Protein AF-0000000086686214 (afdb_homodimer)

Sequence (464 aa):
MTITFITGANKGLGYETARRLVEHGHTVLLGARDAKAGTAAAAELGARFVRIDVTDDESVAAAAADVEQHESAIDVLINNAGVHGPHGDPSGLTGADILNVLDVNLVGVVRTTTAFLPLLRRSADPVIINVSSSMGSLAATHDLSRAESTVIAPAYTSSKAALTMLTTQYAKALTGIRINAADPGYTATDLNGNTGPQTVTEGTDAIVGLATEGPGHSSGRFVDRAGEIKWSMTITFITGANKGLGYETARRLVEHGHTVLLGARDAKAGTAAAAELGARFVRIDVTDDESVAAAAADVEQHESAIDVLINNAGVHGPHGDPSGLTGADILNVLDVNLVGVVRTTTAFLPLLRRSADPVIINVSSSMGSLAATHDLSRAESTVIAPAYTSSKAALTMLTTQYAKALTGIRINAADPGYTATDLNGNTGPQTVTEGTDAIVGLATEGPGHSSGRFVDRAGEIKWS

InterPro domains:
  IPR002347 Short-chain dehydrogenase/reductase SDR [PF00106] (3-196)
  IPR002347 Short-chain dehydrogenase/reductase SDR [PR00080] (72-83)
  IPR002347 Short-chain dehydrogenase/reductase SDR [PR00080] (126-134)
  IPR002347 Short-chain dehydrogenase/reductase SDR [PR00080] (156-175)
  IPR002347 Short-chain dehydrogenase/reductase SDR [PR00081] (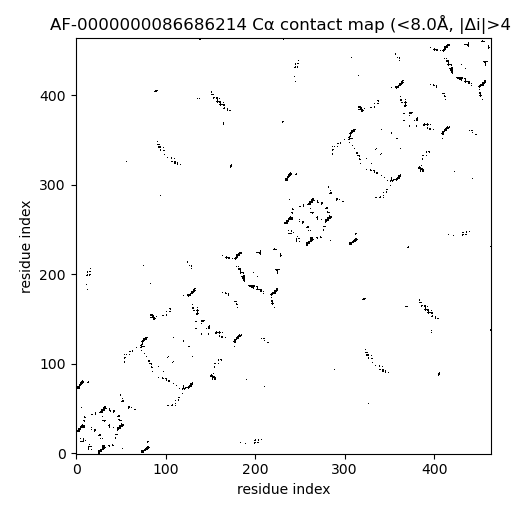3-20)
  IPR002347 Short-chain dehydrogenase/reductase SDR [PR00081] (72-83)
  IPR002347 Short-chain dehydrogenase/reductase SDR [PR00081] (120-136)
  IPR002347 Short-chain dehydrogenase/reductase SDR [PR00081] (156-175)
  IPR002347 Short-chain dehydrogenase/reductase SDR [PR00081] (175-192)
  IPR020904 Short-chain dehydrogenase/reductase, conserved site [PS00061] (143-171)
  IPR036291 NAD(P)-binding domain superfamily [SSF51735] (4-227)

Radius of gyration: 22.42 Å; Cα contacts (8 Å, |Δi|>4): 1100; chains: 2; bounding box: 47×62×54 Å

Organism: NCBI:txid175570

Nearest PDB structures (foldseek):
  5jla-assembly1_A  TM=8.566E-01  e=2.422E-17  Paraburkholderia xenovorans LB400
  5jla-assembly1_C  TM=8.539E-01  e=4.572E-17  Paraburkholderia xenovorans LB400
  2pd6-assembly1_A  TM=8.669E-01  e=1.605E-15  Homo sapiens
  2pd6-assembly1_C  TM=8.591E-01  e=1.506E-15  Homo sapiens
  4cql-assembly4_L  TM=8.665E-01  e=5.038E-15  Homo sapiens

Secondary structure (DSSP, 8-state):
--EEEESS-SSHHHHHHHHHHHHTT-EEEEEES-HHHHHHHHHHHT-EEEE--TT-HHHHHHHHHHHHHH-S--SEEEE--------S-GGG--HHHHHHHHIIIIIHHHHHHHHHHHHHTTSSS-EEEEE--GGG-HHHHH-TTSGGGG---HHHHHHHHHHHHHHHHHHHH-TTSEEEEE---SB-SGGGTT--SB-HHHHTHHHHHHHHS-TTPPSS-EEETTEEPP--/--EEEEES-SSHHHHHHHHHHHHTT-EEEEEES-HHHHHHHHHHHT-EEEE--TT-HHHHHHHHHHHHHH-S--SEEEE--------S-GGG--HHHHHHHHIIIIIHHHHHHHHHHHHHTTSSS-EEEEE--GGG-HHHHH-TTSGGGG---HHHHHHHHHHHHHHHHHHHH-TTSEEEEE---SB-SGGGTT--SB-HHHHTHHHHHHHHS-TTPPSS-EEETTEEPP--

Foldseek 3Di:
DAEEEEAPQLFFLNLLLLLVVVVVVYAYEYEYQDPVSQVVSCVVRVHHYFYADLLDLVRLLVSLVVCVVPDVAHAEYELDFFAQFDWDDCPPPDPVRLCVRLSRLPVSLVSNCVNRVVRQVSDQAHEYERAAACLLAPVQCCPPVHPSVVIGRVSRNVNRVNRLVVQLVCCVVVVRYATEYEHLAQEQTPNVVGPGPHHSNSSNQRVSCRSPVDPDDGHSFYAYSVGTDDND/DAEEEEAPQLDFLNLLLLLVVVVVVYAYEYEYQDPVSQVVSCVVRVHHYFYADLLDLVRLLVSLVVCVVPDVAHAEYELDFFAQFDWDDCPPPDPVRLCVRLSRLPVSCVSNCVNRVVRQVSDQAHEYERAAACLLAPVQCCPPVHPSVVIGRVSRNVNRVNRLVVQQVCCVVVVRYATEYEHLAQEQTPNVVGPGPHHSNQSNQFVNCRSPVDPDDGHSFYAYSVGTDDND

Structure (mmCIF, N/CA/C/O backbone):
data_AF-0000000086686214-model_v1
#
loop_
_entity.id
_entity.type
_entity.pdbx_description
1 polymer 'Short-chain dehydrogenase'
#
loop_
_atom_site.group_PDB
_atom_site.id
_atom_site.type_symbol
_atom_site.label_atom_id
_atom_site.label_alt_id
_atom_site.label_comp_id
_atom_site.label_asym_id
_atom_site.label_entity_id
_atom_site.label_seq_id
_atom_site.pdbx_PDB_ins_code
_atom_site.Cartn_x
_atom_site.Cartn_y
_atom_site.Cartn_z
_atom_site.occupancy
_atom_site.B_iso_or_equiv
_atom_site.auth_seq_id
_atom_site.auth_comp_id
_atom_site.auth_asym_id
_atom_site.auth_atom_id
_atom_site.pdbx_PDB_model_num
ATOM 1 N N . MET A 1 1 ? 2.816 25.453 19.234 1 88.81 1 MET A N 1
ATOM 2 C CA . MET A 1 1 ? 1.562 25.125 18.562 1 88.81 1 MET A CA 1
ATOM 3 C C . MET A 1 1 ? 1.79 24.125 17.438 1 88.81 1 MET A C 1
ATOM 5 O O . MET A 1 1 ? 2.695 24.281 16.625 1 88.81 1 MET A O 1
ATOM 9 N N . THR A 1 2 ? 1.065 22.969 17.469 1 97.38 2 THR A N 1
ATOM 10 C CA . THR A 1 2 ? 1.229 21.906 16.484 1 97.38 2 THR A CA 1
ATOM 11 C C . THR A 1 2 ? 0.331 22.141 15.273 1 97.38 2 THR A C 1
ATOM 13 O O . THR A 1 2 ? -0.867 22.391 15.422 1 97.38 2 THR A O 1
ATOM 16 N N . ILE A 1 3 ? 0.91 22.141 14.047 1 98.75 3 ILE A N 1
ATOM 17 C CA . ILE A 1 3 ? 0.155 22.312 12.812 1 98.75 3 ILE A CA 1
ATOM 18 C C . ILE A 1 3 ? 0.028 20.969 12.094 1 98.75 3 ILE A C 1
ATOM 20 O O . ILE A 1 3 ? 1.033 20.328 11.781 1 98.75 3 ILE A O 1
ATOM 24 N N . THR A 1 4 ? -1.24 20.625 11.828 1 98.88 4 THR A N 1
ATOM 25 C CA . THR A 1 4 ? -1.54 19.328 11.227 1 98.88 4 THR A CA 1
ATOM 26 C C . THR A 1 4 ? -2.268 19.516 9.898 1 98.88 4 THR A C 1
ATOM 28 O O . THR A 1 4 ? -3.264 20.234 9.82 1 98.88 4 THR A O 1
ATOM 31 N N . PHE A 1 5 ? -1.744 18.891 8.859 1 98.94 5 PHE A N 1
ATOM 32 C CA . PHE A 1 5 ? -2.434 18.812 7.574 1 98.94 5 PHE A CA 1
ATOM 33 C C . PHE A 1 5 ? -3.025 17.422 7.355 1 98.94 5 PHE A C 1
ATOM 35 O O . PHE A 1 5 ? -2.34 16.422 7.543 1 98.94 5 PHE A O 1
ATOM 42 N N . ILE A 1 6 ? -4.324 17.391 6.957 1 98.94 6 ILE A N 1
ATOM 43 C CA . ILE A 1 6 ? -5.016 16.125 6.758 1 98.94 6 ILE A CA 1
ATOM 44 C C . ILE A 1 6 ? -5.645 16.094 5.367 1 98.94 6 ILE A C 1
ATOM 46 O O . ILE A 1 6 ? -6.406 17 5.004 1 98.94 6 ILE A O 1
ATOM 50 N N . THR A 1 7 ? -5.336 15.086 4.543 1 98.94 7 THR A N 1
ATOM 51 C CA . THR A 1 7 ? -6.027 14.922 3.268 1 98.94 7 THR A CA 1
ATOM 52 C C . THR A 1 7 ? -7.316 14.125 3.451 1 98.94 7 THR A C 1
ATOM 54 O O . THR A 1 7 ? -7.395 13.25 4.316 1 98.94 7 THR A O 1
ATOM 57 N N . GLY A 1 8 ? -8.312 14.406 2.553 1 98.38 8 GLY A N 1
ATOM 58 C CA . GLY A 1 8 ? -9.586 13.711 2.643 1 98.38 8 GLY A CA 1
ATOM 59 C C . GLY A 1 8 ? -10.289 13.922 3.971 1 98.38 8 GLY A C 1
ATOM 60 O O . GLY A 1 8 ? -10.75 12.961 4.594 1 98.38 8 GLY A O 1
ATOM 61 N N . ALA A 1 9 ? -10.43 15.18 4.43 1 98.44 9 ALA A N 1
ATOM 62 C CA . ALA A 1 9 ? -10.766 15.43 5.828 1 98.44 9 ALA A CA 1
ATOM 63 C C . ALA A 1 9 ? -12.18 15.992 5.957 1 98.44 9 ALA A C 1
ATOM 65 O O . ALA A 1 9 ? -12.602 16.375 7.047 1 98.44 9 ALA A O 1
ATOM 66 N N . ASN A 1 10 ? -12.961 16 4.832 1 97.38 10 ASN A N 1
ATOM 67 C CA . ASN A 1 10 ? -14.242 16.688 4.91 1 97.38 10 ASN A CA 1
ATOM 68 C C . ASN A 1 10 ? -15.336 15.773 5.453 1 97.38 10 ASN A C 1
ATOM 70 O O . ASN A 1 10 ? -16.438 16.234 5.781 1 97.38 10 ASN A O 1
ATOM 74 N N . LYS A 1 11 ? -15.094 14.531 5.562 1 95.75 11 LYS A N 1
ATOM 75 C CA . LYS A 1 11 ? -16.047 13.578 6.113 1 95.75 11 LYS A CA 1
ATOM 76 C C . LYS A 1 11 ? -15.336 12.352 6.688 1 95.75 11 LYS A C 1
ATOM 78 O O . LYS A 1 11 ? -14.117 12.219 6.562 1 95.75 11 LYS A O 1
ATOM 83 N N . GLY A 1 12 ? -16.109 11.562 7.406 1 96.06 12 GLY A N 1
ATOM 84 C CA . GLY A 1 12 ? -15.633 10.266 7.848 1 96.06 12 GLY A CA 1
ATOM 85 C C . GLY A 1 12 ? -14.484 10.359 8.836 1 96.06 12 GLY A C 1
ATOM 86 O O . GLY A 1 12 ? -14.555 11.117 9.805 1 96.06 12 GLY A O 1
ATOM 87 N N . LEU A 1 13 ? -13.5 9.469 8.664 1 97.69 13 LEU A N 1
ATOM 88 C CA . LEU A 1 13 ? -12.352 9.367 9.562 1 97.69 13 LEU A CA 1
ATOM 89 C C . LEU A 1 13 ? -11.57 10.68 9.594 1 97.69 13 LEU A C 1
ATOM 91 O O . LEU A 1 13 ? -11.133 11.125 10.656 1 97.69 13 LEU A O 1
ATOM 95 N N . GLY A 1 14 ? -11.406 11.273 8.32 1 98.56 14 GLY A N 1
ATOM 96 C CA . GLY A 1 14 ? -10.664 12.523 8.242 1 98.56 14 GLY A CA 1
ATOM 97 C C . GLY A 1 14 ? -11.305 13.648 9.039 1 98.56 14 GLY A C 1
ATOM 98 O O . GLY A 1 14 ? -10.617 14.367 9.766 1 98.56 14 GLY A O 1
ATOM 99 N N . TYR A 1 15 ? -12.578 13.773 8.891 1 98.56 15 TYR A N 1
ATOM 100 C CA . TYR A 1 15 ? -13.305 14.812 9.617 1 98.56 15 TYR A CA 1
ATOM 101 C C . TYR A 1 15 ? -13.211 14.594 11.125 1 98.56 15 TYR A C 1
ATOM 103 O O . TYR A 1 15 ? -12.914 15.523 11.875 1 98.56 15 TYR A O 1
ATOM 111 N N . GLU A 1 16 ? -13.492 13.352 11.555 1 98.69 16 GLU A N 1
ATOM 112 C CA . GLU A 1 16 ? -13.422 13.047 12.984 1 98.69 16 GLU A CA 1
ATOM 113 C C . GLU A 1 16 ? -12.016 13.25 13.531 1 98.69 16 GLU A C 1
ATOM 115 O O . GLU A 1 16 ? -11.844 13.75 14.641 1 98.69 16 GLU A O 1
ATOM 120 N N . THR A 1 17 ? -11.008 12.828 12.766 1 98.88 17 THR A N 1
ATOM 121 C CA . THR A 1 17 ? -9.625 13.086 13.156 1 98.88 17 THR A CA 1
ATOM 122 C C . THR A 1 17 ? -9.383 14.578 13.328 1 98.88 17 THR A C 1
ATOM 124 O O . THR A 1 17 ? -8.805 15.016 14.328 1 98.88 17 THR A O 1
ATOM 127 N N . ALA A 1 18 ? -9.781 15.375 12.344 1 98.88 18 ALA A N 1
ATOM 128 C CA . ALA A 1 18 ? -9.641 16.828 12.414 1 98.88 18 ALA A CA 1
ATOM 129 C C . ALA A 1 18 ? -10.312 17.391 13.664 1 98.88 18 ALA A C 1
ATOM 131 O O . ALA A 1 18 ? -9.711 18.188 14.391 1 98.88 18 ALA A O 1
ATOM 132 N N . ARG A 1 19 ? -11.555 17 13.883 1 98.81 19 ARG A N 1
ATOM 133 C CA . ARG A 1 19 ? -12.305 17.469 15.047 1 98.81 19 ARG A CA 1
ATOM 134 C C . ARG A 1 19 ? -11.539 17.188 16.328 1 98.81 19 ARG A C 1
ATOM 136 O O . ARG A 1 19 ? -11.359 18.078 17.156 1 98.81 19 ARG A O 1
ATOM 143 N N . ARG A 1 20 ? -11.117 15.992 16.516 1 98.81 20 ARG A N 1
ATOM 144 C CA . ARG A 1 20 ? -10.438 15.594 17.75 1 98.81 20 ARG A CA 1
ATOM 145 C C . ARG A 1 20 ? -9.102 16.312 17.906 1 98.81 20 ARG A C 1
ATOM 147 O O . ARG A 1 20 ? -8.703 16.672 19.016 1 98.81 20 ARG A O 1
ATOM 154 N N . LEU A 1 21 ? -8.367 16.484 16.797 1 98.88 21 LEU A N 1
ATOM 155 C CA . LEU A 1 21 ? -7.07 17.141 16.891 1 98.88 21 LEU A CA 1
ATOM 156 C C . LEU A 1 21 ? -7.234 18.641 17.188 1 98.88 21 LEU A C 1
ATOM 158 O O . LEU A 1 21 ? -6.402 19.234 17.875 1 98.88 21 LEU A O 1
ATOM 162 N N . VAL A 1 22 ? -8.266 19.344 16.656 1 98.75 22 VAL A N 1
ATOM 163 C CA . VAL A 1 22 ? -8.586 20.703 17.062 1 98.75 22 VAL A CA 1
ATOM 164 C C . VAL A 1 22 ? -8.82 20.75 18.562 1 98.75 22 VAL A C 1
ATOM 166 O O . VAL A 1 22 ? -8.312 21.641 19.25 1 98.75 22 VAL A O 1
ATOM 169 N N . GLU A 1 23 ? -9.477 19.844 19.047 1 98.19 23 GLU A N 1
ATOM 170 C CA . GLU A 1 23 ? -9.75 19.75 20.484 1 98.19 23 GLU A CA 1
ATOM 171 C C . GLU A 1 23 ? -8.469 19.547 21.281 1 98.19 23 GLU A C 1
ATOM 173 O O . GLU A 1 23 ? -8.359 20 22.422 1 98.19 23 GLU A O 1
ATOM 178 N N . HIS A 1 24 ? -7.598 18.828 20.75 1 98.06 24 HIS A N 1
ATOM 179 C CA . HIS A 1 24 ? -6.297 18.594 21.359 1 98.06 24 HIS A CA 1
ATOM 180 C C . HIS A 1 24 ? -5.422 19.844 21.281 1 98.06 24 HIS A C 1
ATOM 182 O O . HIS A 1 24 ? -4.289 19.844 21.766 1 98.06 24 HIS A O 1
ATOM 188 N N . GLY A 1 25 ? -5.773 20.906 20.562 1 98.06 25 GLY A N 1
ATOM 189 C CA . GLY A 1 25 ? -5.047 22.172 20.516 1 98.06 25 GLY A CA 1
ATOM 190 C C . GLY A 1 25 ? -4.234 22.344 19.25 1 98.06 25 GLY A C 1
ATOM 191 O O . GLY A 1 25 ? -3.447 23.281 19.141 1 98.06 25 GLY A O 1
ATOM 192 N N . HIS A 1 26 ? -4.461 21.422 18.281 1 98.5 26 HIS A N 1
ATOM 193 C CA . HIS A 1 26 ? -3.748 21.562 17.016 1 98.5 26 HIS A CA 1
ATOM 194 C C . HIS A 1 26 ? -4.395 22.625 16.125 1 98.5 26 HIS A C 1
ATOM 196 O O . HIS A 1 26 ? -5.609 22.812 16.172 1 98.5 26 HIS A O 1
ATOM 202 N N . THR A 1 27 ? -3.541 23.344 15.406 1 98.56 27 THR A N 1
ATOM 203 C CA . THR A 1 27 ? -4.027 24.031 14.211 1 98.56 27 THR A CA 1
ATOM 204 C C . THR A 1 27 ? -4.18 23.047 13.055 1 98.56 27 THR A C 1
ATOM 206 O O . THR A 1 27 ? -3.188 22.531 12.539 1 98.56 27 THR A O 1
ATOM 209 N N . VAL A 1 28 ? -5.445 22.875 12.664 1 98.81 28 VAL A N 1
ATOM 210 C CA . VAL A 1 28 ? -5.699 21.844 11.656 1 98.81 28 VAL A CA 1
ATOM 211 C C . VAL A 1 28 ? -5.961 22.516 10.305 1 98.81 28 VAL A C 1
ATOM 213 O O . VAL A 1 28 ? -6.762 23.438 10.203 1 98.81 28 VAL A O 1
ATOM 216 N N . LEU A 1 29 ? -5.176 22.078 9.32 1 98.94 29 LEU A N 1
ATOM 217 C CA . LEU A 1 29 ? -5.445 22.344 7.91 1 98.94 29 LEU A CA 1
ATOM 218 C C . LEU A 1 29 ? -6.184 21.188 7.266 1 98.94 29 LEU A C 1
ATOM 220 O O . LEU A 1 29 ? -5.633 20.078 7.129 1 98.94 29 LEU A O 1
ATOM 224 N N . LEU A 1 30 ? -7.469 21.5 6.934 1 98.88 30 LEU A N 1
ATOM 225 C CA . LEU A 1 30 ? -8.383 20.469 6.438 1 98.88 30 LEU A CA 1
ATOM 226 C C . LEU A 1 30 ? -8.328 20.391 4.914 1 98.88 30 LEU A C 1
ATOM 228 O O . LEU A 1 30 ? -8.844 21.266 4.223 1 98.88 30 LEU A O 1
ATOM 232 N N . GLY A 1 31 ? -7.664 19.344 4.391 1 98.88 31 GLY A N 1
ATOM 233 C CA . GLY A 1 31 ? -7.559 19.125 2.957 1 98.88 31 GLY A CA 1
ATOM 234 C C . GLY A 1 31 ? -8.711 18.312 2.387 1 98.88 31 GLY A C 1
ATOM 235 O O . GLY A 1 31 ? -9.094 17.297 2.947 1 98.88 31 GLY A O 1
ATOM 236 N N . ALA A 1 32 ? -9.312 18.781 1.311 1 98.69 32 ALA A N 1
ATOM 237 C CA . ALA A 1 32 ? -10.359 18.047 0.596 1 98.69 32 ALA A CA 1
ATOM 238 C C . ALA A 1 32 ? -10.43 18.484 -0.863 1 98.69 32 ALA A C 1
ATOM 240 O O . ALA A 1 32 ? -10.008 19.594 -1.208 1 98.69 32 ALA A O 1
ATOM 241 N N . ARG A 1 33 ? -10.953 17.641 -1.725 1 97.62 33 ARG A N 1
ATOM 242 C CA . ARG A 1 33 ? -11.055 17.922 -3.152 1 97.62 33 ARG A CA 1
ATOM 243 C C . ARG A 1 33 ? -12.242 18.828 -3.447 1 97.62 33 ARG A C 1
ATOM 245 O O . ARG A 1 33 ? -12.156 19.703 -4.312 1 97.62 33 ARG A O 1
ATOM 252 N N . ASP A 1 34 ? -13.344 18.547 -2.691 1 97.69 34 ASP A N 1
ATOM 253 C CA . ASP A 1 34 ? -14.57 19.312 -2.893 1 97.69 34 ASP A CA 1
ATOM 254 C C . ASP A 1 34 ? -14.547 20.609 -2.088 1 97.69 34 ASP A C 1
ATOM 256 O O . ASP A 1 34 ? -14.633 20.578 -0.857 1 97.69 34 ASP A O 1
ATOM 260 N N . ALA A 1 35 ? -14.484 21.719 -2.816 1 98.06 35 ALA A N 1
ATOM 261 C CA . ALA A 1 35 ? -14.336 23.016 -2.15 1 98.06 35 ALA A CA 1
ATOM 262 C C . ALA A 1 35 ? -15.539 23.328 -1.267 1 98.06 35 ALA A C 1
ATOM 264 O O . ALA A 1 35 ? -15.391 23.844 -0.163 1 98.06 35 ALA A O 1
ATOM 265 N N . LYS A 1 36 ? -16.719 23.016 -1.743 1 98.38 36 LYS A N 1
ATOM 266 C CA . LYS A 1 36 ? -17.922 23.312 -0.972 1 98.38 36 LYS A CA 1
ATOM 267 C C . LYS A 1 36 ? -17.969 22.469 0.302 1 98.38 36 LYS A C 1
ATOM 269 O O . LYS A 1 36 ? -18.125 23.016 1.4 1 98.38 36 LYS A O 1
ATOM 274 N N . ALA A 1 37 ? -17.844 21.203 0.205 1 98.38 37 ALA A N 1
ATOM 275 C CA . ALA A 1 37 ? -17.875 20.312 1.355 1 98.38 37 ALA A CA 1
ATOM 276 C C . ALA A 1 37 ? -16.719 20.594 2.312 1 98.38 37 ALA A C 1
ATOM 278 O O . ALA A 1 37 ? -16.891 20.562 3.533 1 98.38 37 ALA A O 1
ATOM 279 N N . GLY A 1 38 ? -15.531 20.875 1.743 1 98.69 38 GLY A N 1
ATOM 280 C CA . GLY A 1 38 ? -14.359 21.156 2.555 1 98.69 38 GLY A CA 1
ATOM 281 C C . GLY A 1 38 ? -14.484 22.438 3.355 1 98.69 38 GLY A C 1
ATOM 282 O O . GLY A 1 38 ? -14.141 22.469 4.539 1 98.69 38 GLY A O 1
ATOM 283 N N . THR A 1 39 ? -14.906 23.5 2.727 1 98.56 39 THR A N 1
ATOM 284 C CA . THR A 1 39 ? -15.086 24.781 3.408 1 98.56 39 THR A CA 1
ATOM 285 C C . THR A 1 39 ? -16.094 24.641 4.543 1 98.56 39 THR A C 1
ATOM 287 O O . THR A 1 39 ? -15.875 25.156 5.645 1 98.56 39 THR A O 1
ATOM 290 N N . ALA A 1 40 ? -17.172 23.969 4.293 1 98.69 40 ALA A N 1
ATOM 291 C CA . ALA A 1 40 ? -18.188 23.766 5.312 1 98.69 40 ALA A CA 1
ATOM 292 C C . ALA A 1 40 ? -17.641 22.984 6.5 1 98.69 40 ALA A C 1
ATOM 294 O O . ALA A 1 40 ? -17.844 23.375 7.656 1 98.69 40 ALA A O 1
ATOM 295 N N . ALA A 1 41 ? -16.969 21.906 6.25 1 98.75 41 ALA A N 1
ATOM 296 C CA . ALA A 1 41 ? -16.375 21.094 7.305 1 98.75 41 ALA A CA 1
ATOM 297 C C . ALA A 1 41 ? -15.367 21.891 8.125 1 98.75 41 ALA A C 1
ATOM 299 O O . ALA A 1 41 ? -15.359 21.812 9.359 1 98.75 41 ALA A O 1
ATOM 300 N N . ALA A 1 42 ? -14.477 22.625 7.445 1 98.75 42 ALA A N 1
ATOM 301 C CA . ALA A 1 42 ? -13.469 23.438 8.125 1 98.75 42 ALA A CA 1
ATOM 302 C C . ALA A 1 42 ? -14.125 24.484 9.023 1 98.75 42 ALA A C 1
ATOM 304 O O . ALA A 1 42 ? -13.695 24.688 10.164 1 98.75 42 ALA A O 1
ATOM 305 N N . ALA A 1 43 ? -15.109 25.109 8.531 1 98.56 43 ALA A N 1
ATOM 306 C CA . ALA A 1 43 ? -15.812 26.141 9.297 1 98.56 43 ALA A CA 1
ATOM 307 C C . ALA A 1 43 ? -16.438 25.547 10.562 1 98.56 43 ALA A C 1
ATOM 309 O O . ALA A 1 43 ? -16.359 26.141 11.633 1 98.56 43 ALA A O 1
ATOM 310 N N . GLU A 1 44 ? -17 24.438 10.422 1 98.69 44 GLU A N 1
ATOM 311 C CA . GLU A 1 44 ? -17.625 23.766 11.555 1 98.69 44 GLU A CA 1
ATOM 312 C C . GLU A 1 44 ? -16.609 23.453 12.648 1 98.69 44 GLU A C 1
ATOM 314 O O . GLU A 1 44 ? -16.953 23.484 13.836 1 98.69 44 GLU A O 1
ATOM 319 N N . LEU A 1 45 ? -15.422 23.188 12.25 1 98.56 45 LEU A N 1
ATOM 320 C CA . LEU A 1 45 ? -14.43 22.719 13.203 1 98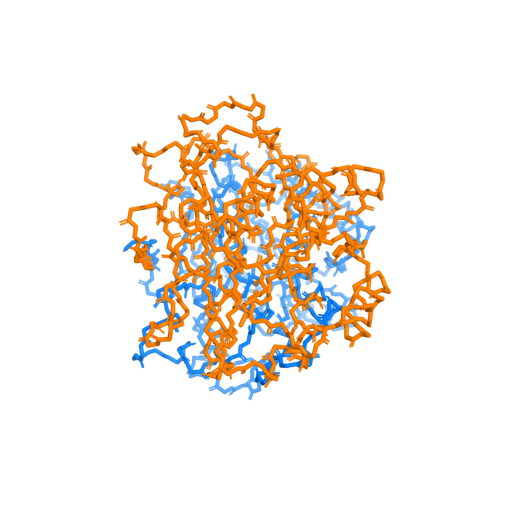.56 45 LEU A CA 1
ATOM 321 C C . LEU A 1 45 ? -13.508 23.844 13.641 1 98.56 45 LEU A C 1
ATOM 323 O O . LEU A 1 45 ? -12.656 23.656 14.516 1 98.56 45 LEU A O 1
ATOM 327 N N . GLY A 1 46 ? -13.625 25 13.102 1 98.19 46 GLY A N 1
ATOM 328 C CA . GLY A 1 46 ? -12.664 26.062 13.352 1 98.19 46 GLY A CA 1
ATOM 329 C C . GLY A 1 46 ? -11.297 25.781 12.773 1 98.19 46 GLY A C 1
ATOM 330 O O . GLY A 1 46 ? -10.273 26.141 13.367 1 98.19 46 GLY A O 1
ATOM 331 N N . ALA A 1 47 ? -11.25 25.078 11.68 1 98.38 47 ALA A N 1
ATOM 332 C CA . ALA A 1 47 ? -10.023 24.75 10.969 1 98.38 47 ALA A CA 1
ATOM 333 C C . ALA A 1 47 ? -9.891 25.562 9.688 1 98.38 47 ALA A C 1
ATOM 335 O O . ALA A 1 47 ? -10.805 26.312 9.328 1 98.38 47 ALA A O 1
ATOM 336 N N . ARG A 1 48 ? -8.766 25.5 9.086 1 98.31 48 ARG A N 1
ATOM 337 C CA . ARG A 1 48 ? -8.555 26.125 7.793 1 98.31 48 ARG A CA 1
ATOM 338 C C . ARG A 1 48 ? -8.672 25.125 6.656 1 98.31 48 ARG A C 1
ATOM 340 O O . ARG A 1 48 ? -8.078 24.047 6.715 1 98.31 48 ARG A O 1
ATOM 347 N N . PHE A 1 49 ? -9.461 25.516 5.637 1 98.69 49 PHE A N 1
ATOM 348 C CA . PHE A 1 49 ? -9.633 24.641 4.477 1 98.69 49 PHE A CA 1
ATOM 349 C C . PHE A 1 49 ? -8.492 24.844 3.48 1 98.69 49 PHE A C 1
ATOM 351 O O . PHE A 1 49 ? -8.086 25.969 3.211 1 98.69 49 PHE A O 1
ATOM 358 N N . VAL A 1 50 ? -7.926 23.766 2.965 1 98.88 50 VAL A N 1
ATOM 359 C CA . VAL A 1 50 ? -6.965 23.75 1.866 1 98.88 50 VAL A CA 1
ATOM 360 C C . VAL A 1 50 ? -7.434 22.781 0.784 1 98.88 50 VAL A C 1
ATOM 362 O O . VAL A 1 50 ? -7.586 21.578 1.04 1 98.88 50 VAL A O 1
ATOM 365 N N . ARG A 1 51 ? -7.691 23.281 -0.458 1 98.81 51 ARG A N 1
ATOM 366 C CA . ARG A 1 51 ? -8.117 22.406 -1.545 1 98.81 51 ARG A CA 1
ATOM 367 C C . ARG A 1 51 ? -6.969 21.5 -2.008 1 98.81 51 ARG A C 1
ATOM 369 O O . ARG A 1 51 ? -5.859 21.984 -2.25 1 98.81 51 ARG A O 1
ATOM 376 N N . ILE A 1 52 ? -7.297 20.25 -2.133 1 98.94 52 ILE A N 1
ATOM 377 C CA . ILE A 1 52 ? -6.277 19.328 -2.619 1 98.94 52 ILE A CA 1
ATOM 378 C C . ILE A 1 52 ? -6.938 18.109 -3.248 1 98.94 52 ILE A C 1
ATOM 380 O O . ILE A 1 52 ? -7.84 17.516 -2.656 1 98.94 52 ILE A O 1
ATOM 384 N N . ASP A 1 53 ? -6.633 17.812 -4.48 1 98.88 53 ASP A N 1
ATOM 385 C CA . ASP A 1 53 ? -6.836 16.516 -5.125 1 98.88 53 ASP A CA 1
ATOM 386 C C . ASP A 1 53 ? -5.531 15.719 -5.191 1 98.88 53 ASP A C 1
ATOM 388 O O . ASP A 1 53 ? -4.645 16.047 -5.988 1 98.88 53 ASP A O 1
ATOM 392 N N . VAL A 1 54 ? -5.449 14.656 -4.359 1 98.88 54 VAL A N 1
ATOM 393 C CA . VAL A 1 54 ? -4.184 13.961 -4.172 1 98.88 54 VAL A CA 1
ATOM 394 C C . VAL A 1 54 ? -3.799 13.234 -5.461 1 98.88 54 VAL A C 1
ATOM 396 O O . VAL A 1 54 ? -2.668 12.766 -5.605 1 98.88 54 VAL A O 1
ATOM 399 N N . THR A 1 55 ? -4.715 13.094 -6.496 1 98.56 55 THR A N 1
ATOM 400 C CA . THR A 1 55 ? -4.418 12.414 -7.75 1 98.56 55 THR A CA 1
ATOM 401 C C . THR A 1 55 ? -3.893 13.391 -8.797 1 98.56 55 THR A C 1
ATOM 403 O O . THR A 1 55 ? -3.615 13.008 -9.93 1 98.56 55 THR A O 1
ATOM 406 N N . ASP A 1 56 ? -3.791 14.617 -8.445 1 98.75 56 ASP A N 1
ATOM 407 C CA . ASP A 1 56 ? -3.406 15.672 -9.383 1 98.75 56 ASP A CA 1
ATOM 408 C C . ASP A 1 56 ? -2.16 16.406 -8.898 1 98.75 56 ASP A C 1
ATOM 410 O O . ASP A 1 56 ? -2.207 17.125 -7.891 1 98.75 56 ASP A O 1
ATOM 414 N N . ASP A 1 57 ? -1.033 16.281 -9.656 1 98.5 57 ASP A N 1
ATOM 415 C CA . ASP A 1 57 ? 0.247 16.875 -9.266 1 98.5 57 ASP A CA 1
ATOM 416 C C . ASP A 1 57 ? 0.123 18.375 -9.062 1 98.5 57 ASP A C 1
ATOM 418 O O . ASP A 1 57 ? 0.668 18.922 -8.102 1 98.5 57 ASP A O 1
ATOM 422 N N . GLU A 1 58 ? -0.541 19.031 -9.906 1 98.56 58 GLU A N 1
ATOM 423 C CA . GLU A 1 58 ? -0.688 20.484 -9.797 1 98.56 58 GLU A CA 1
ATOM 424 C C . GLU A 1 58 ? -1.501 20.875 -8.57 1 98.56 58 GLU A C 1
ATOM 426 O O . GLU A 1 58 ? -1.185 21.844 -7.887 1 98.56 58 GLU A O 1
ATOM 431 N N . SER A 1 59 ? -2.553 20.094 -8.312 1 98.88 59 SER A N 1
ATOM 432 C CA . SER A 1 59 ? -3.369 20.359 -7.129 1 98.88 59 SER A CA 1
ATOM 433 C C . SER A 1 59 ? -2.559 20.203 -5.848 1 98.88 59 SER A C 1
ATOM 435 O O . SER A 1 59 ? -2.633 21.031 -4.949 1 98.88 59 SER A O 1
ATOM 437 N N . VAL A 1 60 ? -1.761 19.188 -5.77 1 98.88 60 VAL A N 1
ATOM 438 C CA . VAL A 1 60 ? -0.945 18.922 -4.59 1 98.88 60 VAL A CA 1
ATOM 439 C C . VAL A 1 60 ? 0.106 20.016 -4.426 1 98.88 60 VAL A C 1
ATOM 441 O O . VAL A 1 60 ? 0.317 20.516 -3.322 1 98.88 60 VAL A O 1
ATOM 444 N N . ALA A 1 61 ? 0.762 20.375 -5.516 1 98.62 61 ALA A N 1
ATOM 445 C CA . ALA A 1 61 ? 1.752 21.438 -5.465 1 98.62 61 ALA A CA 1
ATOM 446 C C . ALA A 1 61 ? 1.121 22.75 -4.996 1 98.62 61 ALA A C 1
ATOM 448 O O . ALA A 1 61 ? 1.709 23.484 -4.188 1 98.62 61 ALA A O 1
ATOM 449 N N . ALA A 1 62 ? -0.036 23.078 -5.473 1 98.75 62 ALA A N 1
ATOM 450 C CA . ALA A 1 62 ? -0.742 24.297 -5.086 1 98.75 62 ALA A CA 1
ATOM 451 C C . ALA A 1 62 ? -1.113 24.266 -3.604 1 98.75 62 ALA A C 1
ATOM 453 O O . ALA A 1 62 ? -1.043 25.297 -2.92 1 98.75 62 ALA A O 1
ATOM 454 N N . ALA A 1 63 ? -1.538 23.109 -3.133 1 98.88 63 ALA A N 1
ATOM 455 C CA . ALA A 1 63 ? -1.86 22.984 -1.715 1 98.88 63 ALA A CA 1
ATOM 456 C C . ALA A 1 63 ? -0.632 23.234 -0.847 1 98.88 63 ALA A C 1
ATOM 458 O O . ALA A 1 63 ? -0.703 23.969 0.139 1 98.88 63 ALA A O 1
ATOM 459 N N . ALA A 1 64 ? 0.497 22.641 -1.18 1 98.75 64 ALA A N 1
ATOM 460 C CA . ALA A 1 64 ? 1.73 22.844 -0.426 1 98.75 64 ALA A CA 1
ATOM 461 C C . ALA A 1 64 ? 2.145 24.312 -0.445 1 98.75 64 ALA A C 1
ATOM 463 O O . ALA A 1 64 ? 2.572 24.859 0.576 1 98.75 64 ALA A O 1
ATOM 464 N N . ALA A 1 65 ? 2.035 24.891 -1.584 1 98.5 65 ALA A N 1
ATOM 465 C CA . ALA A 1 65 ? 2.375 26.297 -1.709 1 98.5 65 ALA A CA 1
ATOM 466 C C . ALA A 1 65 ? 1.465 27.156 -0.838 1 98.5 65 ALA A C 1
ATOM 468 O O . ALA A 1 65 ? 1.925 28.109 -0.196 1 98.5 65 ALA A O 1
ATOM 469 N N . ASP A 1 66 ? 0.212 26.906 -0.872 1 98.56 66 ASP A N 1
ATOM 470 C CA . ASP A 1 66 ? -0.743 27.625 -0.039 1 98.56 66 ASP A CA 1
ATOM 471 C C . ASP A 1 66 ? -0.387 27.5 1.44 1 98.56 66 ASP A C 1
ATOM 473 O O . ASP A 1 66 ? -0.398 28.5 2.172 1 98.56 66 ASP A O 1
ATOM 477 N N . VAL A 1 67 ? -0.11 26.297 1.875 1 98.62 67 VAL A N 1
ATOM 478 C CA . VAL A 1 67 ? 0.259 26.062 3.268 1 98.62 67 VAL A CA 1
ATOM 479 C C . VAL A 1 67 ? 1.537 26.844 3.6 1 98.62 67 VAL A C 1
ATOM 481 O O . VAL A 1 67 ? 1.629 27.484 4.648 1 98.62 67 VAL A O 1
ATOM 484 N N . GLU A 1 68 ? 2.504 26.781 2.732 1 97.81 68 GLU A N 1
ATOM 485 C CA . GLU A 1 68 ? 3.775 27.453 2.953 1 97.81 68 GLU A CA 1
ATOM 486 C C . GLU A 1 68 ? 3.576 28.969 3.094 1 97.81 68 GLU A C 1
ATOM 488 O O . GLU A 1 68 ? 4.297 29.625 3.844 1 97.81 68 GLU A O 1
ATOM 493 N N . GLN A 1 69 ? 2.635 29.484 2.396 1 97.69 69 GLN A N 1
ATOM 494 C CA . GLN A 1 69 ? 2.361 30.922 2.436 1 97.69 69 GLN A CA 1
ATOM 495 C C . GLN A 1 69 ? 1.763 31.328 3.779 1 97.69 69 GLN A C 1
ATOM 497 O O . GLN A 1 69 ? 1.887 32.469 4.195 1 97.69 69 GLN A O 1
ATOM 502 N N . HIS A 1 70 ? 1.178 30.422 4.492 1 97.38 70 HIS A N 1
ATOM 503 C CA . HIS A 1 70 ? 0.407 30.812 5.672 1 97.38 70 HIS A CA 1
ATOM 504 C C . HIS A 1 70 ? 0.999 30.203 6.938 1 97.38 70 HIS A C 1
ATOM 506 O O . HIS A 1 70 ? 0.739 30.672 8.039 1 97.38 70 HIS A O 1
ATOM 512 N N . GLU A 1 71 ? 1.646 29.156 6.723 1 96.38 71 GLU A N 1
ATOM 513 C CA . GLU A 1 71 ? 2.242 28.438 7.848 1 96.38 71 GLU A CA 1
ATOM 514 C C . GLU A 1 71 ? 3.754 28.312 7.684 1 96.38 71 GLU A C 1
ATOM 516 O O . GLU A 1 71 ? 4.25 28.141 6.57 1 96.38 71 GLU A O 1
ATOM 521 N N . SER A 1 72 ? 4.508 28.406 8.844 1 93.94 72 SER A N 1
ATOM 522 C CA . SER A 1 72 ? 5.965 28.312 8.805 1 93.94 72 SER A CA 1
ATOM 523 C C . SER A 1 72 ? 6.43 26.875 8.625 1 93.94 72 SER A C 1
ATOM 525 O O . SER A 1 72 ? 7.504 26.625 8.07 1 93.94 72 SER A O 1
ATOM 527 N N . ALA A 1 73 ? 5.676 25.984 9.078 1 97.75 73 ALA A N 1
ATOM 528 C CA . ALA A 1 73 ? 6.004 24.562 9.078 1 97.75 73 ALA A CA 1
ATOM 529 C C . ALA A 1 73 ? 4.746 23.703 9.156 1 97.75 73 ALA A C 1
ATOM 531 O O . ALA A 1 73 ? 3.648 24.234 9.391 1 97.75 73 ALA A O 1
ATOM 532 N N . ILE A 1 74 ? 4.805 22.516 8.836 1 98.62 74 ILE A N 1
ATOM 533 C CA . ILE A 1 74 ? 3.846 21.469 9.172 1 98.62 74 ILE A CA 1
ATOM 534 C C . ILE A 1 74 ? 4.484 20.469 10.133 1 98.62 74 ILE A C 1
ATOM 536 O O . ILE A 1 74 ? 5.613 20.031 9.922 1 98.62 74 ILE A O 1
ATOM 540 N N . ASP A 1 75 ? 3.805 20.234 11.195 1 98.81 75 ASP A N 1
ATOM 541 C CA . ASP A 1 75 ? 4.332 19.297 12.188 1 98.81 75 ASP A CA 1
ATOM 542 C C . ASP A 1 75 ? 3.838 17.875 11.93 1 98.81 75 ASP A C 1
ATOM 544 O O . ASP A 1 75 ? 4.574 16.906 12.141 1 98.81 75 ASP A O 1
ATOM 548 N N . VAL A 1 76 ? 2.578 17.734 11.523 1 98.94 76 VAL A N 1
ATOM 549 C CA . VAL A 1 76 ? 1.964 16.438 11.297 1 98.94 76 VAL A CA 1
ATOM 550 C C . VAL A 1 76 ? 1.269 16.422 9.93 1 98.94 76 VAL A C 1
ATOM 552 O O . VAL A 1 76 ? 0.449 17.297 9.641 1 98.94 76 VAL A O 1
ATOM 555 N N . LEU A 1 77 ? 1.641 15.508 9.055 1 99 77 LEU A N 1
ATOM 556 C CA . LEU A 1 77 ? 0.934 15.203 7.812 1 99 77 LEU A CA 1
ATOM 557 C C . LEU A 1 77 ? 0.183 13.875 7.926 1 99 77 LEU A C 1
ATOM 559 O O . LEU A 1 77 ? 0.789 12.836 8.18 1 99 77 LEU A O 1
ATOM 563 N N . ILE A 1 78 ? -1.114 13.961 7.797 1 99 78 ILE A N 1
ATOM 564 C CA . ILE A 1 78 ? -1.947 12.766 7.824 1 99 78 ILE A CA 1
ATOM 565 C C . ILE A 1 78 ? -2.514 12.5 6.43 1 99 78 ILE A C 1
ATOM 567 O O . ILE A 1 78 ? -3.398 13.219 5.965 1 99 78 ILE A O 1
ATOM 571 N N . ASN A 1 79 ? -1.979 11.492 5.801 1 98.94 79 ASN A N 1
ATOM 572 C CA . ASN A 1 79 ? -2.508 10.992 4.535 1 98.94 79 ASN A CA 1
ATOM 573 C C . ASN A 1 79 ? -3.695 10.055 4.758 1 98.94 79 ASN A C 1
ATOM 575 O O . ASN A 1 79 ? -3.52 8.852 4.922 1 98.94 79 ASN A O 1
ATOM 579 N N . ASN A 1 80 ? -4.895 10.648 4.664 1 98.81 80 ASN A N 1
ATOM 580 C CA . ASN A 1 80 ? -6.133 9.961 5.012 1 98.81 80 ASN A CA 1
ATOM 581 C C . ASN A 1 80 ? -6.992 9.695 3.779 1 98.81 80 ASN A C 1
ATOM 583 O O . ASN A 1 80 ? -7.812 8.773 3.775 1 98.81 80 ASN A O 1
ATOM 587 N N . ALA A 1 81 ? -6.809 10.523 2.719 1 98.56 81 ALA A N 1
ATOM 588 C CA . ALA A 1 81 ? -7.602 10.312 1.51 1 98.56 81 ALA A CA 1
ATOM 589 C C . ALA A 1 81 ? -7.5 8.867 1.03 1 98.56 81 ALA A C 1
ATOM 591 O O . ALA A 1 81 ? -6.406 8.297 0.979 1 98.56 81 ALA A O 1
ATOM 592 N N . GLY A 1 82 ? -8.609 8.258 0.756 1 97.44 82 GLY A N 1
ATOM 593 C CA . GLY A 1 82 ? -8.648 6.879 0.305 1 97.44 82 GLY A CA 1
ATOM 594 C C . GLY A 1 82 ? -9.984 6.488 -0.306 1 97.44 82 GLY A C 1
ATOM 595 O O . GLY A 1 82 ? -11 7.133 -0.05 1 97.44 82 GLY A O 1
ATOM 596 N N . VAL A 1 83 ? -9.969 5.449 -1.169 1 96.81 83 VAL A N 1
ATOM 597 C CA . VAL A 1 83 ? -11.164 4.895 -1.795 1 96.81 83 VAL A CA 1
ATOM 598 C C . VAL A 1 83 ? -11.109 3.371 -1.755 1 96.81 83 VAL A C 1
ATOM 600 O O . VAL A 1 83 ? -10.031 2.785 -1.639 1 96.81 83 VAL A O 1
ATOM 603 N N . HIS A 1 84 ? -12.203 2.682 -1.747 1 93.06 84 HIS A N 1
ATOM 604 C CA . HIS A 1 84 ? -12.242 1.229 -1.617 1 93.06 84 HIS A CA 1
ATOM 605 C C . HIS A 1 84 ? -12.156 0.551 -2.98 1 93.06 84 HIS A C 1
ATOM 607 O O . HIS A 1 84 ? -11.586 -0.537 -3.102 1 93.06 84 HIS A O 1
ATOM 613 N N . GLY A 1 85 ? -12.805 1.167 -4.07 1 93.88 85 GLY A N 1
ATOM 614 C CA . GLY A 1 85 ? -12.844 0.532 -5.379 1 93.88 85 GLY A CA 1
ATOM 615 C C . GLY A 1 85 ? -13.797 -0.644 -5.441 1 93.88 85 GLY A C 1
ATOM 616 O O . GLY A 1 85 ? -14.594 -0.853 -4.523 1 93.88 85 GLY A O 1
ATOM 617 N N . PRO A 1 86 ? -13.766 -1.405 -6.613 1 94.62 86 PRO A N 1
ATOM 618 C CA . PRO A 1 86 ? -14.688 -2.531 -6.781 1 94.62 86 PRO A CA 1
ATOM 619 C C . PRO A 1 86 ? -14.406 -3.674 -5.809 1 94.62 86 PRO A C 1
ATOM 621 O O . PRO A 1 86 ? -13.266 -3.875 -5.398 1 94.62 86 PRO A O 1
ATOM 624 N N . HIS A 1 87 ? -15.477 -4.43 -5.359 1 94.44 87 HIS A N 1
ATOM 625 C CA . HIS A 1 87 ? -15.383 -5.609 -4.504 1 94.44 87 HIS A CA 1
ATOM 626 C C . HIS A 1 87 ? -16.172 -6.773 -5.082 1 94.44 87 HIS A C 1
ATOM 628 O O . HIS A 1 87 ? -17.047 -6.574 -5.938 1 94.44 87 HIS A O 1
ATOM 634 N N . GLY A 1 88 ? -15.875 -7.918 -4.688 1 95.06 88 GLY A N 1
ATOM 635 C CA . GLY A 1 88 ? -16.547 -9.109 -5.18 1 95.06 88 GLY A CA 1
ATOM 636 C C . GLY A 1 88 ? -15.766 -9.828 -6.266 1 95.06 88 GLY A C 1
ATOM 637 O O . GLY A 1 88 ? -14.539 -9.914 -6.195 1 95.06 88 GLY A O 1
ATOM 638 N N . ASP A 1 89 ? -16.5 -10.398 -7.23 1 96.69 89 ASP A N 1
ATOM 639 C CA . ASP A 1 89 ? -15.906 -11.195 -8.305 1 96.69 89 ASP A CA 1
ATOM 640 C C . ASP A 1 89 ? -14.938 -10.359 -9.133 1 96.69 89 ASP A C 1
ATOM 642 O O . ASP A 1 89 ? -15.344 -9.398 -9.789 1 96.69 89 ASP A O 1
ATOM 646 N N . PRO A 1 90 ? -13.617 -10.75 -9.125 1 97.88 90 PRO A N 1
ATOM 647 C CA . PRO A 1 90 ? -12.617 -9.938 -9.82 1 97.88 90 PRO A CA 1
ATOM 648 C C . PRO A 1 90 ? -12.484 -10.297 -11.297 1 97.88 90 PRO A C 1
ATOM 650 O O . PRO A 1 90 ? -11.602 -9.781 -11.992 1 97.88 90 PRO A O 1
ATOM 653 N N . SER A 1 91 ? -13.359 -11.141 -11.844 1 97.75 91 SER A N 1
ATOM 654 C CA . SER A 1 91 ? -13.203 -11.648 -13.195 1 97.75 91 SER A CA 1
ATOM 655 C C . SER A 1 91 ? -13.266 -10.523 -14.227 1 97.75 91 SER A C 1
ATOM 657 O O . SER A 1 91 ? -12.727 -10.656 -15.328 1 97.75 91 SER A O 1
ATOM 659 N N . GLY A 1 92 ? -13.922 -9.43 -13.875 1 97.44 92 GLY A N 1
ATOM 660 C CA . GLY A 1 92 ? -14.07 -8.312 -14.797 1 97.44 92 GLY A CA 1
ATOM 661 C C . GLY A 1 92 ? -13.25 -7.102 -14.398 1 97.44 92 GLY A C 1
ATOM 662 O O . GLY A 1 92 ? -13.445 -6.012 -14.938 1 97.44 92 GLY A O 1
ATOM 663 N N . LEU A 1 93 ? -12.305 -7.281 -13.398 1 98.06 93 LEU A N 1
ATOM 664 C CA . LEU A 1 93 ? -11.477 -6.168 -12.945 1 98.06 93 LEU A CA 1
ATOM 665 C C . LEU A 1 93 ? -10.562 -5.676 -14.062 1 98.06 93 LEU A C 1
ATOM 667 O O . LEU A 1 93 ? -9.93 -6.48 -14.758 1 98.06 93 LEU A O 1
ATOM 671 N N . THR A 1 94 ? -10.516 -4.348 -14.352 1 97.94 94 THR A N 1
ATOM 672 C CA . THR A 1 94 ? -9.719 -3.756 -15.422 1 97.94 94 THR A CA 1
ATOM 673 C C . THR A 1 94 ? -8.5 -3.043 -14.852 1 97.94 94 THR A C 1
ATOM 675 O O . THR A 1 94 ? -8.422 -2.789 -13.648 1 97.94 94 THR A O 1
ATOM 678 N N . GLY A 1 95 ? -7.566 -2.76 -15.742 1 97.94 95 GLY A N 1
ATOM 679 C CA . GLY A 1 95 ? -6.441 -1.926 -15.344 1 97.94 95 GLY A CA 1
ATOM 680 C C . GLY A 1 95 ? -6.863 -0.579 -14.789 1 97.94 95 GLY A C 1
ATOM 681 O O . GLY A 1 95 ? -6.277 -0.087 -13.828 1 97.94 95 GLY A O 1
ATOM 682 N N . ALA A 1 96 ? -7.891 -0.01 -15.398 1 97.94 96 ALA A N 1
ATOM 683 C CA . ALA A 1 96 ? -8.383 1.288 -14.945 1 97.94 96 ALA A CA 1
ATOM 684 C C . ALA A 1 96 ? -8.953 1.197 -13.531 1 97.94 96 ALA A C 1
ATOM 686 O O . ALA A 1 96 ? -8.758 2.105 -12.719 1 97.94 96 ALA A O 1
ATOM 687 N N . ASP A 1 97 ? -9.672 0.096 -13.219 1 97.94 97 ASP A N 1
ATOM 688 C CA . ASP A 1 97 ? -10.258 -0.091 -11.898 1 97.94 97 ASP A CA 1
ATOM 689 C C . ASP A 1 97 ? -9.18 -0.054 -10.812 1 97.94 97 ASP A C 1
ATOM 691 O O . ASP A 1 97 ? -9.305 0.682 -9.836 1 97.94 97 ASP A O 1
ATOM 695 N N . ILE A 1 98 ? -8.164 -0.808 -10.977 1 98.19 98 ILE A N 1
ATOM 696 C CA . ILE A 1 98 ? -7.129 -0.924 -9.953 1 98.19 98 ILE A CA 1
ATOM 697 C C . ILE A 1 98 ? -6.297 0.358 -9.906 1 98.19 98 ILE A C 1
ATOM 699 O O . ILE A 1 98 ? -5.926 0.827 -8.828 1 98.19 98 ILE A O 1
ATOM 703 N N . LEU A 1 99 ? -6.008 0.894 -11.078 1 98.06 99 LEU A N 1
ATOM 704 C CA . LEU A 1 99 ? -5.223 2.123 -11.133 1 98.06 99 LEU A CA 1
ATOM 705 C C . LEU A 1 99 ? -5.93 3.256 -10.398 1 98.06 99 LEU A C 1
ATOM 707 O O . LEU A 1 99 ? -5.285 4.066 -9.734 1 98.06 99 LEU A O 1
ATOM 711 N N . ASN A 1 100 ? -7.215 3.348 -10.562 1 98 100 ASN A N 1
ATOM 712 C CA . ASN A 1 100 ? -7.98 4.395 -9.891 1 98 100 ASN A CA 1
ATOM 713 C C . ASN A 1 100 ? -7.836 4.305 -8.375 1 98 100 ASN A C 1
ATOM 715 O O . ASN A 1 100 ? -7.715 5.328 -7.699 1 98 100 ASN A O 1
ATOM 719 N N . VAL A 1 101 ? -7.82 3.139 -7.812 1 98.62 101 VAL A N 1
ATOM 720 C CA . VAL A 1 101 ? -7.676 2.941 -6.371 1 98.62 101 VAL A CA 1
ATOM 721 C C . VAL A 1 101 ? -6.246 3.254 -5.945 1 98.62 101 VAL A C 1
ATOM 723 O O . VAL A 1 101 ? -6.023 3.988 -4.98 1 98.62 101 VAL A O 1
ATOM 726 N N . LEU A 1 102 ? -5.254 2.814 -6.688 1 98.81 102 LEU A N 1
ATOM 727 C CA . LEU A 1 102 ? -3.848 3.031 -6.367 1 98.81 102 LEU A CA 1
ATOM 728 C C . LEU A 1 102 ? -3.496 4.512 -6.434 1 98.81 102 LEU A C 1
ATOM 730 O O . LEU A 1 102 ? -2.666 4.992 -5.656 1 98.81 102 LEU A O 1
ATOM 734 N N . ASP A 1 103 ? -4.082 5.184 -7.406 1 98.69 103 ASP A N 1
ATOM 735 C CA . ASP A 1 103 ? -3.768 6.594 -7.621 1 98.69 103 ASP A CA 1
ATOM 736 C C . ASP A 1 103 ? -4.141 7.434 -6.402 1 98.69 103 ASP A C 1
ATOM 738 O O . ASP A 1 103 ? -3.441 8.391 -6.062 1 98.69 103 ASP A O 1
ATOM 742 N N . VAL A 1 104 ? -5.176 7.074 -5.734 1 98.75 104 VAL A N 1
ATOM 743 C CA . VAL A 1 104 ? -5.594 7.793 -4.535 1 98.75 104 VAL A CA 1
ATOM 744 C C . VAL A 1 104 ? -4.863 7.23 -3.318 1 98.75 104 VAL A C 1
ATOM 746 O O . VAL A 1 104 ? -4.195 7.973 -2.59 1 98.75 104 VAL A O 1
ATOM 749 N N . ASN A 1 105 ? -4.922 5.906 -3.121 1 98.81 105 ASN A N 1
ATOM 750 C CA . ASN A 1 105 ? -4.547 5.27 -1.864 1 98.81 105 ASN A CA 1
ATOM 751 C C . ASN A 1 105 ? -3.031 5.188 -1.707 1 98.81 105 ASN A C 1
ATOM 753 O O . ASN A 1 105 ? -2.527 4.984 -0.601 1 98.81 105 ASN A O 1
ATOM 757 N N . LEU A 1 106 ? -2.256 5.309 -2.777 1 98.88 106 LEU A N 1
ATOM 758 C CA . LEU A 1 106 ? -0.816 5.086 -2.705 1 98.88 106 LEU A CA 1
ATOM 759 C C . LEU A 1 106 ? -0.058 6.203 -3.414 1 98.88 106 LEU A C 1
ATOM 761 O O . LEU A 1 106 ? 0.736 6.914 -2.789 1 98.88 106 LEU A O 1
ATOM 765 N N . VAL A 1 107 ? -0.339 6.414 -4.75 1 98.88 107 VAL A N 1
ATOM 766 C CA . VAL A 1 107 ? 0.384 7.414 -5.527 1 98.88 107 VAL A CA 1
ATOM 767 C C . VAL A 1 107 ? 0.144 8.805 -4.938 1 98.88 107 VAL A C 1
ATOM 769 O O . VAL A 1 107 ? 1.064 9.617 -4.859 1 98.88 107 VAL A O 1
ATOM 772 N N . GLY A 1 108 ? -1.114 9.039 -4.48 1 98.88 108 GLY A N 1
ATOM 773 C CA . GLY A 1 108 ? -1.45 10.297 -3.83 1 98.88 108 GLY A CA 1
ATOM 774 C C . GLY A 1 108 ? -0.633 10.555 -2.578 1 98.88 108 GLY A C 1
ATOM 775 O O . GLY A 1 108 ? -0.263 11.695 -2.299 1 98.88 108 GLY A O 1
ATOM 776 N N . VAL A 1 109 ? -0.31 9.516 -1.82 1 98.94 109 VAL A N 1
ATOM 777 C CA . VAL A 1 109 ? 0.503 9.625 -0.614 1 98.94 109 VAL A CA 1
ATOM 778 C C . VAL A 1 109 ? 1.926 10.047 -0.986 1 98.94 109 VAL A C 1
ATOM 780 O O . VAL A 1 109 ? 2.518 10.906 -0.336 1 98.94 109 VAL A O 1
ATOM 783 N N . VAL A 1 110 ? 2.488 9.445 -2.031 1 98.88 110 VAL A N 1
ATOM 784 C CA . VAL A 1 110 ? 3.83 9.797 -2.488 1 98.88 110 VAL A CA 1
ATOM 785 C C . VAL A 1 110 ? 3.857 11.258 -2.943 1 98.88 110 VAL A C 1
ATOM 787 O O . VAL A 1 110 ? 4.734 12.023 -2.535 1 98.88 110 VAL A O 1
ATOM 790 N N . ARG A 1 111 ? 2.84 11.695 -3.777 1 98.69 111 ARG A N 1
ATOM 791 C CA . ARG A 1 111 ? 2.75 13.07 -4.262 1 98.69 111 ARG A CA 1
ATOM 792 C C . ARG A 1 111 ? 2.709 14.055 -3.1 1 98.69 111 ARG A C 1
ATOM 794 O O . ARG A 1 111 ? 3.459 15.039 -3.084 1 98.69 111 ARG A O 1
ATOM 801 N N . THR A 1 112 ? 1.869 13.766 -2.213 1 98.94 112 THR A N 1
ATOM 802 C CA . THR A 1 112 ? 1.639 14.688 -1.104 1 98.94 112 THR A CA 1
ATOM 803 C C . THR A 1 112 ? 2.846 14.727 -0.172 1 98.94 112 THR A C 1
ATOM 805 O O . THR A 1 112 ? 3.295 15.797 0.228 1 98.94 112 THR A O 1
ATOM 808 N N . THR A 1 113 ? 3.381 13.562 0.204 1 98.88 113 THR A N 1
ATOM 809 C CA . THR A 1 113 ? 4.543 13.492 1.082 1 98.88 113 THR A CA 1
ATOM 810 C C . THR A 1 113 ? 5.715 14.273 0.494 1 98.88 113 THR A C 1
ATOM 812 O O . THR A 1 113 ? 6.324 15.102 1.178 1 98.88 113 THR A O 1
ATOM 815 N N . THR A 1 114 ? 6.023 14.016 -0.812 1 98.75 114 THR A N 1
ATOM 816 C CA . THR A 1 114 ? 7.141 14.688 -1.457 1 98.75 114 THR A CA 1
ATOM 817 C C . THR A 1 114 ? 6.93 16.203 -1.456 1 98.75 114 THR A C 1
ATOM 819 O O . THR A 1 114 ? 7.844 16.953 -1.123 1 98.75 114 THR A O 1
ATOM 822 N N . ALA A 1 115 ? 5.719 16.656 -1.729 1 98.69 115 ALA A N 1
ATOM 823 C CA . ALA A 1 115 ? 5.418 18.078 -1.826 1 98.69 115 ALA A CA 1
ATOM 824 C C . ALA A 1 115 ? 5.516 18.766 -0.462 1 98.69 115 ALA A C 1
ATOM 826 O O . ALA A 1 115 ? 5.871 19.938 -0.37 1 98.69 115 ALA A O 1
ATOM 827 N N . PHE A 1 116 ? 5.254 18.078 0.611 1 98.81 116 PHE A N 1
ATOM 828 C CA . PHE A 1 116 ? 5.156 18.703 1.929 1 98.81 116 PHE A CA 1
ATOM 829 C C . PHE A 1 116 ? 6.438 18.484 2.727 1 98.81 116 PHE A C 1
ATOM 831 O O . PHE A 1 116 ? 6.578 19 3.836 1 98.81 116 PHE A O 1
ATOM 838 N N . LEU A 1 117 ? 7.387 17.703 2.186 1 98.75 117 LEU A N 1
ATOM 839 C CA . LEU A 1 117 ? 8.617 17.359 2.893 1 98.75 117 LEU A CA 1
ATOM 840 C C . LEU A 1 117 ? 9.367 18.625 3.32 1 98.75 117 LEU A C 1
ATOM 842 O O . LEU A 1 117 ? 9.828 18.719 4.461 1 98.75 117 LEU A O 1
ATOM 846 N N . PRO A 1 118 ? 9.484 19.656 2.439 1 98.44 118 PRO A N 1
ATOM 847 C CA . PRO A 1 118 ? 10.188 20.859 2.887 1 98.44 118 PRO A CA 1
ATOM 848 C C . PRO A 1 118 ? 9.531 21.5 4.109 1 98.44 118 PRO A C 1
ATOM 850 O O . PRO A 1 118 ? 10.234 21.984 5.004 1 98.44 118 PRO A O 1
ATOM 853 N N . LEU A 1 119 ? 8.242 21.531 4.199 1 98.69 119 LEU A N 1
ATOM 854 C CA . LEU A 1 119 ? 7.535 22.109 5.34 1 98.69 119 LEU A CA 1
ATOM 855 C C . LEU A 1 119 ? 7.695 21.234 6.578 1 98.69 119 LEU A C 1
ATOM 857 O O . LEU A 1 119 ? 7.84 21.734 7.691 1 98.69 119 LEU A O 1
ATOM 861 N N . LEU A 1 120 ? 7.676 19.922 6.367 1 98.81 120 LEU A N 1
ATOM 862 C CA . LEU A 1 120 ? 7.848 18.984 7.469 1 98.81 120 LEU A CA 1
ATOM 863 C C . LEU A 1 120 ? 9.242 19.109 8.07 1 98.81 120 LEU A C 1
ATOM 865 O O . LEU A 1 120 ? 9.406 19.031 9.289 1 98.81 120 LEU A O 1
ATOM 869 N N . ARG A 1 121 ? 10.227 19.312 7.293 1 98.25 121 ARG A N 1
ATOM 870 C CA . ARG A 1 121 ? 11.609 19.375 7.738 1 98.25 121 ARG A CA 1
ATOM 871 C C . ARG A 1 121 ? 11.875 20.625 8.555 1 98.25 121 ARG A C 1
ATOM 873 O O . ARG A 1 121 ? 12.914 20.734 9.219 1 98.25 121 ARG A O 1
ATOM 880 N N . ARG A 1 122 ? 10.969 21.594 8.547 1 98.19 122 ARG A N 1
ATOM 881 C CA . ARG A 1 122 ? 11.086 22.797 9.367 1 98.19 122 ARG A CA 1
ATOM 882 C C . ARG A 1 122 ? 10.523 22.578 10.766 1 98.19 122 ARG A C 1
ATOM 884 O O . ARG A 1 122 ? 10.711 23.406 11.656 1 98.19 122 ARG A O 1
ATOM 891 N N . SER A 1 123 ? 9.898 21.438 10.984 1 98.19 123 SER A N 1
ATOM 892 C CA . SER A 1 123 ? 9.344 21.078 12.281 1 98.19 123 SER A CA 1
ATOM 893 C C . SER A 1 123 ? 10.398 20.469 13.188 1 98.19 123 SER A C 1
ATOM 895 O O . SER A 1 123 ? 11.281 19.75 12.719 1 98.19 123 SER A O 1
ATOM 897 N N . ALA A 1 124 ? 10.312 20.75 14.5 1 97 124 ALA A N 1
ATOM 898 C CA . ALA A 1 124 ? 11.227 20.156 15.477 1 97 124 ALA A CA 1
ATOM 899 C C . ALA A 1 124 ? 10.922 18.672 15.688 1 97 124 ALA A C 1
ATOM 901 O O . ALA A 1 124 ? 11.789 17.922 16.141 1 97 124 ALA A O 1
ATOM 902 N N . ASP A 1 125 ? 9.727 18.25 15.398 1 97.56 125 ASP A N 1
ATOM 903 C CA . ASP A 1 125 ? 9.297 16.859 15.555 1 97.56 125 ASP A CA 1
ATOM 904 C C . ASP A 1 125 ? 8.281 16.469 14.484 1 97.56 125 ASP A C 1
ATOM 906 O O . ASP A 1 125 ? 7.113 16.219 14.789 1 97.56 125 ASP A O 1
ATOM 910 N N . PRO A 1 126 ? 8.742 16.359 13.188 1 98.75 126 PRO A N 1
ATOM 911 C CA . PRO A 1 126 ? 7.812 16.078 12.094 1 98.75 126 PRO A CA 1
ATOM 912 C C . PRO A 1 126 ? 7.297 14.641 12.109 1 98.75 126 PRO A C 1
ATOM 914 O O . PRO A 1 126 ? 8.062 13.711 12.383 1 98.75 126 PRO A O 1
ATOM 917 N N . VAL A 1 127 ? 5.988 14.531 11.859 1 98.88 127 VAL A N 1
ATOM 918 C CA . VAL A 1 127 ? 5.301 13.242 11.875 1 98.88 127 VAL A CA 1
ATOM 919 C C . VAL A 1 127 ? 4.488 13.07 10.594 1 98.88 127 VAL A C 1
ATOM 921 O O . VAL A 1 127 ? 3.832 14.016 10.141 1 98.88 127 VAL A O 1
ATOM 924 N N . ILE A 1 128 ? 4.598 11.914 9.969 1 98.94 128 ILE A N 1
ATOM 925 C CA . ILE A 1 128 ? 3.703 11.5 8.891 1 98.94 128 ILE A CA 1
ATOM 926 C C . ILE A 1 128 ? 2.906 10.273 9.32 1 98.94 128 ILE A C 1
ATOM 928 O O . ILE A 1 128 ? 3.473 9.305 9.836 1 98.94 128 ILE A O 1
ATOM 932 N N . ILE A 1 129 ? 1.59 10.383 9.18 1 99 129 ILE A N 1
ATOM 933 C CA . ILE A 1 129 ? 0.692 9.258 9.438 1 99 129 ILE A CA 1
ATOM 934 C C . ILE A 1 129 ? -0.03 8.875 8.148 1 99 129 ILE A C 1
ATOM 936 O O . ILE A 1 129 ? -0.779 9.672 7.586 1 99 129 ILE A O 1
ATOM 940 N N . ASN A 1 130 ? 0.242 7.668 7.652 1 98.94 130 ASN A N 1
ATOM 941 C CA . ASN A 1 130 ? -0.482 7.086 6.527 1 98.94 130 ASN A CA 1
ATOM 942 C C . ASN A 1 130 ? -1.631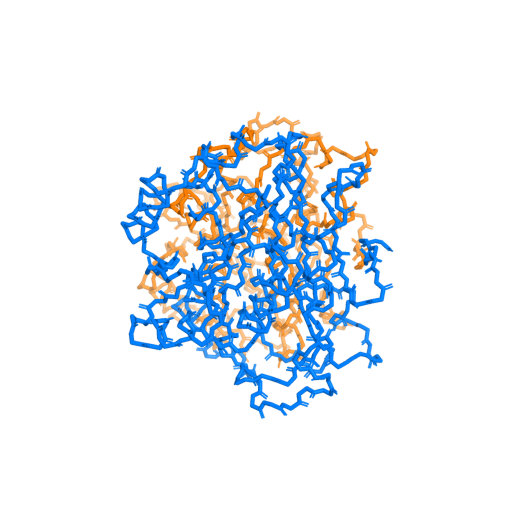 6.199 7 1 98.94 130 ASN A C 1
ATOM 944 O O . ASN A 1 130 ? -1.412 5.227 7.723 1 98.94 130 ASN A O 1
ATOM 948 N N . VAL A 1 131 ? -2.902 6.574 6.602 1 98.88 131 VAL A N 1
ATOM 949 C CA . VAL A 1 131 ? -4.059 5.789 7.02 1 98.88 131 VAL A CA 1
ATOM 950 C C . VAL A 1 131 ? -4.199 4.559 6.125 1 98.88 131 VAL A C 1
ATOM 952 O O . VAL A 1 131 ? -4.758 4.641 5.027 1 98.88 131 VAL A O 1
ATOM 955 N N . SER A 1 132 ? -3.697 3.488 6.621 1 98.25 132 SER A N 1
ATOM 956 C CA . SER A 1 132 ? -3.738 2.195 5.945 1 98.25 132 SER A CA 1
ATOM 957 C C . SER A 1 132 ? -4.902 1.348 6.441 1 98.25 132 SER A C 1
ATOM 959 O O . SER A 1 132 ? -6.016 1.853 6.617 1 98.25 132 SER A O 1
ATOM 961 N N . SER A 1 133 ? -4.789 0.043 6.453 1 95.62 133 SER A N 1
ATOM 962 C CA . SER A 1 133 ? -5.832 -0.887 6.875 1 95.62 133 SER A CA 1
ATOM 963 C C . SER A 1 133 ? -5.273 -2.289 7.082 1 95.62 133 SER A C 1
ATOM 965 O O . SER A 1 133 ? -4.387 -2.725 6.344 1 95.62 133 SER A O 1
ATOM 967 N N . SER A 1 134 ? -5.879 -2.969 8.062 1 94.56 134 SER A N 1
ATOM 968 C CA . SER A 1 134 ? -5.566 -4.387 8.211 1 94.56 134 SER A CA 1
ATOM 969 C C . SER A 1 134 ? -6.023 -5.184 6.988 1 94.56 134 SER A C 1
ATOM 971 O O . SER A 1 134 ? -5.59 -6.316 6.785 1 94.56 134 SER A O 1
ATOM 973 N N . MET A 1 135 ? -6.816 -4.605 6.203 1 94.56 135 MET A N 1
ATOM 974 C CA . MET A 1 135 ? -7.184 -5.23 4.934 1 94.56 135 MET A CA 1
ATOM 975 C C . MET A 1 135 ? -5.969 -5.367 4.023 1 94.56 135 MET A C 1
ATOM 977 O O . MET A 1 135 ? -6.004 -6.109 3.041 1 94.56 135 MET A O 1
ATOM 981 N N . GLY A 1 136 ? -4.855 -4.645 4.27 1 96.06 136 GLY A N 1
ATOM 982 C CA . GLY A 1 136 ? -3.604 -4.789 3.549 1 96.06 136 GLY A CA 1
ATOM 983 C C . GLY A 1 136 ? -2.654 -5.781 4.195 1 96.06 136 GLY A C 1
ATOM 984 O O . GLY A 1 136 ? -1.496 -5.895 3.789 1 96.06 136 GLY A O 1
ATOM 985 N N . SER A 1 137 ? -3.051 -6.438 5.273 1 94.5 137 SER A N 1
ATOM 986 C CA . SER A 1 137 ? -2.244 -7.414 5.996 1 94.5 137 SER A CA 1
ATOM 987 C C . SER A 1 137 ? -2.576 -8.836 5.559 1 94.5 137 SER A C 1
ATOM 989 O O . SER A 1 137 ? -3.721 -9.281 5.684 1 94.5 137 SER A O 1
ATOM 991 N N . LEU A 1 138 ? -1.539 -9.523 5.02 1 94.5 138 LEU A N 1
ATOM 992 C CA . LEU A 1 138 ? -1.742 -10.922 4.645 1 94.5 138 LEU A CA 1
ATOM 993 C C . LEU A 1 138 ? -2.189 -11.742 5.844 1 94.5 138 LEU A C 1
ATOM 995 O O . LEU A 1 138 ? -3.082 -12.586 5.727 1 94.5 138 LEU A O 1
ATOM 999 N N . ALA A 1 139 ? -1.59 -11.453 7.02 1 92.12 139 ALA A N 1
ATOM 1000 C CA . ALA A 1 139 ? -1.974 -12.172 8.234 1 92.12 139 ALA A CA 1
ATOM 1001 C C . ALA A 1 139 ? -3.449 -11.953 8.555 1 92.12 139 ALA A C 1
ATOM 1003 O O . ALA A 1 139 ? -4.18 -12.906 8.836 1 92.12 139 ALA A O 1
ATOM 1004 N N . ALA A 1 140 ? -3.936 -10.719 8.5 1 92.06 140 ALA A N 1
ATOM 1005 C CA . ALA A 1 140 ? -5.312 -10.391 8.852 1 92.06 140 ALA A CA 1
ATOM 1006 C C . ALA A 1 140 ? -6.293 -10.977 7.844 1 92.06 140 ALA A C 1
ATOM 1008 O O . ALA A 1 140 ? -7.34 -11.508 8.219 1 92.06 140 ALA A O 1
ATOM 1009 N N . THR A 1 141 ? -5.973 -10.945 6.539 1 93.5 141 THR A N 1
ATOM 1010 C CA . THR A 1 141 ? -6.898 -11.375 5.496 1 93.5 141 THR A CA 1
ATOM 1011 C C . THR A 1 141 ? -6.938 -12.898 5.398 1 93.5 141 THR A C 1
ATOM 1013 O O . THR A 1 141 ? -7.824 -13.461 4.754 1 93.5 141 THR A O 1
ATOM 1016 N N . HIS A 1 142 ? -5.961 -13.609 6.062 1 92.75 142 HIS A N 1
ATOM 1017 C CA . HIS A 1 142 ? -5.941 -15.07 6.027 1 92.75 142 HIS A CA 1
ATOM 1018 C C . HIS A 1 142 ? -6.383 -15.656 7.359 1 92.75 142 HIS A C 1
ATOM 1020 O O . HIS A 1 142 ? -6.492 -16.875 7.5 1 92.75 142 HIS A O 1
ATOM 1026 N N . ASP A 1 143 ? -6.578 -14.82 8.383 1 92 143 ASP A N 1
ATOM 1027 C CA . ASP A 1 143 ? -7.113 -15.258 9.672 1 92 143 ASP A CA 1
ATOM 1028 C C . ASP A 1 143 ? -8.633 -15.398 9.609 1 92 143 ASP A C 1
ATOM 1030 O O . ASP A 1 143 ? -9.359 -14.398 9.656 1 92 143 ASP A O 1
ATOM 1034 N N . LEU A 1 144 ? -9.117 -16.641 9.586 1 92.31 144 LEU A N 1
ATOM 1035 C CA . LEU A 1 144 ? -10.523 -16.953 9.352 1 92.31 144 LEU A CA 1
ATOM 1036 C C . LEU A 1 144 ? -11.398 -16.391 10.461 1 92.31 144 LEU A C 1
ATOM 1038 O O . LEU A 1 144 ? -12.617 -16.297 10.312 1 92.31 144 LEU A O 1
ATOM 1042 N N . SER A 1 145 ? -10.844 -16.031 11.57 1 91.94 145 SER A N 1
ATOM 1043 C CA . SER A 1 145 ? -11.609 -15.477 12.68 1 91.94 145 SER A CA 1
ATOM 1044 C C . SER A 1 145 ? -11.844 -13.984 12.516 1 91.94 145 SER A C 1
ATOM 1046 O O . SER A 1 145 ? -12.625 -13.383 13.258 1 91.94 145 SER A O 1
ATOM 1048 N N . ARG A 1 146 ? -11.281 -13.383 11.508 1 89.62 146 ARG A N 1
ATOM 1049 C CA . ARG A 1 146 ? -11.367 -11.945 11.312 1 89.62 146 ARG A CA 1
ATOM 1050 C C . ARG A 1 146 ? -12.281 -11.602 10.133 1 89.62 146 ARG A C 1
ATOM 1052 O O . ARG A 1 146 ? -12.281 -12.305 9.117 1 89.62 146 ARG A O 1
ATOM 1059 N N . ALA A 1 147 ? -13 -10.445 10.234 1 87.81 147 ALA A N 1
ATOM 1060 C CA . ALA A 1 147 ? -13.898 -9.977 9.18 1 87.81 147 ALA A CA 1
ATOM 1061 C C . ALA A 1 147 ? -13.133 -9.766 7.871 1 87.81 147 ALA A C 1
ATOM 1063 O O . ALA A 1 147 ? -13.68 -9.961 6.785 1 87.81 147 ALA A O 1
ATOM 1064 N N . GLU A 1 148 ? -11.867 -9.398 7.98 1 89.12 148 GLU A N 1
ATOM 1065 C CA . GLU A 1 148 ? -11.008 -9.125 6.828 1 89.12 148 GLU A CA 1
ATOM 1066 C C . GLU A 1 148 ? -10.922 -10.344 5.91 1 89.12 148 GLU A C 1
ATOM 1068 O O . GLU A 1 148 ? -10.742 -10.203 4.699 1 89.12 148 GLU A O 1
ATOM 1073 N N . SER A 1 149 ? -11.055 -11.594 6.457 1 91.38 149 SER A N 1
ATOM 1074 C CA . SER A 1 149 ? -10.883 -12.82 5.688 1 91.38 149 SER A CA 1
ATOM 1075 C C . SER A 1 149 ? -12.07 -13.07 4.766 1 91.38 149 SER A C 1
ATOM 1077 O O . SER A 1 149 ? -11.992 -13.875 3.84 1 91.38 149 SER A O 1
ATOM 1079 N N . THR A 1 150 ? -13.188 -12.359 4.969 1 91.19 150 THR A N 1
ATOM 1080 C CA . THR A 1 150 ? -14.406 -12.656 4.223 1 91.19 150 THR A CA 1
ATOM 1081 C C . THR A 1 150 ? -14.562 -11.703 3.041 1 91.19 150 THR A C 1
ATOM 1083 O O . THR A 1 150 ? -15.469 -11.859 2.221 1 91.19 150 THR A O 1
ATOM 1086 N N . VAL A 1 151 ? -13.75 -10.742 2.938 1 92.38 151 VAL A N 1
ATOM 1087 C CA . VAL A 1 151 ? -13.898 -9.688 1.94 1 92.38 151 VAL A CA 1
ATOM 1088 C C . VAL A 1 151 ? -13.023 -9.992 0.728 1 92.38 151 VAL A C 1
ATOM 1090 O O . VAL A 1 151 ? -11.867 -10.398 0.874 1 92.38 151 VAL A O 1
ATOM 1093 N N . ILE A 1 152 ? -13.648 -9.852 -0.401 1 96.44 152 ILE A N 1
ATOM 1094 C CA . ILE A 1 152 ? -12.898 -9.883 -1.655 1 96.44 152 ILE A CA 1
ATOM 1095 C C . ILE A 1 152 ? -12.859 -8.477 -2.258 1 96.44 152 ILE A C 1
ATOM 1097 O O . ILE A 1 152 ? -13.859 -7.988 -2.783 1 96.44 152 ILE A O 1
ATOM 1101 N N . ALA A 1 153 ? -11.75 -7.855 -2.156 1 97.38 153 ALA A N 1
ATOM 1102 C CA . ALA A 1 153 ? -11.539 -6.492 -2.627 1 97.38 153 ALA A CA 1
ATOM 1103 C C . ALA A 1 153 ? -10.109 -6.305 -3.133 1 97.38 153 ALA A C 1
ATOM 1105 O O . ALA A 1 153 ? -9.328 -5.547 -2.551 1 97.38 153 ALA A O 1
ATOM 1106 N N . PRO A 1 154 ? -9.805 -6.941 -4.258 1 98.44 154 PRO A N 1
ATOM 1107 C CA . PRO A 1 154 ? -8.406 -7.008 -4.703 1 98.44 154 PRO A CA 1
ATOM 1108 C C . PRO A 1 154 ? -7.758 -5.633 -4.824 1 98.44 154 PRO A C 1
ATOM 1110 O O . PRO A 1 154 ? -6.617 -5.441 -4.395 1 98.44 154 PRO A O 1
ATOM 1113 N N . ALA A 1 155 ? -8.445 -4.641 -5.422 1 98.31 155 ALA A N 1
ATOM 1114 C CA . ALA A 1 155 ? -7.859 -3.318 -5.613 1 98.31 155 ALA A CA 1
ATOM 1115 C C . ALA A 1 155 ? -7.574 -2.645 -4.273 1 98.31 155 ALA A C 1
ATOM 1117 O O . ALA A 1 155 ? -6.477 -2.131 -4.055 1 98.31 155 ALA A O 1
ATOM 1118 N N . TYR A 1 156 ? -8.484 -2.705 -3.344 1 98.06 156 TYR A N 1
ATOM 1119 C CA . TYR A 1 156 ? -8.352 -2.041 -2.051 1 98.06 156 TYR A CA 1
ATOM 1120 C C . TYR A 1 156 ? -7.285 -2.717 -1.199 1 98.06 156 TYR A C 1
ATOM 1122 O O . TYR A 1 156 ? -6.375 -2.055 -0.691 1 98.06 156 TYR A O 1
ATOM 1130 N N . THR A 1 157 ? -7.316 -4.043 -1.055 1 98 157 THR A N 1
ATOM 1131 C CA . THR A 1 157 ? -6.371 -4.77 -0.217 1 98 157 THR A CA 1
ATOM 1132 C C . THR A 1 157 ? -4.949 -4.617 -0.749 1 98 157 THR A C 1
ATOM 1134 O O . THR A 1 157 ? -4.008 -4.422 0.025 1 98 157 THR A O 1
ATOM 1137 N N . SER A 1 158 ? -4.832 -4.664 -2.062 1 98.56 158 SER A N 1
ATOM 1138 C CA . SER A 1 158 ? -3.518 -4.457 -2.66 1 98.56 158 SER A CA 1
ATOM 1139 C C . SER A 1 158 ? -2.994 -3.055 -2.367 1 98.56 158 SER A C 1
ATOM 1141 O O . SER A 1 158 ? -1.821 -2.881 -2.031 1 98.56 158 SER A O 1
ATOM 1143 N N . SER A 1 159 ? -3.82 -2.068 -2.506 1 98.75 159 SER A N 1
ATOM 1144 C CA . SER A 1 159 ? -3.41 -0.688 -2.262 1 98.75 159 SER A CA 1
ATOM 1145 C C . SER A 1 159 ? -2.957 -0.493 -0.819 1 98.75 159 SER A C 1
ATOM 1147 O O . SER A 1 159 ? -1.973 0.202 -0.56 1 98.75 159 SER A O 1
ATOM 1149 N N . LYS A 1 160 ? -3.658 -1.061 0.129 1 98.69 160 LYS A N 1
ATOM 1150 C CA . LYS A 1 160 ? -3.332 -0.862 1.538 1 98.69 160 LYS A CA 1
ATOM 1151 C C . LYS A 1 160 ? -2.119 -1.694 1.943 1 98.69 160 LYS A C 1
ATOM 1153 O O . LYS A 1 160 ? -1.329 -1.277 2.793 1 98.69 160 LYS A O 1
ATOM 1158 N N . ALA A 1 161 ? -1.887 -2.902 1.334 1 98.25 161 ALA A N 1
ATOM 1159 C CA . ALA A 1 161 ? -0.624 -3.615 1.509 1 98.25 161 ALA A CA 1
ATOM 1160 C C . ALA A 1 161 ? 0.553 -2.77 1.03 1 98.25 161 ALA A C 1
ATOM 1162 O O . ALA A 1 161 ? 1.567 -2.658 1.723 1 98.25 161 ALA A O 1
ATOM 1163 N N . ALA A 1 162 ? 0.375 -2.18 -0.133 1 98.75 162 ALA A N 1
ATOM 1164 C CA . ALA A 1 162 ? 1.406 -1.321 -0.708 1 98.75 162 ALA A CA 1
ATOM 1165 C C . ALA A 1 162 ? 1.677 -0.114 0.185 1 98.75 162 ALA A C 1
ATOM 1167 O O . ALA A 1 162 ? 2.832 0.268 0.39 1 98.75 162 ALA A O 1
ATOM 1168 N N . LEU A 1 163 ? 0.64 0.469 0.695 1 98.81 163 LEU A N 1
ATOM 1169 C CA . LEU A 1 163 ? 0.785 1.663 1.52 1 98.81 163 LEU A CA 1
ATOM 1170 C C . LEU A 1 163 ? 1.54 1.348 2.807 1 98.81 163 LEU A C 1
ATOM 1172 O O . LEU A 1 163 ? 2.393 2.127 3.238 1 98.81 163 LEU A O 1
ATOM 1176 N N . THR A 1 164 ? 1.215 0.261 3.455 1 98.62 164 THR A N 1
ATOM 1177 C CA . THR A 1 164 ? 1.921 -0.131 4.668 1 98.62 164 THR A CA 1
ATOM 1178 C C . THR A 1 164 ? 3.402 -0.361 4.383 1 98.62 164 THR A C 1
ATOM 1180 O O . THR A 1 164 ? 4.266 0.104 5.133 1 98.62 164 THR A O 1
ATOM 1183 N N . MET A 1 165 ? 3.709 -1.023 3.303 1 98.44 165 MET A N 1
ATOM 1184 C CA . MET A 1 165 ? 5.105 -1.229 2.924 1 98.44 165 MET A CA 1
ATOM 1185 C C . MET A 1 165 ? 5.789 0.101 2.625 1 98.44 165 MET A C 1
ATOM 1187 O O . MET A 1 165 ? 6.914 0.338 3.066 1 98.44 165 MET A O 1
ATOM 1191 N N . LEU A 1 166 ? 5.141 0.97 1.878 1 98.69 166 LEU A N 1
ATOM 1192 C CA . LEU A 1 166 ? 5.672 2.295 1.579 1 98.69 166 LEU A CA 1
ATOM 1193 C C . LEU A 1 166 ? 6.047 3.031 2.859 1 98.69 166 LEU A C 1
ATOM 1195 O O . LEU A 1 166 ? 7.109 3.658 2.934 1 98.69 166 LEU A O 1
ATOM 1199 N N . THR A 1 167 ? 5.191 2.955 3.852 1 98.69 167 THR A N 1
ATOM 1200 C CA . THR A 1 167 ? 5.395 3.615 5.137 1 98.69 167 THR A CA 1
ATOM 1201 C C . THR A 1 167 ? 6.711 3.172 5.77 1 98.69 167 THR A C 1
ATOM 1203 O O . THR A 1 167 ? 7.508 4.004 6.207 1 98.69 167 THR A O 1
ATOM 1206 N N . THR A 1 168 ? 7.004 1.862 5.789 1 97.88 168 THR A N 1
ATOM 1207 C CA . THR A 1 168 ? 8.203 1.355 6.441 1 97.88 168 THR A CA 1
ATOM 1208 C C . THR A 1 168 ? 9.453 1.739 5.648 1 97.88 168 THR A C 1
ATOM 1210 O O . THR A 1 168 ? 10.508 2.004 6.23 1 97.88 168 THR A O 1
ATOM 1213 N N . GLN A 1 169 ? 9.344 1.799 4.312 1 98.31 169 GLN A N 1
ATOM 1214 C CA . GLN A 1 169 ? 10.469 2.213 3.48 1 98.31 169 GLN A CA 1
ATOM 1215 C C . GLN A 1 169 ? 10.812 3.682 3.713 1 98.31 169 GLN A C 1
ATOM 1217 O O . GLN A 1 169 ? 11.984 4.031 3.865 1 98.31 169 GLN A O 1
ATOM 1222 N N . TYR A 1 170 ? 9.844 4.508 3.758 1 98.75 170 TYR A N 1
ATOM 1223 C CA . TYR A 1 170 ? 10.062 5.922 4.043 1 98.75 170 TYR A CA 1
ATOM 1224 C C . TYR A 1 170 ? 10.648 6.109 5.438 1 98.75 170 TYR A C 1
ATOM 1226 O O . TYR A 1 170 ? 11.547 6.93 5.637 1 98.75 170 TYR A O 1
ATOM 1234 N N . ALA A 1 171 ? 10.07 5.418 6.418 1 98.38 171 ALA A N 1
ATOM 1235 C CA . ALA A 1 171 ? 10.57 5.52 7.789 1 98.38 171 ALA A CA 1
ATOM 1236 C C . ALA A 1 171 ? 12.047 5.152 7.871 1 98.38 171 ALA A C 1
ATOM 1238 O O . ALA A 1 171 ? 12.812 5.777 8.609 1 98.38 171 ALA A O 1
ATOM 1239 N N . LYS A 1 172 ? 12.469 4.094 7.141 1 97.06 172 LYS A N 1
ATOM 1240 C CA . LYS A 1 172 ? 13.859 3.656 7.109 1 97.06 172 LYS A CA 1
ATOM 1241 C C . LYS A 1 172 ? 14.758 4.727 6.488 1 97.06 172 LYS A C 1
ATOM 1243 O O . LYS A 1 172 ? 15.883 4.938 6.941 1 97.06 172 LYS A O 1
ATOM 1248 N N . ALA A 1 173 ? 14.289 5.457 5.512 1 97.81 173 ALA A N 1
ATOM 1249 C CA . ALA A 1 173 ? 15.109 6.363 4.711 1 97.81 173 ALA A CA 1
ATOM 1250 C C . ALA A 1 173 ? 15.148 7.758 5.328 1 97.81 173 ALA A C 1
ATOM 1252 O O . ALA A 1 173 ? 16.172 8.438 5.277 1 97.81 173 ALA A O 1
ATOM 1253 N N . LEU A 1 174 ? 13.984 8.188 5.809 1 98.12 174 LEU A N 1
ATOM 1254 C CA . LEU A 1 174 ? 13.859 9.539 6.336 1 98.12 174 LEU A CA 1
ATOM 1255 C C . LEU A 1 174 ? 13.883 9.531 7.863 1 98.12 174 LEU A C 1
ATOM 1257 O O . LEU A 1 174 ? 12.891 9.883 8.508 1 98.12 174 LEU A O 1
ATOM 1261 N N . THR A 1 175 ? 15.062 9.344 8.445 1 96.19 175 THR A N 1
ATOM 1262 C CA . THR A 1 175 ? 15.234 9.07 9.867 1 96.19 175 THR A CA 1
ATOM 1263 C C . THR A 1 175 ? 14.938 10.32 10.695 1 96.19 175 THR A C 1
ATOM 1265 O O . THR A 1 175 ? 14.734 10.234 11.914 1 96.19 175 THR A O 1
ATOM 1268 N N . GLY A 1 176 ? 14.812 11.5 10.141 1 97.06 176 GLY A N 1
ATOM 1269 C CA . GLY A 1 176 ? 14.4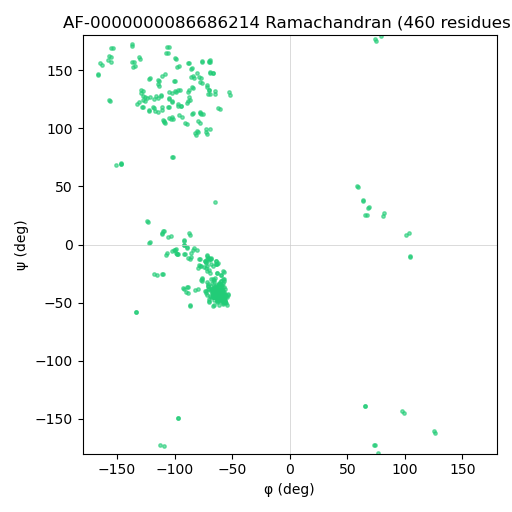84 12.711 10.867 1 97.06 176 GLY A CA 1
ATOM 1270 C C . GLY A 1 176 ? 12.992 12.953 10.977 1 97.06 176 GLY A C 1
ATOM 1271 O O . GLY A 1 176 ? 12.555 13.945 11.57 1 97.06 176 GLY A O 1
ATOM 1272 N N . ILE A 1 177 ? 12.195 12.117 10.398 1 98.44 177 ILE A N 1
ATOM 1273 C CA . ILE A 1 177 ? 10.742 12.211 10.414 1 98.44 177 ILE A CA 1
ATOM 1274 C C . ILE A 1 177 ? 10.148 10.906 10.938 1 98.44 177 ILE A C 1
ATOM 1276 O O . ILE A 1 177 ? 10.539 9.82 10.5 1 98.44 177 ILE A O 1
ATOM 1280 N N . ARG A 1 178 ? 9.273 10.961 11.961 1 98.69 178 ARG A N 1
ATOM 1281 C CA . ARG A 1 178 ? 8.555 9.766 12.398 1 98.69 178 ARG A CA 1
ATOM 1282 C C . ARG A 1 178 ? 7.398 9.445 11.453 1 98.69 178 ARG A C 1
ATOM 1284 O O . ARG A 1 178 ? 6.441 10.219 11.359 1 98.69 178 ARG A O 1
ATOM 1291 N N . ILE A 1 179 ? 7.48 8.344 10.742 1 98.88 179 ILE A N 1
ATOM 1292 C CA . ILE A 1 179 ? 6.512 7.941 9.734 1 98.88 179 ILE A CA 1
ATOM 1293 C C . ILE A 1 179 ? 5.887 6.605 10.125 1 98.88 179 ILE A C 1
ATOM 1295 O O . ILE A 1 179 ? 6.586 5.598 10.242 1 98.88 179 ILE A O 1
ATOM 1299 N N . ASN A 1 180 ? 4.535 6.594 10.336 1 98.88 180 ASN A N 1
ATOM 1300 C CA . ASN A 1 180 ? 3.834 5.391 10.766 1 98.88 180 ASN A CA 1
ATOM 1301 C C . ASN A 1 180 ? 2.525 5.203 10.008 1 98.88 180 ASN A C 1
ATOM 1303 O O . ASN A 1 180 ? 1.991 6.156 9.43 1 98.88 180 ASN A O 1
ATOM 1307 N N . ALA A 1 181 ? 2.049 3.961 9.953 1 98.81 181 ALA A N 1
ATOM 1308 C CA . ALA A 1 181 ? 0.748 3.604 9.391 1 98.81 181 ALA A CA 1
ATOM 1309 C C . ALA A 1 181 ? -0.286 3.393 10.492 1 98.81 181 ALA A C 1
ATOM 1311 O O . ALA A 1 181 ? 0.026 2.828 11.547 1 98.81 181 ALA A O 1
ATOM 1312 N N . ALA A 1 182 ? -1.5 3.85 10.258 1 98.81 182 ALA A N 1
ATOM 1313 C CA . ALA A 1 182 ? -2.613 3.641 11.188 1 98.81 182 ALA A CA 1
ATOM 1314 C C . ALA A 1 182 ? -3.68 2.744 10.562 1 98.81 182 ALA A C 1
ATOM 1316 O O . ALA A 1 182 ? -4.008 2.885 9.383 1 98.81 182 ALA A O 1
ATOM 1317 N N . ASP A 1 183 ? -4.219 1.833 11.297 1 97.94 183 ASP A N 1
ATOM 1318 C CA . ASP A 1 183 ? -5.398 1.044 10.953 1 97.94 183 ASP A CA 1
ATOM 1319 C C . ASP A 1 183 ? -6.621 1.525 11.727 1 97.94 183 ASP A C 1
ATOM 1321 O O . ASP A 1 183 ? -6.746 1.274 12.922 1 97.94 183 ASP A O 1
ATOM 1325 N N . PRO A 1 184 ? -7.523 2.16 10.984 1 97.19 184 PRO A N 1
ATOM 1326 C CA . PRO A 1 184 ? -8.727 2.643 11.672 1 97.19 184 PRO A CA 1
ATOM 1327 C C . PRO A 1 184 ? -9.641 1.508 12.117 1 97.19 184 PRO A C 1
ATOM 1329 O O . PRO A 1 184 ? -10.562 1.732 12.906 1 97.19 184 PRO A O 1
ATOM 1332 N N . GLY A 1 185 ? -9.367 0.243 11.609 1 94.62 185 GLY A N 1
ATOM 1333 C CA . GLY A 1 185 ? -10.305 -0.835 11.867 1 94.62 185 GLY A CA 1
ATOM 1334 C C . GLY A 1 185 ? -11.578 -0.727 11.055 1 94.62 185 GLY A C 1
ATOM 1335 O O . GLY A 1 185 ? -11.742 0.2 10.258 1 94.62 185 GLY A O 1
ATOM 1336 N N . TYR A 1 186 ? -12.438 -1.744 11.227 1 92 186 TYR A N 1
ATOM 1337 C CA . TYR A 1 186 ? -13.727 -1.741 10.539 1 92 186 TYR A CA 1
ATOM 1338 C C . TYR A 1 186 ? -14.664 -0.72 11.164 1 92 186 TYR A C 1
ATOM 1340 O O . TYR A 1 186 ? -15.383 -1.028 12.125 1 92 186 TYR A O 1
ATOM 1348 N N . THR A 1 187 ? -14.734 0.43 10.609 1 90.31 187 THR A N 1
ATOM 1349 C CA . THR A 1 187 ? -15.406 1.594 11.172 1 90.31 187 THR A CA 1
ATOM 1350 C C . THR A 1 187 ? -16.609 2.004 10.32 1 90.31 187 THR A C 1
ATOM 1352 O O . THR A 1 187 ? -16.531 1.98 9.086 1 90.31 187 THR A O 1
ATOM 1355 N N . ALA A 1 188 ? -17.641 2.408 10.969 1 85.38 188 ALA A N 1
ATOM 1356 C CA . ALA A 1 188 ? -18.859 2.828 10.273 1 85.38 188 ALA A CA 1
ATOM 1357 C C . ALA A 1 188 ? -18.656 4.176 9.586 1 85.38 188 ALA A C 1
ATOM 1359 O O . ALA A 1 188 ? -18.688 5.223 10.242 1 85.38 188 ALA A O 1
ATOM 1360 N N . THR A 1 189 ? -18.406 4.133 8.297 1 84 189 THR A N 1
ATOM 1361 C CA . THR A 1 189 ? -18.297 5.324 7.465 1 84 189 THR A CA 1
ATOM 1362 C C . THR A 1 189 ? -19.031 5.125 6.137 1 84 189 THR A C 1
ATOM 1364 O O . THR A 1 189 ? -19.484 4.02 5.836 1 84 189 THR A O 1
ATOM 1367 N N . ASP A 1 190 ? -19.141 6.191 5.348 1 78.06 190 ASP A N 1
ATOM 1368 C CA . ASP A 1 190 ? -19.734 6.121 4.016 1 78.06 190 ASP A CA 1
ATOM 1369 C C . ASP A 1 190 ? -18.984 5.125 3.135 1 78.06 190 ASP A C 1
ATOM 1371 O O . ASP A 1 190 ? -19.578 4.484 2.266 1 78.06 190 ASP A O 1
ATOM 1375 N N . LEU A 1 191 ? -17.781 4.902 3.502 1 78.25 191 LEU A N 1
ATOM 1376 C CA . LEU A 1 191 ? -16.906 4.062 2.68 1 78.25 191 LEU A CA 1
ATOM 1377 C C . LEU A 1 191 ? -17.422 2.623 2.658 1 78.25 191 LEU A C 1
ATOM 1379 O O . LEU A 1 191 ? -17.281 1.927 1.65 1 78.25 191 LEU A O 1
ATOM 1383 N N . ASN A 1 192 ? -18.062 2.195 3.742 1 75.44 192 ASN A N 1
ATOM 1384 C CA . ASN A 1 192 ? -18.562 0.828 3.82 1 75.44 192 ASN A CA 1
ATOM 1385 C C . ASN A 1 192 ? -20.062 0.794 4.09 1 75.44 192 ASN A C 1
ATOM 1387 O O . ASN A 1 192 ? -20.578 -0.183 4.637 1 75.44 192 ASN A O 1
ATOM 1391 N N . GLY A 1 193 ? -20.781 1.925 3.824 1 79.56 193 GLY A N 1
ATOM 1392 C CA . GLY A 1 193 ? -22.203 2.02 4.051 1 79.56 193 GLY A CA 1
ATOM 1393 C C . GLY A 1 193 ? -22.578 1.958 5.52 1 79.56 193 GLY A C 1
ATOM 1394 O O . GLY A 1 193 ? -23.641 1.439 5.871 1 79.56 193 GLY A O 1
ATOM 1395 N N . ASN A 1 194 ? -21.625 2.357 6.344 1 83.69 194 ASN A N 1
ATOM 1396 C CA . ASN A 1 194 ? -21.812 2.453 7.789 1 83.69 194 ASN A CA 1
ATOM 1397 C C . ASN A 1 194 ? -22.078 1.086 8.414 1 83.69 194 ASN A C 1
ATOM 1399 O O . ASN A 1 194 ? -22.859 0.968 9.352 1 83.69 194 ASN A O 1
ATOM 1403 N N . THR A 1 195 ? -21.391 0.01 7.887 1 81.44 195 THR A N 1
ATOM 1404 C CA . THR A 1 195 ? -21.641 -1.346 8.367 1 81.44 195 THR A CA 1
ATOM 1405 C C . THR A 1 195 ? -20.609 -1.742 9.422 1 81.44 195 THR A C 1
ATOM 1407 O O . THR A 1 195 ? -20.75 -2.764 10.094 1 81.44 195 THR A O 1
ATOM 1410 N N . GLY A 1 196 ? -19.609 -0.923 9.617 1 85.06 196 GLY A N 1
ATOM 1411 C CA . GLY A 1 196 ? -18.594 -1.248 10.609 1 85.06 196 GLY A CA 1
ATOM 1412 C C . GLY A 1 196 ? -19.109 -1.18 12.031 1 85.06 196 GLY A C 1
ATOM 1413 O O . GLY A 1 196 ? -19.922 -0.322 12.359 1 85.06 196 GLY A O 1
ATOM 1414 N N . PRO A 1 197 ? -18.547 -2.053 12.906 1 87.44 197 PRO A N 1
ATOM 1415 C CA . PRO A 1 197 ? -19 -2.074 14.305 1 87.44 197 PRO A CA 1
ATOM 1416 C C . PRO A 1 197 ? -18.406 -0.939 15.133 1 87.44 197 PRO A C 1
ATOM 1418 O O . PRO A 1 197 ? -18.922 -0.623 16.203 1 87.44 197 PRO A O 1
ATOM 1421 N N . GLN A 1 198 ? -17.359 -0.338 14.68 1 92.56 198 GLN A N 1
ATOM 1422 C CA . GLN A 1 198 ? -16.734 0.764 15.406 1 92.56 198 GLN A CA 1
ATOM 1423 C C . GLN A 1 198 ? -17.406 2.094 15.07 1 92.56 198 GLN A C 1
ATOM 1425 O O . GLN A 1 198 ? -17.812 2.314 13.93 1 92.56 198 GLN A O 1
ATOM 1430 N N . THR A 1 199 ? -17.453 2.945 16.203 1 94.31 199 THR A N 1
ATOM 1431 C CA . THR A 1 199 ? -17.812 4.332 15.922 1 94.31 199 THR A CA 1
ATOM 1432 C C . THR A 1 199 ? -16.688 5.043 15.18 1 94.31 199 THR A C 1
ATOM 1434 O O . THR A 1 199 ? -15.547 4.59 15.188 1 94.31 199 THR A O 1
ATOM 1437 N N . VAL A 1 200 ? -17.078 6.113 14.492 1 95.75 200 VAL A N 1
ATOM 1438 C CA . VAL A 1 200 ? -16.078 6.902 13.773 1 95.75 200 VAL A CA 1
ATOM 1439 C C . VAL A 1 200 ? -15.023 7.406 14.758 1 95.75 200 VAL A C 1
ATOM 1441 O O . VAL A 1 200 ? -13.836 7.48 14.414 1 95.75 200 VAL A O 1
ATOM 1444 N N . THR A 1 201 ? -15.398 7.715 16.047 1 96.88 201 THR A N 1
ATOM 1445 C CA . THR A 1 201 ? -14.461 8.148 17.078 1 96.88 201 THR A CA 1
ATOM 1446 C C . THR A 1 201 ? -13.469 7.039 17.406 1 96.88 201 THR A C 1
ATOM 1448 O O . THR A 1 201 ? -12.258 7.266 17.422 1 96.88 201 THR A O 1
ATOM 1451 N N . GLU A 1 202 ? -13.992 5.836 17.562 1 96.81 202 GLU A N 1
ATOM 1452 C CA . GLU A 1 202 ? -13.125 4.691 17.828 1 96.81 202 GLU A CA 1
ATOM 1453 C C . GLU A 1 202 ? -12.18 4.434 16.656 1 96.81 202 GLU A C 1
ATOM 1455 O O . GLU A 1 202 ? -11.008 4.105 16.844 1 96.81 202 GLU A O 1
ATOM 1460 N N . GLY A 1 203 ? -12.664 4.625 15.461 1 97.12 203 GLY A N 1
ATOM 1461 C CA . GLY A 1 203 ? -11.891 4.391 14.25 1 97.12 203 GLY A CA 1
ATOM 1462 C C . GLY A 1 203 ? -10.734 5.355 14.086 1 97.12 203 GLY A C 1
ATOM 1463 O O . GLY A 1 203 ? -9.82 5.113 13.289 1 97.12 203 GLY A O 1
ATOM 1464 N N . THR A 1 204 ? -10.797 6.523 14.836 1 98.44 204 THR A N 1
ATOM 1465 C CA . THR A 1 204 ? -9.75 7.523 14.672 1 98.44 204 THR A CA 1
ATOM 1466 C C . THR A 1 204 ? -8.773 7.48 15.836 1 98.44 204 THR A C 1
ATOM 1468 O O . THR A 1 204 ? -7.852 8.297 15.914 1 98.44 204 THR A O 1
ATOM 1471 N N . ASP A 1 205 ? -8.875 6.438 16.812 1 98.56 205 ASP A N 1
ATOM 1472 C CA . ASP A 1 205 ? -8.031 6.355 18 1 98.56 205 ASP A CA 1
ATOM 1473 C C . ASP A 1 205 ? -6.555 6.242 17.625 1 98.56 205 ASP A C 1
ATOM 1475 O O . ASP A 1 205 ? -5.711 6.961 18.156 1 98.56 205 ASP A O 1
ATOM 1479 N N . ALA A 1 206 ? -6.293 5.367 16.688 1 98.62 206 ALA A N 1
ATOM 1480 C CA . ALA A 1 206 ? -4.898 5.141 16.312 1 98.62 206 ALA A CA 1
ATOM 1481 C C . ALA A 1 206 ? -4.305 6.375 15.641 1 98.62 206 ALA A C 1
ATOM 1483 O O . ALA A 1 206 ? -3.156 6.738 15.906 1 98.62 206 ALA A O 1
ATOM 1484 N N . ILE A 1 207 ? -5.023 7.027 14.75 1 98.88 207 ILE A N 1
ATOM 1485 C CA . ILE A 1 207 ? -4.562 8.211 14.031 1 98.88 207 ILE A CA 1
ATOM 1486 C C . ILE A 1 207 ? -4.266 9.336 15.023 1 98.88 207 ILE A C 1
ATOM 1488 O O . ILE A 1 207 ? -3.182 9.922 15.008 1 98.88 207 ILE A O 1
ATOM 1492 N N . VAL A 1 208 ? -5.242 9.656 15.914 1 98.88 208 VAL A N 1
ATOM 1493 C CA . VAL A 1 208 ? -5.098 10.727 16.891 1 98.88 208 VAL A CA 1
ATOM 1494 C C . VAL A 1 208 ? -3.961 10.391 17.859 1 98.88 208 VAL A C 1
ATOM 1496 O O . VAL A 1 208 ? -3.164 11.266 18.219 1 98.88 208 VAL A O 1
ATOM 1499 N N . GLY A 1 209 ? -3.834 9.07 18.328 1 98.81 209 GLY A N 1
ATOM 1500 C CA . GLY A 1 209 ? -2.736 8.648 19.172 1 98.81 209 GLY A CA 1
ATOM 1501 C C . GLY A 1 209 ? -1.372 8.914 18.562 1 98.81 209 GLY A C 1
ATOM 1502 O O . GLY A 1 209 ? -0.492 9.477 19.234 1 98.81 209 GLY A O 1
ATOM 1503 N N . LEU A 1 210 ? -1.203 8.594 17.297 1 98.81 210 LEU A N 1
ATOM 1504 C CA . LEU A 1 210 ? 0.062 8.805 16.609 1 98.81 210 LEU A CA 1
ATOM 1505 C C . LEU A 1 210 ? 0.351 10.289 16.438 1 98.81 210 LEU A C 1
ATOM 1507 O O . LEU A 1 210 ? 1.507 10.711 16.516 1 98.81 210 LEU A O 1
ATOM 1511 N N . ALA A 1 211 ? -0.681 11.078 16.203 1 98.81 211 ALA A N 1
ATOM 1512 C CA . ALA A 1 211 ? -0.518 12.508 15.961 1 98.81 211 ALA A CA 1
ATOM 1513 C C . ALA A 1 211 ? -0.157 13.242 17.25 1 98.81 211 ALA A C 1
ATOM 1515 O O . ALA A 1 211 ? 0.387 14.352 17.203 1 98.81 211 ALA A O 1
ATOM 1516 N N . THR A 1 212 ? -0.434 12.664 18.422 1 98.56 212 THR A N 1
ATOM 1517 C CA . THR A 1 212 ? -0.31 13.422 19.656 1 98.56 212 THR A CA 1
ATOM 1518 C C . THR A 1 212 ? 0.688 12.758 20.609 1 98.56 212 THR A C 1
ATOM 1520 O O . THR A 1 212 ? 0.953 13.273 21.703 1 98.56 212 THR A O 1
ATOM 1523 N N . GLU A 1 213 ? 1.362 11.648 20.266 1 97.56 213 GLU A N 1
ATOM 1524 C CA . GLU A 1 213 ? 2.193 10.852 21.172 1 97.56 213 GLU A CA 1
ATOM 1525 C C . GLU A 1 213 ? 3.496 11.578 21.5 1 97.56 213 GLU A C 1
ATOM 1527 O O . GLU A 1 213 ? 4.133 11.289 22.5 1 97.56 213 GLU A O 1
ATOM 1532 N N . GLY A 1 214 ? 3.881 12.586 20.781 1 95.69 214 GLY A N 1
ATOM 1533 C CA . GLY A 1 214 ? 5.062 13.383 21.062 1 95.69 214 GLY A CA 1
ATOM 1534 C C . GLY A 1 214 ? 6.355 12.695 20.672 1 95.69 214 GLY A C 1
ATOM 1535 O O . GLY A 1 214 ? 6.336 11.602 20.094 1 95.69 214 GLY A O 1
ATOM 1536 N N . PRO A 1 215 ? 7.523 13.422 20.938 1 95.56 215 PRO A N 1
ATOM 1537 C CA . PRO A 1 21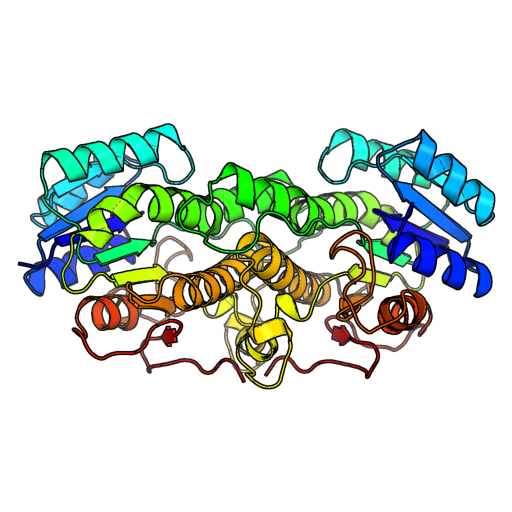5 ? 8.828 12.922 20.5 1 95.56 215 PRO A CA 1
ATOM 1538 C C . PRO A 1 215 ? 9.281 11.688 21.297 1 95.56 215 PRO A C 1
ATOM 1540 O O . PRO A 1 215 ? 8.828 11.484 22.422 1 95.56 215 PRO A O 1
ATOM 1543 N N . GLY A 1 216 ? 10.164 10.828 20.812 1 95.38 216 GLY A N 1
ATOM 1544 C CA . GLY A 1 216 ? 10.75 9.695 21.5 1 95.38 216 GLY A CA 1
ATOM 1545 C C . GLY A 1 216 ? 10.172 8.359 21.062 1 95.38 216 GLY A C 1
ATOM 1546 O O . GLY A 1 216 ? 10.711 7.305 21.391 1 95.38 216 GLY A O 1
ATOM 1547 N N . HIS A 1 217 ? 9.055 8.414 20.25 1 96.75 217 HIS A N 1
ATOM 1548 C CA . HIS A 1 217 ? 8.445 7.184 19.766 1 96.75 217 HIS A CA 1
ATOM 1549 C C . HIS A 1 217 ? 9.078 6.746 18.453 1 96.75 217 HIS A C 1
ATOM 1551 O O . HIS A 1 217 ? 9.656 7.566 17.734 1 96.75 217 HIS A O 1
ATOM 1557 N N . SER A 1 218 ? 8.992 5.488 18.172 1 96.5 218 SER A N 1
ATOM 1558 C CA . SER A 1 218 ? 9.656 4.895 17.016 1 96.5 218 SER A CA 1
ATOM 1559 C C . SER A 1 218 ? 8.906 5.227 15.727 1 96.5 2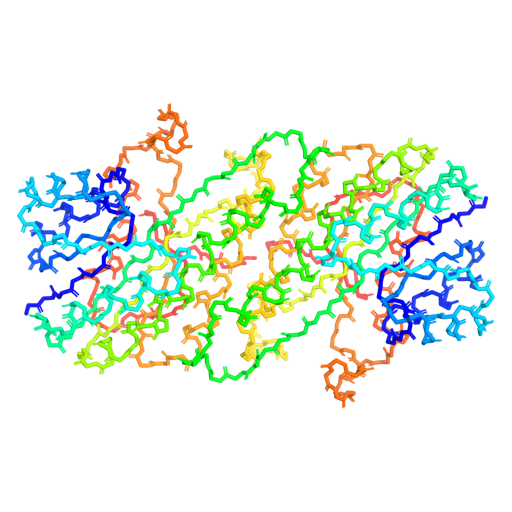18 SER A C 1
ATOM 1561 O O . SER A 1 218 ? 7.734 5.598 15.758 1 96.5 218 SER A O 1
ATOM 1563 N N . SER A 1 219 ? 9.609 5.152 14.625 1 97.94 219 SER A N 1
ATOM 1564 C CA . SER A 1 219 ? 9.086 5.254 13.258 1 97.94 219 SER A CA 1
ATOM 1565 C C . SER A 1 219 ? 8.922 3.875 12.633 1 97.94 219 SER A C 1
ATOM 1567 O O . SER A 1 219 ? 9.461 2.887 13.133 1 97.94 219 SER A O 1
ATOM 1569 N N . GLY A 1 220 ? 8.094 3.791 11.57 1 97.31 220 GLY A N 1
ATOM 1570 C CA . GLY A 1 220 ? 7.941 2.559 10.812 1 97.31 220 GLY A CA 1
ATOM 1571 C C . GLY A 1 220 ? 6.992 1.57 11.461 1 97.31 220 GLY A C 1
ATOM 1572 O O . GLY A 1 220 ? 7.121 0.36 11.266 1 97.31 220 GLY A O 1
ATOM 1573 N N . ARG A 1 221 ? 6.059 2.033 12.281 1 97.62 221 ARG A N 1
ATOM 1574 C CA . ARG A 1 221 ? 5.105 1.162 12.969 1 97.62 221 ARG A CA 1
ATOM 1575 C C . ARG A 1 221 ? 3.787 1.086 12.211 1 97.62 221 ARG A C 1
ATOM 1577 O O . ARG A 1 221 ? 3.484 1.957 11.391 1 97.62 221 ARG A O 1
ATOM 1584 N N . PHE A 1 222 ? 3.102 0.056 12.367 1 97.94 222 PHE A N 1
ATOM 1585 C CA . PHE A 1 222 ? 1.698 -0.137 12.031 1 97.94 222 PHE A CA 1
ATOM 1586 C C . PHE A 1 222 ? 0.85 -0.272 13.289 1 97.94 222 PHE A C 1
ATOM 1588 O O . PHE A 1 222 ? 1.062 -1.184 14.094 1 97.94 222 PHE A O 1
ATOM 1595 N N . VAL A 1 223 ? -0.141 0.693 13.5 1 98.25 223 VAL A N 1
ATOM 1596 C CA . VAL A 1 223 ? -0.788 0.855 14.797 1 98.25 223 VAL A CA 1
ATOM 1597 C C . VAL A 1 223 ? -2.305 0.855 14.617 1 98.25 223 VAL A C 1
ATOM 1599 O O . VAL A 1 223 ? -2.832 1.523 13.727 1 98.25 223 VAL A O 1
ATOM 1602 N N . ASP A 1 224 ? -3.025 0.105 15.344 1 97.5 224 ASP A N 1
ATOM 1603 C CA . ASP A 1 224 ? -4.48 0.189 15.438 1 97.5 224 ASP A CA 1
ATOM 1604 C C . ASP A 1 224 ? -4.914 0.664 16.828 1 97.5 224 ASP A C 1
ATOM 1606 O O . ASP A 1 224 ? -4.094 1.145 17.609 1 97.5 224 ASP A O 1
ATOM 1610 N N . ARG A 1 225 ? -6.262 0.637 17.094 1 96.31 225 ARG A N 1
ATOM 1611 C CA . ARG A 1 225 ? -6.801 1.166 18.328 1 96.31 225 ARG A CA 1
ATOM 1612 C C . ARG A 1 225 ? -6.219 0.434 19.547 1 96.31 225 ARG A C 1
ATOM 1614 O O . ARG A 1 225 ? -6.086 1.012 20.625 1 96.31 225 ARG A O 1
ATOM 1621 N N . ALA A 1 226 ? -5.789 -0.821 19.359 1 95.62 226 ALA A N 1
ATOM 1622 C CA . ALA A 1 226 ? -5.273 -1.644 20.453 1 95.62 226 ALA A CA 1
ATOM 1623 C C . ALA A 1 226 ? -3.76 -1.492 20.594 1 95.62 226 ALA A C 1
ATOM 1625 O O . ALA A 1 226 ? -3.166 -1.959 21.562 1 95.62 226 ALA A O 1
ATOM 1626 N N . GLY A 1 227 ? -3.082 -0.832 19.688 1 96.12 227 GLY A N 1
ATOM 1627 C CA . GLY A 1 227 ? -1.641 -0.639 19.734 1 96.12 227 GLY A CA 1
ATOM 1628 C C . GLY A 1 227 ? -0.939 -1.102 18.469 1 96.12 227 GLY A C 1
ATOM 1629 O O . GLY A 1 227 ? -1.555 -1.175 17.406 1 96.12 227 GLY A O 1
ATOM 1630 N N . GLU A 1 228 ? 0.375 -1.334 18.594 1 94.94 228 GLU A N 1
ATOM 1631 C CA . GLU A 1 228 ? 1.211 -1.675 17.438 1 94.94 228 GLU A CA 1
ATOM 1632 C C . GLU A 1 228 ? 0.907 -3.082 16.938 1 94.94 228 GLU A C 1
ATOM 1634 O O . GLU A 1 228 ? 0.773 -4.016 17.734 1 94.94 228 GLU A O 1
ATOM 1639 N N . ILE A 1 229 ? 0.684 -3.16 15.656 1 91.38 229 ILE A N 1
ATOM 1640 C CA . ILE A 1 229 ? 0.475 -4.434 14.977 1 91.38 229 ILE A CA 1
ATOM 1641 C C . ILE A 1 229 ? 1.817 -5 14.516 1 91.38 229 ILE A C 1
ATOM 1643 O O . ILE A 1 229 ? 2.562 -4.34 13.789 1 91.38 229 ILE A O 1
ATOM 1647 N N . LYS A 1 230 ? 2.242 -6.246 14.938 1 83.94 230 LYS A N 1
ATOM 1648 C CA . LYS A 1 230 ? 3.512 -6.867 14.57 1 83.94 230 LYS A CA 1
ATOM 1649 C C . LYS A 1 230 ? 3.453 -7.445 13.156 1 83.94 230 LYS A C 1
ATOM 1651 O O . LYS A 1 230 ? 2.389 -7.859 12.695 1 83.94 230 LYS A O 1
ATOM 1656 N N . TRP A 1 231 ? 4.621 -7.246 12.406 1 75.5 231 TRP A N 1
ATOM 1657 C CA . TRP A 1 231 ? 4.727 -7.773 11.047 1 75.5 231 TRP A CA 1
ATOM 1658 C C . TRP A 1 231 ? 4.75 -9.297 11.055 1 75.5 231 TRP A C 1
ATOM 1660 O O . TRP A 1 231 ? 4.441 -9.938 10.047 1 75.5 231 TRP A O 1
ATOM 1670 N N . SER A 1 232 ? 5.336 -10.039 12.086 1 58.5 232 SER A N 1
ATOM 1671 C CA . SER A 1 232 ? 5.527 -11.484 12.211 1 58.5 232 SER A CA 1
ATOM 1672 C C . SER A 1 232 ? 4.66 -12.062 13.32 1 58.5 232 SER A C 1
ATOM 1674 O O . SER A 1 232 ? 4.305 -11.367 14.273 1 58.5 232 SER A O 1
ATOM 1676 N N . MET B 1 1 ? -0.806 -31.953 -23.438 1 88.5 1 MET B N 1
ATOM 1677 C CA . MET B 1 1 ? 0.228 -30.953 -23.656 1 88.5 1 MET B CA 1
ATOM 1678 C C . MET B 1 1 ? -0.094 -29.656 -22.906 1 88.5 1 MET B C 1
ATOM 1680 O O . MET B 1 1 ? -1.218 -29.156 -22.969 1 88.5 1 MET B O 1
ATOM 1684 N N . THR B 1 2 ? 0.849 -29.219 -22.031 1 97.44 2 THR B N 1
ATOM 1685 C CA . THR B 1 2 ? 0.645 -28.016 -21.219 1 97.44 2 THR B CA 1
ATOM 1686 C C . THR B 1 2 ? 1.084 -26.766 -21.969 1 97.44 2 THR B C 1
ATOM 1688 O O . THR B 1 2 ? 2.189 -26.719 -22.516 1 97.44 2 THR B O 1
ATOM 1691 N N . ILE B 1 3 ? 0.195 -25.734 -22.141 1 98.75 3 ILE B N 1
ATOM 1692 C CA . ILE B 1 3 ? 0.503 -24.469 -22.781 1 98.75 3 ILE B CA 1
ATOM 1693 C C . ILE B 1 3 ? 0.708 -23.375 -21.734 1 98.75 3 ILE B C 1
ATOM 1695 O O . ILE B 1 3 ? -0.179 -23.125 -20.922 1 98.75 3 ILE B O 1
ATOM 1699 N N . THR B 1 4 ? 1.901 -22.781 -21.797 1 98.88 4 THR B N 1
ATOM 1700 C CA . THR B 1 4 ? 2.287 -21.766 -20.828 1 98.88 4 THR B CA 1
ATOM 1701 C C . THR B 1 4 ? 2.547 -20.422 -21.5 1 98.88 4 THR B C 1
ATOM 1703 O O . THR B 1 4 ? 3.295 -20.359 -22.484 1 98.88 4 THR B O 1
ATOM 1706 N N . PHE B 1 5 ? 1.875 -19.359 -21.062 1 98.94 5 PHE B N 1
ATOM 1707 C CA . PHE B 1 5 ? 2.164 -18 -21.484 1 98.94 5 PHE B CA 1
ATOM 1708 C C . PHE B 1 5 ? 2.959 -17.266 -20.406 1 98.94 5 PHE B C 1
ATOM 1710 O O . PHE B 1 5 ? 2.6 -17.297 -19.234 1 98.94 5 PHE B O 1
ATOM 1717 N N . ILE B 1 6 ? 4.082 -16.609 -20.781 1 98.94 6 ILE B N 1
ATOM 1718 C CA . ILE B 1 6 ? 4.953 -15.898 -19.859 1 98.94 6 ILE B CA 1
ATOM 1719 C C . ILE B 1 6 ? 5.141 -14.461 -20.328 1 98.94 6 ILE B C 1
ATOM 1721 O O . ILE B 1 6 ? 5.547 -14.219 -21.469 1 98.94 6 ILE B O 1
ATOM 1725 N N . THR B 1 7 ? 4.828 -13.469 -19.516 1 98.94 7 THR B N 1
ATOM 1726 C CA . THR B 1 7 ? 5.141 -12.086 -19.844 1 98.94 7 THR B CA 1
ATOM 1727 C C . THR B 1 7 ? 6.57 -11.742 -19.422 1 98.94 7 THR B C 1
ATOM 1729 O O . THR B 1 7 ? 7.082 -12.281 -18.438 1 98.94 7 THR B O 1
ATOM 1732 N N . GLY B 1 8 ? 7.188 -10.758 -20.156 1 98.38 8 GLY B N 1
ATOM 1733 C CA . GLY B 1 8 ? 8.555 -10.359 -19.859 1 98.38 8 GLY B CA 1
ATOM 1734 C C . GLY B 1 8 ? 9.547 -11.508 -19.953 1 98.38 8 GLY B C 1
ATOM 1735 O O . GLY B 1 8 ? 10.359 -11.703 -19.062 1 98.38 8 GLY B O 1
ATOM 1736 N N . ALA B 1 9 ? 9.531 -12.266 -21.047 1 98.5 9 ALA B N 1
ATOM 1737 C CA . ALA B 1 9 ? 10.195 -13.562 -21.062 1 98.5 9 ALA B CA 1
ATOM 1738 C C . ALA B 1 9 ? 11.43 -13.539 -21.969 1 98.5 9 ALA B C 1
ATOM 1740 O O . ALA B 1 9 ? 12.055 -14.578 -22.188 1 98.5 9 ALA B O 1
ATOM 1741 N N . ASN B 1 10 ? 11.836 -12.328 -22.438 1 97.38 10 ASN B N 1
ATOM 1742 C CA . ASN B 1 10 ? 12.906 -12.312 -23.422 1 97.38 10 ASN B CA 1
ATOM 1743 C C . ASN B 1 10 ? 14.281 -12.312 -22.766 1 97.38 10 ASN B C 1
ATOM 1745 O O . ASN B 1 10 ? 15.297 -12.508 -23.422 1 97.38 10 ASN B O 1
ATOM 1749 N N . LYS B 1 11 ? 14.375 -12.078 -21.516 1 95.75 11 LYS B N 1
ATOM 1750 C CA . LYS B 1 11 ? 15.633 -12.109 -20.766 1 95.75 11 LYS B CA 1
ATOM 1751 C C . LYS B 1 11 ? 15.398 -12.43 -19.297 1 95.75 11 LYS B C 1
ATOM 1753 O O . LYS B 1 11 ? 14.258 -12.547 -18.859 1 95.75 11 LYS B O 1
ATOM 1758 N N . GLY B 1 12 ? 16.5 -12.695 -18.609 1 96.06 12 GLY B N 1
ATOM 1759 C CA . GLY B 1 12 ? 16.453 -12.836 -17.172 1 96.06 12 GLY B CA 1
ATOM 1760 C C . GLY B 1 12 ? 15.648 -14.031 -16.703 1 96.06 12 GLY B C 1
ATOM 1761 O O . GLY B 1 12 ? 15.82 -15.141 -17.219 1 96.06 12 GLY B O 1
ATOM 1762 N N . LEU B 1 13 ? 14.875 -13.82 -15.641 1 97.69 13 LEU B N 1
ATOM 1763 C CA . LEU B 1 13 ? 14.086 -14.883 -15.016 1 97.69 13 LEU B CA 1
ATOM 1764 C C . LEU B 1 13 ? 13.078 -15.461 -16.016 1 97.69 13 LEU B C 1
ATOM 1766 O O . LEU B 1 13 ? 12.883 -16.672 -16.062 1 97.69 13 LEU B O 1
ATOM 1770 N N . GLY B 1 14 ? 12.438 -14.523 -16.797 1 98.56 14 GLY B N 1
ATOM 1771 C CA . GLY B 1 14 ? 11.453 -14.984 -17.75 1 98.56 14 GLY B CA 1
ATOM 1772 C C . GLY B 1 14 ? 12.031 -15.914 -18.812 1 98.56 14 GLY B C 1
ATOM 1773 O O . GLY B 1 14 ? 11.445 -16.953 -19.109 1 98.56 14 GLY B O 1
ATOM 1774 N N . TYR B 1 15 ? 13.156 -15.539 -19.312 1 98.62 15 TYR B N 1
ATOM 1775 C CA . TYR B 1 15 ? 13.82 -16.359 -20.312 1 98.62 15 TYR B CA 1
ATOM 1776 C C . TYR B 1 15 ? 14.211 -17.719 -19.75 1 98.62 15 TYR B C 1
ATOM 1778 O O . TYR B 1 15 ? 13.945 -18.75 -20.359 1 98.62 15 TYR B O 1
ATOM 1786 N N . GLU B 1 16 ? 14.836 -17.703 -18.594 1 98.69 16 GLU B N 1
ATOM 1787 C CA . GLU B 1 16 ? 15.258 -18.953 -17.984 1 98.69 16 GLU B CA 1
ATOM 1788 C C . GLU B 1 16 ? 14.047 -19.828 -17.641 1 98.69 16 GLU B C 1
ATOM 1790 O O . GLU B 1 16 ? 14.094 -21.047 -17.797 1 98.69 16 GLU B O 1
ATOM 1795 N N . THR B 1 17 ? 12.977 -19.203 -17.141 1 98.88 17 THR B N 1
ATOM 1796 C CA . THR B 1 17 ? 11.742 -19.938 -16.891 1 98.88 17 THR B CA 1
ATOM 1797 C C . THR B 1 17 ? 11.234 -20.594 -18.188 1 98.88 17 THR B C 1
ATOM 1799 O O . THR B 1 17 ? 10.891 -21.766 -18.188 1 98.88 17 THR B O 1
ATOM 1802 N N . ALA B 1 18 ? 11.203 -19.828 -19.234 1 98.88 18 ALA B N 1
ATOM 1803 C CA . ALA B 1 18 ? 10.773 -20.344 -20.531 1 98.88 18 ALA B CA 1
ATOM 1804 C C . ALA B 1 18 ? 11.641 -21.531 -20.953 1 98.88 18 ALA B C 1
ATOM 1806 O O . ALA B 1 18 ? 11.117 -22.562 -21.359 1 98.88 18 ALA B O 1
ATOM 1807 N N . ARG B 1 19 ? 12.914 -21.359 -20.859 1 98.81 19 ARG B N 1
ATOM 1808 C CA . ARG B 1 19 ? 13.844 -22.422 -21.25 1 98.81 19 ARG B CA 1
ATOM 1809 C C . ARG B 1 19 ? 13.562 -23.703 -20.484 1 98.81 19 ARG B C 1
ATOM 1811 O O . ARG B 1 19 ? 13.438 -24.781 -21.078 1 98.81 19 ARG B O 1
ATOM 1818 N N . ARG B 1 20 ? 13.43 -23.625 -19.234 1 98.81 20 ARG B N 1
ATOM 1819 C CA . ARG B 1 20 ? 13.25 -24.797 -18.391 1 98.81 20 ARG B CA 1
ATOM 1820 C C . ARG B 1 20 ? 11.891 -25.438 -18.641 1 98.81 20 ARG B C 1
ATOM 1822 O O . ARG B 1 20 ? 11.758 -26.672 -18.609 1 98.81 20 ARG B O 1
ATOM 1829 N N . LEU B 1 21 ? 10.859 -24.609 -18.859 1 98.88 21 LEU B N 1
ATOM 1830 C CA . LEU B 1 21 ? 9.531 -25.172 -19.078 1 98.88 21 LEU B CA 1
ATOM 1831 C C . LEU B 1 21 ? 9.438 -25.844 -20.438 1 98.88 21 LEU B C 1
ATOM 1833 O O . LEU B 1 21 ? 8.734 -26.828 -20.609 1 98.88 21 LEU B O 1
ATOM 1837 N N . VAL B 1 22 ? 10.172 -25.328 -21.453 1 98.69 22 VAL B N 1
ATOM 1838 C CA . VAL B 1 22 ? 10.297 -26.031 -22.719 1 98.69 22 VAL B CA 1
ATOM 1839 C C . VAL B 1 22 ? 10.938 -27.406 -22.484 1 98.69 22 VAL B C 1
ATOM 1841 O O . VAL B 1 22 ? 10.469 -28.406 -23.016 1 98.69 22 VAL B O 1
ATOM 1844 N N . GLU B 1 23 ? 11.891 -27.422 -21.688 1 98.19 23 GLU B N 1
ATOM 1845 C CA . GLU B 1 23 ? 12.578 -28.672 -21.375 1 98.19 23 GLU B CA 1
ATOM 1846 C C . GLU B 1 23 ? 11.648 -29.625 -20.625 1 98.19 23 GLU B C 1
ATOM 1848 O O . GLU B 1 23 ? 11.773 -30.844 -20.75 1 98.19 23 GLU B O 1
ATOM 1853 N N . HIS B 1 24 ? 10.75 -29.125 -19.906 1 98.06 24 HIS B N 1
ATOM 1854 C CA . HIS B 1 24 ? 9.773 -29.938 -19.172 1 98.06 24 HIS B CA 1
ATOM 1855 C C . HIS B 1 24 ? 8.648 -30.391 -20.094 1 98.06 24 HIS B C 1
ATOM 1857 O O . HIS B 1 24 ? 7.738 -31.094 -19.672 1 98.06 24 HIS B O 1
ATOM 1863 N N . GLY B 1 25 ? 8.648 -29.953 -21.312 1 98 25 GLY B N 1
ATOM 1864 C CA . GLY B 1 25 ? 7.688 -30.438 -22.281 1 98 25 GLY B CA 1
ATOM 1865 C C . GLY B 1 25 ? 6.527 -29.484 -22.5 1 98 25 GLY B C 1
ATOM 1866 O O . GLY B 1 25 ? 5.559 -29.828 -23.188 1 98 25 GLY B O 1
ATOM 1867 N N . HIS B 1 26 ? 6.562 -28.266 -21.953 1 98.56 26 HIS B N 1
ATOM 1868 C CA . HIS B 1 26 ? 5.5 -27.297 -22.172 1 98.56 26 HIS B CA 1
ATOM 1869 C C . HIS B 1 26 ? 5.617 -26.656 -23.547 1 98.56 26 HIS B C 1
ATOM 1871 O O . HIS B 1 26 ? 6.727 -26.469 -24.062 1 98.56 26 HIS B O 1
ATOM 1877 N N . THR B 1 27 ? 4.473 -26.391 -24.188 1 98.5 27 THR B N 1
ATOM 1878 C CA . THR B 1 27 ? 4.43 -25.375 -25.234 1 98.5 27 THR B CA 1
ATOM 1879 C C . THR B 1 27 ? 4.453 -23.969 -24.625 1 98.5 27 THR B C 1
ATOM 1881 O O . THR B 1 27 ? 3.496 -23.562 -23.969 1 98.5 27 THR B O 1
ATOM 1884 N N . VAL B 1 28 ? 5.578 -23.297 -24.891 1 98.81 28 VAL B N 1
ATOM 1885 C CA . VAL B 1 28 ? 5.75 -22 -24.25 1 98.81 28 VAL B CA 1
ATOM 1886 C C . VAL B 1 28 ? 5.461 -20.875 -25.25 1 98.81 28 VAL B C 1
ATOM 1888 O O . VAL B 1 28 ? 5.977 -20.891 -26.359 1 98.81 28 VAL B O 1
ATOM 1891 N N . LEU B 1 29 ? 4.516 -19.984 -24.906 1 98.94 29 LEU B N 1
ATOM 1892 C CA . LEU B 1 29 ? 4.297 -18.688 -25.547 1 98.94 29 LEU B CA 1
ATOM 1893 C C . LEU B 1 29 ? 5.055 -17.578 -24.812 1 98.94 29 LEU B C 1
ATOM 1895 O O . LEU B 1 29 ? 4.738 -17.266 -23.672 1 98.94 29 LEU B O 1
ATOM 1899 N N . LEU B 1 30 ? 6.094 -17.094 -25.516 1 98.88 30 LEU B N 1
ATOM 1900 C CA . LEU B 1 30 ? 7.031 -16.125 -24.953 1 98.88 30 LEU B CA 1
ATOM 1901 C C . LEU B 1 30 ? 6.559 -14.703 -25.188 1 98.88 30 LEU B C 1
ATOM 1903 O O . LEU B 1 30 ? 6.641 -14.203 -26.312 1 98.88 30 LEU B O 1
ATOM 1907 N N . GLY B 1 31 ? 6.035 -14.062 -24.188 1 98.88 31 GLY B N 1
ATOM 1908 C CA . GLY B 1 31 ? 5.566 -12.688 -24.266 1 98.88 31 GLY B CA 1
ATOM 1909 C C . GLY B 1 31 ? 6.656 -11.664 -23.984 1 98.88 31 GLY B C 1
ATOM 1910 O O . GLY B 1 31 ? 7.398 -11.805 -23.016 1 98.88 31 GLY B O 1
ATOM 1911 N N . ALA B 1 32 ? 6.766 -10.656 -24.797 1 98.75 32 ALA B N 1
ATOM 1912 C CA . ALA B 1 32 ? 7.695 -9.555 -24.594 1 98.75 32 ALA B CA 1
ATOM 1913 C C . ALA B 1 32 ? 7.25 -8.305 -25.344 1 98.75 32 ALA B C 1
ATOM 1915 O O . ALA B 1 32 ? 6.508 -8.398 -26.328 1 98.75 32 ALA B O 1
ATOM 1916 N N . ARG B 1 33 ? 7.734 -7.148 -24.906 1 97.62 33 ARG B N 1
ATOM 1917 C CA . ARG B 1 33 ? 7.355 -5.883 -25.531 1 97.62 33 ARG B CA 1
ATOM 1918 C C . ARG B 1 33 ? 8.18 -5.613 -26.781 1 97.62 33 ARG B C 1
ATOM 1920 O O . ARG B 1 33 ? 7.664 -5.086 -27.766 1 97.62 33 ARG B O 1
ATOM 1927 N N . ASP B 1 34 ? 9.438 -5.961 -26.672 1 97.69 34 ASP B N 1
ATOM 1928 C CA . ASP B 1 34 ? 10.367 -5.73 -27.781 1 97.69 34 ASP B CA 1
ATOM 1929 C C . ASP B 1 34 ? 10.305 -6.863 -28.797 1 97.69 34 ASP B C 1
ATOM 1931 O O . ASP B 1 34 ? 10.734 -7.984 -28.516 1 97.69 34 ASP B O 1
ATOM 1935 N N . ALA B 1 35 ? 9.828 -6.527 -29.969 1 98 35 ALA B N 1
ATOM 1936 C CA . ALA B 1 35 ? 9.602 -7.559 -30.984 1 98 35 ALA B CA 1
ATOM 1937 C C . ALA B 1 35 ? 10.914 -8.203 -31.406 1 98 35 ALA B C 1
ATOM 1939 O O . ALA B 1 35 ? 10.977 -9.422 -31.609 1 98 35 ALA B O 1
ATOM 1940 N N . LYS B 1 36 ? 11.945 -7.402 -31.562 1 98.38 36 LYS B N 1
ATOM 1941 C CA . LYS B 1 36 ? 13.227 -7.945 -32 1 98.38 36 LYS B CA 1
ATOM 1942 C C . LYS B 1 36 ? 13.82 -8.875 -30.953 1 98.38 36 LYS B C 1
ATOM 1944 O O . LYS B 1 36 ? 14.172 -10.016 -31.25 1 98.38 36 LYS B O 1
ATOM 1949 N N . ALA B 1 37 ? 13.93 -8.445 -29.75 1 98.31 37 ALA B N 1
ATOM 1950 C CA . ALA B 1 37 ? 14.484 -9.242 -28.656 1 98.31 37 ALA B CA 1
ATOM 1951 C C . ALA B 1 37 ? 13.617 -10.469 -28.391 1 98.31 37 ALA B C 1
ATOM 1953 O O . ALA B 1 37 ? 14.133 -11.562 -28.141 1 98.31 37 ALA B O 1
ATOM 1954 N N . GLY B 1 38 ? 12.273 -10.273 -28.453 1 98.62 38 GLY B N 1
ATOM 1955 C CA . GLY B 1 38 ? 11.352 -11.367 -28.203 1 98.62 38 GLY B CA 1
ATOM 1956 C C . GLY B 1 38 ? 11.422 -12.453 -29.25 1 98.62 38 GLY B C 1
ATOM 1957 O O . GLY B 1 38 ? 11.438 -13.641 -28.922 1 98.62 38 GLY B O 1
ATOM 1958 N N . THR B 1 39 ? 11.445 -12.102 -30.453 1 98.56 39 THR B N 1
ATOM 1959 C CA . THR B 1 39 ? 11.539 -13.062 -31.547 1 98.56 39 THR B CA 1
ATOM 1960 C C . THR B 1 39 ? 12.836 -13.859 -31.453 1 98.56 39 THR B C 1
ATOM 1962 O O . THR B 1 39 ? 12.836 -15.086 -31.609 1 98.56 39 THR B O 1
ATOM 1965 N N . ALA B 1 40 ? 13.93 -13.188 -31.188 1 98.69 40 ALA B N 1
ATOM 1966 C CA . ALA B 1 40 ? 15.219 -13.859 -31.062 1 98.69 40 ALA B CA 1
ATOM 1967 C C . ALA B 1 40 ? 15.203 -14.852 -29.906 1 98.69 40 ALA B C 1
ATOM 1969 O O . ALA B 1 40 ? 15.648 -16 -30.062 1 98.69 40 ALA B O 1
ATOM 1970 N N . ALA B 1 41 ? 14.711 -14.461 -28.766 1 98.75 41 ALA B N 1
ATOM 1971 C CA . ALA B 1 41 ? 14.648 -15.336 -27.594 1 98.75 41 ALA B CA 1
ATOM 1972 C C . ALA B 1 41 ? 13.766 -16.547 -27.859 1 98.75 41 ALA B C 1
ATOM 1974 O O . ALA B 1 41 ? 14.125 -17.672 -27.516 1 98.75 41 ALA B O 1
ATOM 1975 N N . ALA B 1 42 ? 12.602 -16.328 -28.453 1 98.75 42 ALA B N 1
ATOM 1976 C CA . ALA B 1 42 ? 11.68 -17.422 -28.766 1 98.75 42 ALA B CA 1
ATOM 1977 C C . ALA B 1 42 ? 12.32 -18.422 -29.719 1 98.75 42 ALA B C 1
ATOM 1979 O O . ALA B 1 42 ? 12.203 -19.625 -29.531 1 98.75 42 ALA B O 1
ATOM 1980 N N . ALA B 1 43 ? 12.938 -17.938 -30.703 1 98.5 43 ALA B N 1
ATOM 1981 C CA . ALA B 1 43 ? 13.594 -18.797 -31.672 1 98.5 43 ALA B CA 1
ATOM 1982 C C . ALA B 1 43 ? 14.664 -19.656 -31.016 1 98.5 43 ALA B C 1
ATOM 1984 O O . ALA B 1 43 ? 14.781 -20.859 -31.297 1 98.5 43 ALA B O 1
ATOM 1985 N N . GLU B 1 44 ? 15.406 -19.047 -30.188 1 98.62 44 GLU B N 1
ATOM 1986 C CA . GLU B 1 44 ? 16.469 -19.766 -29.484 1 98.62 44 GLU B CA 1
ATOM 1987 C C . GLU B 1 44 ? 15.906 -20.922 -28.656 1 98.62 44 GLU B C 1
ATOM 1989 O O . GLU B 1 44 ? 16.547 -21.953 -28.531 1 98.62 44 GLU B O 1
ATOM 1994 N N . LEU B 1 45 ? 14.711 -20.797 -28.156 1 98.62 45 LEU B N 1
ATOM 1995 C CA . LEU B 1 45 ? 14.164 -21.75 -27.203 1 98.62 45 LEU B CA 1
ATOM 1996 C C . LEU B 1 45 ? 13.18 -22.703 -27.891 1 98.62 45 LEU B C 1
ATOM 1998 O O . LEU B 1 45 ? 12.688 -23.641 -27.281 1 98.62 45 LEU B O 1
ATOM 2002 N N . GLY B 1 46 ? 12.891 -22.469 -29.125 1 98.12 46 GLY B N 1
ATOM 2003 C CA . GLY B 1 46 ? 11.836 -23.234 -29.797 1 98.12 46 GLY B CA 1
ATOM 2004 C C . GLY B 1 46 ? 10.453 -22.906 -29.266 1 98.12 46 GLY B C 1
ATOM 2005 O O . GLY B 1 46 ? 9.586 -23.781 -29.188 1 98.12 46 GLY B O 1
ATOM 2006 N N . ALA B 1 47 ? 10.219 -21.719 -28.844 1 98.44 47 ALA B N 1
ATOM 2007 C CA . ALA B 1 47 ? 8.938 -21.219 -28.344 1 98.44 47 ALA B CA 1
ATOM 2008 C C . ALA B 1 47 ? 8.273 -20.312 -29.375 1 98.44 47 ALA B C 1
ATOM 2010 O O . ALA B 1 47 ? 8.859 -20 -30.406 1 98.44 47 ALA B O 1
ATOM 2011 N N . ARG B 1 48 ? 7.066 -19.984 -29.125 1 98.31 48 ARG B N 1
ATOM 2012 C CA . ARG B 1 48 ? 6.355 -19.016 -29.969 1 98.31 48 ARG B CA 1
ATOM 2013 C C . ARG B 1 48 ? 6.359 -17.625 -29.312 1 98.31 48 ARG B C 1
ATOM 2015 O O . ARG B 1 48 ? 6.059 -17.484 -28.125 1 98.31 48 ARG B O 1
ATOM 2022 N N . PHE B 1 49 ? 6.719 -16.625 -30.141 1 98.75 49 PHE B N 1
ATOM 2023 C CA . PHE B 1 49 ? 6.734 -15.25 -29.641 1 98.75 49 PHE B CA 1
ATOM 2024 C C . PHE B 1 49 ? 5.348 -14.625 -29.734 1 98.75 49 PHE B C 1
ATOM 2026 O O . PHE B 1 49 ? 4.645 -14.797 -30.719 1 98.75 49 PHE B O 1
ATOM 2033 N N . VAL B 1 50 ? 4.906 -13.945 -28.719 1 98.88 50 VAL B N 1
ATOM 2034 C CA . VAL B 1 50 ? 3.695 -13.133 -28.672 1 98.88 50 VAL B CA 1
ATOM 2035 C C . VAL B 1 50 ? 4.027 -11.734 -28.141 1 98.88 50 VAL B C 1
ATOM 2037 O O . VAL B 1 50 ? 4.508 -11.594 -27.016 1 98.88 50 VAL B O 1
ATOM 2040 N N . ARG B 1 51 ? 3.793 -10.672 -28.969 1 98.81 51 ARG B N 1
ATOM 2041 C CA . ARG B 1 51 ? 4.062 -9.312 -28.516 1 98.81 51 ARG B CA 1
ATOM 2042 C C . ARG B 1 51 ? 3.053 -8.875 -27.453 1 98.81 51 ARG B C 1
ATOM 2044 O O . ARG B 1 51 ? 1.844 -9.031 -27.641 1 98.81 51 ARG B O 1
ATOM 2051 N N . ILE B 1 52 ? 3.613 -8.305 -26.406 1 98.94 52 ILE B N 1
ATOM 2052 C CA . ILE B 1 52 ? 2.717 -7.805 -25.375 1 98.94 52 ILE B CA 1
ATOM 2053 C C . ILE B 1 52 ? 3.42 -6.719 -24.562 1 98.94 52 ILE B C 1
ATOM 2055 O O . ILE B 1 52 ? 4.559 -6.898 -24.125 1 98.94 52 ILE B O 1
ATOM 2059 N N . ASP B 1 53 ? 2.834 -5.582 -24.484 1 98.88 53 ASP B N 1
ATOM 2060 C CA . ASP B 1 53 ? 3.119 -4.559 -23.484 1 98.88 53 ASP B CA 1
ATOM 2061 C C . ASP B 1 53 ? 2.053 -4.547 -22.391 1 98.88 53 ASP B C 1
ATOM 2063 O O . ASP B 1 53 ? 0.929 -4.094 -22.609 1 98.88 53 ASP B O 1
ATOM 2067 N N . VAL B 1 54 ? 2.459 -5.008 -21.172 1 98.88 54 VAL B N 1
ATOM 2068 C CA . VAL B 1 54 ? 1.479 -5.254 -20.109 1 98.88 54 VAL B CA 1
ATOM 2069 C C . VAL B 1 54 ? 0.907 -3.928 -19.625 1 98.88 54 VAL B C 1
ATOM 2071 O O . VAL B 1 54 ? -0.088 -3.906 -18.891 1 98.88 54 VAL B O 1
ATOM 2074 N N . THR B 1 55 ? 1.506 -2.76 -20 1 98.56 55 THR B N 1
ATOM 2075 C CA . THR B 1 55 ? 1.016 -1.459 -19.547 1 98.56 55 THR B CA 1
ATOM 2076 C C . THR B 1 55 ? 0.009 -0.891 -20.547 1 98.56 55 THR B C 1
ATOM 2078 O O . THR B 1 55 ? -0.506 0.213 -20.359 1 98.56 55 THR B O 1
ATOM 2081 N N . ASP B 1 56 ? -0.252 -1.563 -21.578 1 98.75 56 ASP B N 1
ATOM 2082 C CA . ASP B 1 56 ? -1.105 -1.079 -22.656 1 98.75 56 ASP B CA 1
ATOM 2083 C C . ASP B 1 56 ? -2.289 -2.018 -22.891 1 98.75 56 ASP B C 1
ATOM 2085 O O . ASP B 1 56 ? -2.111 -3.148 -23.344 1 98.75 56 ASP B O 1
ATOM 2089 N N . ASP B 1 57 ? -3.551 -1.522 -22.656 1 98.5 57 ASP B N 1
ATOM 2090 C CA . ASP B 1 57 ? -4.762 -2.334 -22.75 1 98.5 57 ASP B CA 1
ATOM 2091 C C . ASP B 1 57 ? -4.91 -2.938 -24.141 1 98.5 57 ASP B C 1
ATOM 2093 O O . ASP B 1 57 ? -5.262 -4.109 -24.281 1 98.5 57 ASP B O 1
ATOM 2097 N N . GLU B 1 58 ? -4.664 -2.201 -25.109 1 98.62 58 GLU B N 1
ATOM 2098 C CA . GLU B 1 58 ? -4.812 -2.688 -26.484 1 98.62 58 GLU B CA 1
ATOM 2099 C C . GLU B 1 58 ? -3.783 -3.77 -26.797 1 98.62 58 GLU B C 1
ATOM 2101 O O . GLU B 1 58 ? -4.094 -4.754 -27.469 1 98.62 58 GLU B O 1
ATOM 2106 N N . SER B 1 59 ? -2.535 -3.559 -26.344 1 98.88 59 SER B N 1
ATOM 2107 C CA . SER B 1 59 ? -1.49 -4.555 -26.547 1 98.88 59 SER B CA 1
ATOM 2108 C C . SER B 1 59 ? -1.851 -5.879 -25.875 1 98.88 59 SER B C 1
ATOM 2110 O O . SER B 1 59 ? -1.703 -6.945 -26.484 1 98.88 59 SER B O 1
ATOM 2112 N N . VAL B 1 60 ? -2.389 -5.832 -24.672 1 98.88 60 VAL B N 1
ATOM 2113 C CA . VAL B 1 60 ? -2.754 -7.031 -23.922 1 98.88 60 VAL B CA 1
ATOM 2114 C C . VAL B 1 60 ? -3.926 -7.73 -24.609 1 98.88 60 VAL B C 1
ATOM 2116 O O . VAL B 1 60 ? -3.916 -8.953 -24.766 1 98.88 60 VAL B O 1
ATOM 2119 N N . ALA B 1 61 ? -4.906 -6.965 -25 1 98.62 61 ALA B N 1
ATOM 2120 C CA . ALA B 1 61 ? -6.051 -7.535 -25.719 1 98.62 61 ALA B CA 1
ATOM 2121 C C . ALA B 1 61 ? -5.613 -8.219 -27 1 98.62 61 ALA B C 1
ATOM 2123 O O . ALA B 1 61 ? -6.09 -9.305 -27.328 1 98.62 61 ALA B O 1
ATOM 2124 N N . ALA B 1 62 ? -4.746 -7.609 -27.75 1 98.75 62 ALA B N 1
ATOM 2125 C CA . ALA B 1 62 ? -4.238 -8.172 -29 1 98.75 62 ALA B CA 1
ATOM 2126 C C . ALA B 1 62 ? -3.469 -9.461 -28.734 1 98.75 62 ALA B C 1
ATOM 2128 O O . ALA B 1 62 ? -3.561 -10.406 -29.531 1 98.75 62 ALA B O 1
ATOM 2129 N N . ALA B 1 63 ? -2.66 -9.469 -27.672 1 98.88 63 ALA B N 1
ATOM 2130 C CA . ALA B 1 63 ? -1.926 -10.688 -27.328 1 98.88 63 ALA B CA 1
ATOM 2131 C C . ALA B 1 63 ? -2.881 -11.836 -27.016 1 98.88 63 ALA B C 1
ATOM 2133 O O . ALA B 1 63 ? -2.693 -12.953 -27.5 1 98.88 63 ALA B O 1
ATOM 2134 N N . ALA B 1 64 ? -3.922 -11.586 -26.219 1 98.75 64 ALA B N 1
ATOM 2135 C CA . ALA B 1 64 ? -4.902 -12.617 -25.891 1 98.75 64 ALA B CA 1
ATOM 2136 C C . ALA B 1 64 ? -5.613 -13.117 -27.141 1 98.75 64 ALA B C 1
ATOM 2138 O O . ALA B 1 64 ? -5.832 -14.32 -27.297 1 98.75 64 ALA B O 1
ATOM 2139 N N . ALA B 1 65 ? -5.945 -12.203 -27.969 1 98.56 65 ALA B N 1
ATOM 2140 C CA . ALA B 1 65 ? -6.605 -12.578 -29.219 1 98.56 65 ALA B CA 1
ATOM 2141 C C . ALA B 1 65 ? -5.691 -13.438 -30.078 1 98.56 65 ALA B C 1
ATOM 2143 O O . ALA B 1 65 ? -6.145 -14.414 -30.688 1 98.56 65 ALA B O 1
ATOM 2144 N N . ASP B 1 66 ? -4.48 -13.062 -30.219 1 98.56 66 ASP B N 1
ATOM 2145 C CA . ASP B 1 66 ? -3.502 -13.844 -30.969 1 98.56 66 ASP B CA 1
ATOM 2146 C C . ASP B 1 66 ? -3.395 -15.266 -30.422 1 98.56 66 ASP B C 1
ATOM 2148 O O . ASP B 1 66 ? -3.389 -16.234 -31.188 1 98.56 66 ASP B O 1
ATOM 2152 N N . VAL B 1 67 ? -3.27 -15.398 -29.078 1 98.62 67 VAL B N 1
ATOM 2153 C CA . VAL B 1 67 ? -3.166 -16.703 -28.453 1 98.62 67 VAL B CA 1
ATOM 2154 C C . VAL B 1 67 ? -4.43 -17.516 -28.734 1 98.62 67 VAL B C 1
ATOM 2156 O O . VAL B 1 67 ? -4.359 -18.703 -29.062 1 98.62 67 VAL B O 1
ATOM 2159 N N . GLU B 1 68 ? -5.551 -16.891 -28.609 1 97.81 68 GLU B N 1
ATOM 2160 C CA . GLU B 1 68 ? -6.824 -17.562 -28.844 1 97.81 68 GLU B CA 1
ATOM 2161 C C . GLU B 1 68 ? -6.922 -18.094 -30.266 1 97.81 68 GLU B C 1
ATOM 2163 O O . GLU B 1 68 ? -7.531 -19.141 -30.516 1 97.81 68 GLU B O 1
ATOM 2168 N N . GLN B 1 69 ? -6.375 -17.406 -31.172 1 97.62 69 GLN B N 1
ATOM 2169 C CA . GLN B 1 69 ? -6.414 -17.797 -32.562 1 97.62 69 GLN B CA 1
ATOM 2170 C C . GLN B 1 69 ? -5.562 -19.047 -32.812 1 97.62 69 GLN B C 1
ATOM 2172 O O . GLN B 1 69 ? -5.812 -19.797 -33.75 1 97.62 69 GLN B O 1
ATOM 2177 N N . HIS B 1 70 ? -4.582 -19.312 -32 1 97.38 70 HIS B N 1
ATOM 2178 C CA . HIS B 1 70 ? -3.605 -20.359 -32.281 1 97.38 70 HIS B CA 1
ATOM 2179 C C . HIS B 1 70 ? -3.678 -21.484 -31.266 1 97.38 70 HIS B C 1
ATOM 2181 O O . HIS B 1 70 ? -3.229 -22.594 -31.547 1 97.38 70 HIS B O 1
ATOM 2187 N N . GLU B 1 71 ? -4.121 -21.156 -30.125 1 96.38 71 GLU B N 1
ATOM 2188 C CA . GLU B 1 71 ? -4.211 -22.125 -29.031 1 96.38 71 GLU B CA 1
ATOM 2189 C C . GLU B 1 71 ? -5.641 -22.25 -28.516 1 96.38 71 GLU B C 1
ATOM 2191 O O . GLU B 1 71 ? -6.383 -21.266 -28.469 1 96.38 71 GLU B O 1
ATOM 2196 N N . SER B 1 72 ? -6.074 -23.453 -28.156 1 93.94 72 SER B N 1
ATOM 2197 C CA . SER B 1 72 ? -7.426 -23.703 -27.672 1 93.94 72 SER B CA 1
ATOM 2198 C C . SER B 1 72 ? -7.602 -23.234 -26.234 1 93.94 72 SER B C 1
ATOM 2200 O O . SER B 1 72 ? -8.711 -22.875 -25.812 1 93.94 72 SER B O 1
ATOM 2202 N N . ALA B 1 73 ? -6.492 -23.281 -25.469 1 97.75 73 ALA B N 1
ATOM 2203 C CA . ALA B 1 73 ? -6.492 -22.938 -24.062 1 97.75 73 ALA B CA 1
ATOM 2204 C C . ALA B 1 73 ? -5.109 -22.484 -23.609 1 97.75 73 ALA B C 1
ATOM 2206 O O . ALA B 1 73 ? -4.137 -22.594 -24.359 1 97.75 73 ALA B O 1
ATOM 2207 N N . ILE B 1 74 ? -5.066 -21.828 -22.531 1 98.56 74 ILE B N 1
ATOM 2208 C CA . ILE B 1 74 ? -3.848 -21.625 -21.75 1 98.56 74 ILE B CA 1
ATOM 2209 C C . ILE B 1 74 ? -3.949 -22.375 -20.422 1 98.56 74 ILE B C 1
ATOM 2211 O O . ILE B 1 74 ? -4.969 -22.297 -19.734 1 98.56 74 ILE B O 1
ATOM 2215 N N . ASP B 1 75 ? -2.891 -23.172 -20.156 1 98.81 75 ASP B N 1
ATOM 2216 C CA . ASP B 1 75 ? -2.896 -23.938 -18.922 1 98.81 75 ASP B CA 1
ATOM 2217 C C . ASP B 1 75 ? -2.201 -23.172 -17.797 1 98.81 75 ASP B C 1
ATOM 2219 O O . ASP B 1 75 ? -2.615 -23.25 -16.641 1 98.81 75 ASP B O 1
ATOM 2223 N N . VAL B 1 76 ? -1.134 -22.453 -18.109 1 98.94 76 VAL B N 1
ATOM 2224 C CA . VAL B 1 76 ? -0.34 -21.734 -17.125 1 98.94 76 VAL B CA 1
ATOM 2225 C C . VAL B 1 76 ? -0.081 -20.312 -17.609 1 98.94 76 VAL B C 1
ATOM 2227 O O . VAL B 1 76 ? 0.405 -20.109 -18.734 1 98.94 76 VAL B O 1
ATOM 2230 N N . LEU B 1 77 ? -0.476 -19.312 -16.891 1 99 77 LEU B N 1
ATOM 2231 C CA . LEU B 1 77 ? -0.107 -17.922 -17.094 1 99 77 LEU B CA 1
ATOM 2232 C C . LEU B 1 77 ? 0.914 -17.469 -16.047 1 99 77 LEU B C 1
ATOM 2234 O O . LEU B 1 77 ? 0.648 -17.531 -14.844 1 99 77 LEU B O 1
ATOM 2238 N N . ILE B 1 78 ? 2.08 -17.094 -16.5 1 99 78 ILE B N 1
ATOM 2239 C CA . ILE B 1 78 ? 3.129 -16.578 -15.625 1 99 78 ILE B CA 1
ATOM 2240 C C . ILE B 1 78 ? 3.311 -15.078 -15.852 1 99 78 ILE B C 1
ATOM 2242 O O . ILE B 1 78 ? 3.834 -14.664 -16.875 1 99 78 ILE B O 1
ATOM 2246 N N . ASN B 1 79 ? 2.842 -14.328 -14.914 1 98.94 79 ASN B N 1
ATOM 2247 C CA . ASN B 1 79 ? 3.082 -12.891 -14.883 1 98.94 79 ASN B CA 1
ATOM 2248 C C . ASN B 1 79 ? 4.457 -12.555 -14.305 1 98.94 79 ASN B C 1
ATOM 2250 O O . ASN B 1 79 ? 4.602 -12.406 -13.094 1 98.94 79 ASN B O 1
ATOM 2254 N N . ASN B 1 80 ? 5.43 -12.391 -15.227 1 98.88 80 ASN B N 1
ATOM 2255 C CA . ASN B 1 80 ? 6.836 -12.242 -14.867 1 98.88 80 ASN B CA 1
ATOM 2256 C C . ASN B 1 80 ? 7.34 -10.828 -15.141 1 98.88 80 ASN B C 1
ATOM 2258 O O . ASN B 1 80 ? 8.305 -10.383 -14.523 1 98.88 80 ASN B O 1
ATOM 2262 N N . ALA B 1 81 ? 6.68 -10.094 -16.109 1 98.56 81 ALA B N 1
ATOM 2263 C CA . ALA B 1 81 ? 7.105 -8.734 -16.406 1 98.56 81 ALA B CA 1
ATOM 2264 C C . ALA B 1 81 ? 7.188 -7.887 -15.141 1 98.56 81 ALA B C 1
ATOM 2266 O O . ALA B 1 81 ? 6.281 -7.918 -14.305 1 98.56 81 ALA B O 1
ATOM 2267 N N . GLY B 1 82 ? 8.297 -7.23 -14.938 1 97.5 82 GLY B N 1
ATOM 2268 C CA . GLY B 1 82 ? 8.508 -6.398 -13.766 1 97.5 82 GLY B CA 1
ATOM 2269 C C . GLY B 1 82 ? 9.664 -5.43 -13.914 1 97.5 82 GLY B C 1
ATOM 2270 O O . GLY B 1 82 ? 10.547 -5.633 -14.75 1 97.5 82 GLY B O 1
ATOM 2271 N N . VAL B 1 83 ? 9.617 -4.316 -13.172 1 96.88 83 VAL B N 1
ATOM 2272 C CA . VAL B 1 83 ? 10.672 -3.314 -13.133 1 96.88 83 VAL B CA 1
ATOM 2273 C C . VAL B 1 83 ? 10.961 -2.922 -11.688 1 96.88 83 VAL B C 1
ATOM 2275 O O . VAL B 1 83 ? 10.109 -3.092 -10.812 1 96.88 83 VAL B O 1
ATOM 2278 N N . HIS B 1 84 ? 12.141 -2.473 -11.367 1 93.19 84 HIS B N 1
ATOM 2279 C CA . HIS B 1 84 ? 12.539 -2.164 -10 1 93.19 84 HIS B CA 1
ATOM 2280 C C . HIS B 1 84 ? 12.203 -0.719 -9.641 1 93.19 84 HIS B C 1
ATOM 2282 O O . HIS B 1 84 ? 11.883 -0.418 -8.492 1 93.19 84 HIS B O 1
ATOM 2288 N N . GLY B 1 85 ? 12.352 0.241 -10.641 1 94 85 GLY B N 1
ATOM 2289 C CA . GLY B 1 85 ? 12.148 1.652 -10.352 1 94 85 GLY B CA 1
ATOM 2290 C C . GLY B 1 85 ? 13.281 2.264 -9.539 1 94 85 GLY B C 1
ATOM 2291 O O . GLY B 1 85 ? 14.328 1.644 -9.367 1 94 85 GLY B O 1
ATOM 2292 N N . PRO B 1 86 ? 13.094 3.574 -9.086 1 94.75 86 PRO B N 1
ATOM 2293 C CA . PRO B 1 86 ? 14.148 4.262 -8.336 1 94.75 86 PRO B CA 1
ATOM 2294 C C . PRO B 1 86 ? 14.414 3.631 -6.973 1 94.75 86 PRO B C 1
ATOM 2296 O O . PRO B 1 86 ? 13.508 3.053 -6.371 1 94.75 86 PRO B O 1
ATOM 2299 N N . HIS B 1 87 ? 15.672 3.684 -6.492 1 94 87 HIS B N 1
ATOM 2300 C CA . HIS B 1 87 ? 16.078 3.215 -5.176 1 94 87 HIS B CA 1
ATOM 2301 C C . HIS B 1 87 ? 16.922 4.266 -4.453 1 94 87 HIS B C 1
ATOM 2303 O O . HIS B 1 87 ? 17.453 5.184 -5.082 1 94 87 HIS B O 1
ATOM 2309 N N . GLY B 1 88 ? 17.031 4.148 -3.174 1 95.12 88 GLY B N 1
ATOM 2310 C CA . GLY B 1 88 ? 17.781 5.105 -2.369 1 95.12 88 GLY B CA 1
ATOM 2311 C C . GLY B 1 88 ? 16.906 6.152 -1.717 1 95.12 88 GLY B C 1
ATOM 2312 O O . GLY B 1 88 ? 15.797 5.844 -1.259 1 95.12 88 GLY B O 1
ATOM 2313 N N . ASP B 1 89 ? 17.422 7.375 -1.644 1 96.44 89 ASP B N 1
ATOM 2314 C CA . ASP B 1 89 ? 16.734 8.477 -0.971 1 96.44 89 ASP B CA 1
ATOM 2315 C C . ASP B 1 89 ? 15.414 8.797 -1.653 1 96.44 89 ASP B C 1
ATOM 2317 O O . ASP B 1 89 ? 15.391 9.219 -2.811 1 96.44 89 ASP B O 1
ATOM 2321 N N . PRO B 1 90 ? 14.266 8.625 -0.909 1 97.88 90 PRO B N 1
ATOM 2322 C CA . PRO B 1 90 ? 12.953 8.812 -1.539 1 97.88 90 PRO B CA 1
ATOM 2323 C C . PRO B 1 90 ? 12.484 10.266 -1.492 1 97.88 90 PRO B C 1
ATOM 2325 O O . PRO B 1 90 ? 11.344 10.562 -1.87 1 97.88 90 PRO B O 1
ATOM 2328 N N . SER B 1 91 ? 13.344 11.188 -1.094 1 97.69 91 SER B N 1
ATOM 2329 C CA . SER B 1 91 ? 12.922 12.57 -0.876 1 97.69 91 SER B CA 1
ATOM 2330 C C . SER B 1 91 ? 12.438 13.211 -2.174 1 97.69 91 SER B C 1
ATOM 2332 O O . SER B 1 91 ? 11.641 14.148 -2.15 1 97.69 91 SER B O 1
ATOM 2334 N N . GLY B 1 92 ? 12.891 12.711 -3.275 1 97.44 92 GLY B N 1
ATOM 2335 C CA . GLY B 1 92 ? 12.523 13.273 -4.566 1 97.44 92 GLY B CA 1
ATOM 2336 C C . GLY B 1 92 ? 11.617 12.367 -5.371 1 97.44 92 GLY B C 1
ATOM 2337 O O . GLY B 1 92 ? 11.398 12.594 -6.562 1 97.44 92 GLY B O 1
ATOM 2338 N N . LEU B 1 93 ? 11.055 11.297 -4.742 1 98.06 93 LEU B N 1
ATOM 2339 C CA . LEU B 1 93 ? 10.172 10.367 -5.441 1 98.06 93 LEU B CA 1
ATOM 2340 C C . LEU B 1 93 ? 8.891 11.07 -5.891 1 98.06 93 LEU B C 1
ATOM 2342 O O . LEU B 1 93 ? 8.289 11.82 -5.121 1 98.06 93 LEU B O 1
ATOM 2346 N N . THR B 1 94 ? 8.477 10.898 -7.148 1 97.94 94 THR B N 1
ATOM 2347 C CA . THR B 1 94 ? 7.297 11.555 -7.711 1 97.94 94 THR B CA 1
ATOM 2348 C C . THR B 1 94 ? 6.168 10.547 -7.902 1 97.94 94 THR B C 1
ATOM 2350 O O . THR B 1 94 ? 6.391 9.336 -7.859 1 97.94 94 THR B O 1
ATOM 2353 N N . GLY B 1 95 ? 4.945 11.117 -8.109 1 97.88 95 GLY B N 1
ATOM 2354 C CA . GLY B 1 95 ? 3.83 10.258 -8.477 1 97.88 95 GLY B CA 1
ATOM 2355 C C . GLY B 1 95 ? 4.086 9.453 -9.727 1 97.88 95 GLY B C 1
ATOM 2356 O O . GLY B 1 95 ? 3.709 8.281 -9.805 1 97.88 95 GLY B O 1
ATOM 2357 N N . ALA B 1 96 ? 4.77 10.047 -10.68 1 97.94 96 ALA B N 1
ATOM 2358 C CA . ALA B 1 96 ? 5.078 9.359 -11.938 1 97.94 96 ALA B CA 1
ATOM 2359 C C . ALA B 1 96 ? 6.035 8.195 -11.703 1 97.94 96 ALA B C 1
ATOM 2361 O O . ALA B 1 96 ? 5.887 7.133 -12.32 1 97.94 96 ALA B O 1
ATOM 2362 N N . ASP B 1 97 ? 7.039 8.391 -10.812 1 97.94 97 ASP B N 1
ATOM 2363 C CA . ASP B 1 97 ? 8.008 7.34 -10.508 1 97.94 97 ASP B CA 1
ATOM 2364 C C . ASP B 1 97 ? 7.309 6.082 -9.992 1 97.94 97 ASP B C 1
ATOM 2366 O O . ASP B 1 97 ? 7.547 4.984 -10.5 1 97.94 97 ASP B O 1
ATOM 2370 N N . ILE B 1 98 ? 6.461 6.262 -9.031 1 98.19 98 ILE B N 1
ATOM 2371 C CA . ILE B 1 98 ? 5.82 5.113 -8.398 1 98.19 98 ILE B CA 1
ATOM 2372 C C . ILE B 1 98 ? 4.773 4.52 -9.344 1 98.19 98 ILE B C 1
ATOM 2374 O O . ILE B 1 98 ? 4.633 3.297 -9.43 1 98.19 98 ILE B O 1
ATOM 2378 N N . LEU B 1 99 ? 4.062 5.359 -10.016 1 98.06 99 LEU B N 1
ATOM 2379 C CA . LEU B 1 99 ? 3.045 4.891 -10.945 1 98.06 99 LEU B CA 1
ATOM 2380 C C . LEU B 1 99 ? 3.666 4.027 -12.047 1 98.06 99 LEU B C 1
ATOM 2382 O O . LEU B 1 99 ? 3.078 3.029 -12.461 1 98.06 99 LEU B O 1
ATOM 2386 N N . ASN B 1 100 ? 4.797 4.434 -12.539 1 98 100 ASN B N 1
ATOM 2387 C CA . ASN B 1 100 ? 5.48 3.67 -13.578 1 98 100 ASN B CA 1
ATOM 2388 C C . ASN B 1 100 ? 5.793 2.25 -13.117 1 98 100 ASN B C 1
ATOM 2390 O O . ASN B 1 100 ? 5.652 1.297 -13.883 1 98 100 ASN B O 1
ATOM 2394 N N . VAL B 1 101 ? 6.199 2.068 -11.883 1 98.62 101 VAL B N 1
ATOM 2395 C CA . VAL B 1 101 ? 6.523 0.755 -11.344 1 98.62 101 VAL B CA 1
ATOM 2396 C C . VAL B 1 101 ? 5.242 -0.048 -11.125 1 98.62 101 VAL B C 1
ATOM 2398 O O . VAL B 1 101 ? 5.156 -1.21 -11.531 1 98.62 101 VAL B O 1
ATOM 2401 N N . LEU B 1 102 ? 4.199 0.563 -10.617 1 98.81 102 LEU B N 1
ATOM 2402 C CA . LEU B 1 102 ? 2.93 -0.104 -10.344 1 98.81 102 LEU B CA 1
ATOM 2403 C C . LEU B 1 102 ? 2.26 -0.55 -11.633 1 98.81 102 LEU B C 1
ATOM 2405 O O . LEU B 1 102 ? 1.607 -1.595 -11.672 1 98.81 102 LEU B O 1
ATOM 2409 N N . ASP B 1 103 ? 2.387 0.276 -12.625 1 98.69 103 ASP B N 1
ATOM 2410 C CA . ASP B 1 103 ? 1.725 -0 -13.898 1 98.69 103 ASP B CA 1
ATOM 2411 C C . ASP B 1 103 ? 2.238 -1.3 -14.516 1 98.69 103 ASP B C 1
ATOM 2413 O O . ASP B 1 103 ? 1.473 -2.049 -15.125 1 98.69 103 ASP B O 1
ATOM 2417 N N . VAL B 1 104 ? 3.484 -1.593 -14.328 1 98.75 104 VAL B N 1
ATOM 2418 C CA . VAL B 1 104 ? 4.066 -2.828 -14.852 1 98.75 104 VAL B CA 1
ATOM 2419 C C . VAL B 1 104 ? 3.848 -3.961 -13.844 1 98.75 104 VAL B C 1
ATOM 2421 O O . VAL B 1 104 ? 3.275 -4.996 -14.188 1 98.75 104 VAL B O 1
ATOM 2424 N N . ASN B 1 105 ? 4.234 -3.742 -12.578 1 98.81 105 ASN B N 1
ATOM 2425 C CA . ASN B 1 105 ? 4.387 -4.812 -11.594 1 98.81 105 ASN B CA 1
ATOM 2426 C C . ASN B 1 105 ? 3.035 -5.266 -11.047 1 98.81 105 ASN B C 1
ATOM 2428 O O . ASN B 1 105 ? 2.928 -6.348 -10.469 1 98.81 105 ASN B O 1
ATOM 2432 N N . LEU B 1 106 ? 1.977 -4.453 -11.195 1 98.88 106 LEU B N 1
ATOM 2433 C CA . LEU B 1 106 ? 0.702 -4.766 -10.555 1 98.88 106 LEU B CA 1
ATOM 2434 C C . LEU B 1 106 ? -0.452 -4.598 -11.539 1 98.88 106 LEU B C 1
ATOM 2436 O O . LEU B 1 106 ? -1.174 -5.555 -11.828 1 98.88 106 LEU B O 1
ATOM 2440 N N . VAL B 1 107 ? -0.613 -3.379 -12.117 1 98.88 107 VAL B N 1
ATOM 2441 C CA . VAL B 1 107 ? -1.726 -3.1 -13.016 1 98.88 107 VAL B CA 1
ATOM 2442 C C . VAL B 1 107 ? -1.635 -4 -14.25 1 98.88 107 VAL B C 1
ATOM 2444 O O . VAL B 1 107 ? -2.65 -4.508 -14.727 1 98.88 107 VAL B O 1
ATOM 2447 N N . GLY B 1 108 ? -0.397 -4.207 -14.727 1 98.88 108 GLY B N 1
ATOM 2448 C CA . GLY B 1 108 ? -0.167 -5.105 -15.844 1 98.88 108 GLY B CA 1
ATOM 2449 C C . GLY B 1 108 ? -0.631 -6.523 -15.57 1 98.88 108 GLY B C 1
ATOM 2450 O O . GLY B 1 108 ? -1.146 -7.195 -16.469 1 98.88 108 GLY B O 1
ATOM 2451 N N . VAL B 1 109 ? -0.476 -7 -14.328 1 98.94 109 VAL B N 1
ATOM 2452 C CA . VAL B 1 109 ? -0.912 -8.336 -13.93 1 98.94 109 VAL B CA 1
ATOM 2453 C C . VAL B 1 109 ? -2.436 -8.422 -13.992 1 98.94 109 VAL B C 1
ATOM 2455 O O . VAL B 1 109 ? -2.99 -9.406 -14.484 1 98.94 109 VAL B O 1
ATOM 2458 N N . VAL B 1 110 ? -3.133 -7.406 -13.531 1 98.88 110 VAL B N 1
ATOM 2459 C CA . VAL B 1 110 ? -4.59 -7.371 -13.578 1 98.88 110 VAL B CA 1
ATOM 2460 C C . VAL B 1 110 ? -5.066 -7.375 -15.023 1 98.88 110 VAL B C 1
ATOM 2462 O O . VAL B 1 110 ? -5.934 -8.164 -15.398 1 98.88 110 VAL B O 1
ATOM 2465 N N . ARG B 1 111 ? -4.461 -6.488 -15.891 1 98.69 111 ARG B N 1
ATOM 2466 C CA . ARG B 1 111 ? -4.816 -6.418 -17.312 1 98.69 111 ARG B CA 1
ATOM 2467 C C . ARG B 1 111 ? -4.66 -7.777 -17.984 1 98.69 111 ARG B C 1
ATOM 2469 O O . ARG B 1 111 ? -5.566 -8.242 -18.672 1 98.69 111 ARG B O 1
ATOM 2476 N N . THR B 1 112 ? -3.531 -8.383 -17.781 1 98.88 112 THR B N 1
ATOM 2477 C CA . THR B 1 112 ? -3.199 -9.633 -18.453 1 98.88 112 THR B CA 1
ATOM 2478 C C . THR B 1 112 ? -4.074 -10.773 -17.938 1 98.88 112 THR B C 1
ATOM 2480 O O . THR B 1 112 ? -4.609 -11.555 -18.719 1 98.88 112 THR B O 1
ATOM 2483 N N . THR B 1 113 ? -4.242 -10.852 -16.594 1 98.88 113 THR B N 1
ATOM 2484 C CA . THR B 1 113 ? -5.059 -11.906 -15.992 1 98.88 113 THR B CA 1
ATOM 2485 C C . THR B 1 113 ? -6.492 -11.836 -16.516 1 98.88 113 THR B C 1
ATOM 2487 O O . THR B 1 113 ? -7.047 -12.844 -16.953 1 98.88 113 THR B O 1
ATOM 2490 N N . THR B 1 114 ? -7.055 -10.648 -16.5 1 98.75 114 THR B N 1
ATOM 2491 C CA . THR B 1 114 ? -8.43 -10.484 -16.953 1 98.75 114 THR B CA 1
ATOM 2492 C C . THR B 1 114 ? -8.562 -10.883 -18.422 1 98.75 114 THR B C 1
ATOM 2494 O O . THR B 1 114 ? -9.484 -11.609 -18.797 1 98.75 114 THR B O 1
ATOM 2497 N N . ALA B 1 115 ? -7.664 -10.469 -19.234 1 98.69 115 ALA B N 1
ATOM 2498 C CA . ALA B 1 115 ? -7.715 -10.727 -20.672 1 98.69 115 ALA B CA 1
ATOM 2499 C C . ALA B 1 115 ? -7.566 -12.219 -20.969 1 98.69 115 ALA B C 1
ATOM 2501 O O . ALA B 1 115 ? -8.125 -12.727 -21.938 1 98.69 115 ALA B O 1
ATOM 2502 N N . PHE B 1 116 ? -6.828 -12.977 -20.188 1 98.81 116 PHE B N 1
ATOM 2503 C CA . PHE B 1 116 ? -6.496 -14.359 -20.484 1 98.81 116 PHE B CA 1
ATOM 2504 C C . PHE B 1 116 ? -7.414 -15.32 -19.734 1 98.81 116 PHE B C 1
ATOM 2506 O O . PHE B 1 116 ? -7.348 -16.531 -19.938 1 98.81 116 PHE B O 1
ATOM 2513 N N . LEU B 1 117 ? -8.312 -14.789 -18.875 1 98.75 117 LEU B N 1
ATOM 2514 C CA . LEU B 1 117 ? -9.188 -15.609 -18.047 1 98.75 117 LEU B CA 1
ATOM 2515 C C . LEU B 1 117 ? -10.039 -16.531 -18.906 1 98.75 117 LEU B C 1
ATOM 2517 O O . LEU B 1 117 ? -10.164 -17.719 -18.625 1 98.75 117 LEU B O 1
ATOM 2521 N N . PRO B 1 118 ? -10.594 -16.047 -20.031 1 98.44 118 PRO B N 1
ATOM 2522 C CA . PRO B 1 118 ? -11.383 -16.969 -20.859 1 98.44 118 PRO B CA 1
ATOM 2523 C C . PRO B 1 118 ? -10.57 -18.156 -21.359 1 98.44 118 PRO B C 1
ATOM 2525 O O . PRO B 1 118 ? -11.078 -19.281 -21.422 1 98.44 118 PRO B O 1
ATOM 2528 N N . LEU B 1 119 ? -9.359 -17.969 -21.734 1 98.69 119 LEU B N 1
ATOM 2529 C CA . LEU B 1 119 ? -8.5 -19.047 -22.203 1 98.69 119 LEU B CA 1
ATOM 2530 C C . LEU B 1 119 ? -8.109 -19.969 -21.062 1 98.69 119 LEU B C 1
ATOM 2532 O O . LEU B 1 119 ? -8.039 -21.188 -21.25 1 98.69 119 LEU B O 1
ATOM 2536 N N . LEU B 1 120 ? -7.855 -19.391 -19.891 1 98.81 120 LEU B N 1
ATOM 2537 C CA . LEU B 1 120 ? -7.5 -20.188 -18.719 1 98.81 120 LEU B CA 1
ATOM 2538 C C . LEU B 1 120 ? -8.656 -21.078 -18.297 1 98.81 120 LEU B C 1
ATOM 2540 O O . LEU B 1 120 ? -8.445 -22.234 -17.906 1 98.81 120 LEU B O 1
ATOM 2544 N N . ARG B 1 121 ? -9.836 -20.625 -18.422 1 98.25 121 ARG B N 1
ATOM 2545 C CA . ARG B 1 121 ? -11.016 -21.359 -17.969 1 98.25 121 ARG B CA 1
ATOM 2546 C C . ARG B 1 121 ? -11.305 -22.547 -18.875 1 98.25 121 ARG B C 1
ATOM 2548 O O . ARG B 1 121 ? -12.094 -23.422 -18.531 1 98.25 121 ARG B O 1
ATOM 2555 N N . ARG B 1 122 ? -10.672 -22.672 -19.969 1 98.19 122 ARG B N 1
ATOM 2556 C CA . ARG B 1 122 ? -10.805 -23.812 -20.875 1 98.19 122 ARG B CA 1
ATOM 2557 C C . ARG B 1 122 ? -9.828 -24.922 -20.5 1 98.19 122 ARG B C 1
ATOM 2559 O O . ARG B 1 122 ? -9.93 -26.031 -21.016 1 98.19 122 ARG B O 1
ATOM 2566 N N . SER B 1 123 ? -8.906 -24.609 -19.641 1 98.25 123 SER B N 1
ATOM 2567 C CA . SER B 1 123 ? -7.938 -25.609 -19.188 1 98.25 123 SER B CA 1
ATOM 2568 C C . SER B 1 123 ? -8.539 -26.5 -18.109 1 98.25 123 SER B C 1
ATOM 2570 O O . SER B 1 123 ? -9.344 -26.062 -17.297 1 98.25 123 SER B O 1
ATOM 2572 N N . ALA B 1 124 ? -8.117 -27.812 -18.047 1 97.06 124 ALA B N 1
ATOM 2573 C CA . ALA B 1 124 ? -8.562 -28.75 -17.031 1 97.06 124 ALA B CA 1
ATOM 2574 C C . ALA B 1 124 ? -7.902 -28.453 -15.688 1 97.06 124 ALA B C 1
ATOM 2576 O O . ALA B 1 124 ? -8.414 -28.844 -14.633 1 97.06 124 ALA B O 1
ATOM 2577 N N . ASP B 1 125 ? -6.805 -27.734 -15.688 1 97.62 125 ASP B N 1
ATOM 2578 C CA . ASP B 1 125 ? -6.062 -27.391 -14.484 1 97.62 125 ASP B CA 1
ATOM 2579 C C . ASP B 1 125 ? -5.336 -26.062 -14.648 1 97.62 125 ASP B C 1
ATOM 2581 O O . ASP B 1 125 ? -4.105 -26.016 -14.695 1 97.62 125 ASP B O 1
ATOM 2585 N N . PRO B 1 126 ? -6.105 -24.953 -14.719 1 98.69 126 PRO B N 1
ATOM 2586 C CA . PRO B 1 126 ? -5.496 -23.641 -14.969 1 98.69 126 PRO B CA 1
ATOM 2587 C C . PRO B 1 126 ? -4.703 -23.125 -13.766 1 98.69 126 PRO B C 1
ATOM 2589 O O . PRO B 1 126 ? -5.129 -23.281 -12.625 1 98.69 126 PRO B O 1
ATOM 2592 N N . VAL B 1 127 ? -3.502 -22.594 -14.062 1 98.88 127 VAL B N 1
ATOM 2593 C CA . VAL B 1 127 ? -2.572 -22.094 -13.062 1 98.88 127 VAL B CA 1
ATOM 2594 C C . VAL B 1 127 ? -2.146 -20.672 -13.422 1 98.88 127 VAL B C 1
ATOM 2596 O O . VAL B 1 127 ? -1.868 -20.375 -14.586 1 98.88 127 VAL B O 1
ATOM 2599 N N . ILE B 1 128 ? -2.178 -19.75 -12.492 1 98.94 128 ILE B N 1
ATOM 2600 C CA . ILE B 1 128 ? -1.566 -18.438 -12.609 1 98.94 128 ILE B CA 1
ATOM 2601 C C . ILE B 1 128 ? -0.43 -18.297 -11.594 1 98.94 128 ILE B C 1
ATOM 2603 O O . ILE B 1 128 ? -0.599 -18.625 -10.414 1 98.94 128 ILE B O 1
ATOM 2607 N N . ILE B 1 129 ? 0.736 -17.938 -12.078 1 99 129 ILE B N 1
ATOM 2608 C CA . ILE B 1 129 ? 1.894 -17.641 -11.242 1 99 129 ILE B CA 1
ATOM 2609 C C . ILE B 1 129 ? 2.279 -16.172 -11.375 1 99 129 ILE B C 1
ATOM 2611 O O . ILE B 1 129 ? 2.637 -15.719 -12.461 1 99 129 ILE B O 1
ATOM 2615 N N . ASN B 1 130 ? 2.139 -15.422 -10.297 1 98.94 130 ASN B N 1
ATOM 2616 C CA . ASN B 1 130 ? 2.619 -14.047 -10.219 1 98.94 130 ASN B CA 1
ATOM 2617 C C . ASN B 1 130 ? 4.02 -13.977 -9.609 1 98.94 130 ASN B C 1
ATOM 2619 O O . ASN B 1 130 ? 4.23 -14.414 -8.477 1 98.94 130 ASN B O 1
ATOM 2623 N N . VAL B 1 131 ? 5.023 -13.438 -10.414 1 98.88 131 VAL B N 1
ATOM 2624 C CA . VAL B 1 131 ? 6.391 -13.336 -9.922 1 98.88 131 VAL B CA 1
ATOM 2625 C C . VAL B 1 131 ? 6.531 -12.117 -9.016 1 98.88 131 VAL B C 1
ATOM 2627 O O . VAL B 1 131 ? 6.707 -10.992 -9.5 1 98.88 131 VAL B O 1
ATOM 2630 N N . SER B 1 132 ? 6.438 -12.375 -7.738 1 98.19 132 SER B N 1
ATOM 2631 C CA . SER B 1 132 ? 6.559 -11.352 -6.699 1 98.19 132 SER B CA 1
ATOM 2632 C C . SER B 1 132 ? 7.973 -11.305 -6.129 1 98.19 132 SER B C 1
ATOM 2634 O O . SER B 1 132 ? 8.953 -11.367 -6.879 1 98.19 132 SER B O 1
ATOM 2636 N N . SER B 1 133 ? 8.156 -10.969 -4.918 1 96 133 SER B N 1
ATOM 2637 C CA . SER B 1 133 ? 9.453 -10.852 -4.254 1 96 133 SER B CA 1
ATOM 2638 C C . SER B 1 133 ? 9.289 -10.758 -2.738 1 96 133 SER B C 1
ATOM 2640 O O . SER B 1 133 ? 8.352 -10.141 -2.246 1 96 133 SER B O 1
ATOM 2642 N N . SER B 1 134 ? 10.281 -11.359 -2.049 1 94.69 134 SER B N 1
ATOM 2643 C CA . SER B 1 134 ? 10.328 -11.148 -0.605 1 94.69 134 SER B CA 1
ATOM 2644 C C . SER B 1 134 ? 10.586 -9.688 -0.27 1 94.69 134 SER B C 1
ATOM 2646 O O . SER B 1 134 ? 10.367 -9.258 0.865 1 94.69 134 SER B O 1
ATOM 2648 N N . MET B 1 135 ? 10.984 -8.93 -1.205 1 94.69 135 MET B N 1
ATOM 2649 C CA . MET B 1 135 ? 11.102 -7.488 -1.01 1 94.69 135 MET B CA 1
ATOM 2650 C C . MET B 1 135 ? 9.734 -6.863 -0.744 1 94.69 135 MET B C 1
ATOM 2652 O O . MET B 1 135 ? 9.648 -5.723 -0.284 1 94.69 135 MET B O 1
ATOM 2656 N N . GLY B 1 136 ? 8.617 -7.543 -1.042 1 96.25 136 GLY B N 1
ATOM 2657 C CA . GLY B 1 136 ? 7.277 -7.094 -0.71 1 96.25 136 GLY B CA 1
ATOM 2658 C C . GLY B 1 136 ? 6.789 -7.613 0.628 1 96.25 136 GLY B C 1
ATOM 2659 O O . GLY B 1 136 ? 5.617 -7.441 0.977 1 96.25 136 GLY B O 1
ATOM 2660 N N . SER B 1 137 ? 7.613 -8.312 1.34 1 94.56 137 SER B N 1
ATOM 2661 C CA . SER B 1 137 ? 7.273 -8.875 2.643 1 94.56 137 SER B CA 1
ATOM 2662 C C . SER B 1 137 ? 7.762 -7.98 3.775 1 94.56 137 SER B C 1
ATOM 2664 O O . SER B 1 137 ? 8.961 -7.711 3.887 1 94.56 137 SER B O 1
ATOM 2666 N N . LEU B 1 138 ? 6.777 -7.535 4.602 1 94.62 138 LEU B N 1
ATOM 2667 C CA . LEU B 1 138 ? 7.16 -6.73 5.758 1 94.62 138 LEU B CA 1
ATOM 2668 C C . LEU B 1 138 ? 8.102 -7.508 6.676 1 94.62 138 LEU B C 1
ATOM 2670 O O . LEU B 1 138 ? 9.086 -6.957 7.176 1 94.62 138 LEU B O 1
ATOM 2674 N N . ALA B 1 139 ? 7.844 -8.789 6.836 1 92.19 139 ALA B N 1
ATOM 2675 C CA . ALA B 1 139 ? 8.703 -9.625 7.668 1 92.19 139 ALA B CA 1
ATOM 2676 C C . ALA B 1 139 ? 10.125 -9.672 7.117 1 92.19 139 ALA B C 1
ATOM 2678 O O . ALA B 1 139 ? 11.094 -9.484 7.859 1 92.19 139 ALA B O 1
ATOM 2679 N N . ALA B 1 140 ? 10.281 -9.891 5.828 1 92.12 140 ALA B N 1
ATOM 2680 C CA . ALA B 1 140 ? 11.594 -10.016 5.211 1 92.12 140 ALA B CA 1
ATOM 2681 C C . ALA B 1 140 ? 12.344 -8.688 5.238 1 92.12 140 ALA B C 1
ATOM 2683 O O . ALA B 1 140 ? 13.547 -8.648 5.523 1 92.12 140 ALA B O 1
ATOM 2684 N N . THR B 1 141 ? 11.664 -7.551 5.008 1 93.75 141 THR B N 1
ATOM 2685 C CA . THR B 1 141 ? 12.312 -6.25 4.898 1 93.75 141 THR B CA 1
ATOM 2686 C C . THR B 1 141 ? 12.648 -5.695 6.277 1 93.75 141 THR B C 1
ATOM 2688 O O . THR B 1 141 ? 13.406 -4.734 6.398 1 93.75 141 THR B O 1
ATOM 2691 N N . HIS B 1 142 ? 12.102 -6.293 7.387 1 92.81 142 HIS B N 1
ATOM 2692 C CA . HIS B 1 142 ? 12.383 -5.828 8.742 1 92.81 142 HIS B CA 1
ATOM 2693 C C . HIS B 1 142 ? 13.305 -6.801 9.477 1 92.81 142 HIS B C 1
ATOM 2695 O O . HIS B 1 142 ? 13.703 -6.543 10.609 1 92.81 142 HIS B O 1
ATOM 2701 N N . ASP B 1 143 ? 13.578 -7.98 8.906 1 92.06 143 ASP B N 1
ATOM 2702 C CA . ASP B 1 143 ? 14.547 -8.93 9.453 1 92.06 143 ASP B CA 1
ATOM 2703 C C . ASP B 1 143 ? 15.977 -8.5 9.133 1 92.06 143 ASP B C 1
ATOM 2705 O O . ASP B 1 143 ? 16.453 -8.68 8.008 1 92.06 143 ASP B O 1
ATOM 2709 N N . LEU B 1 144 ? 16.719 -7.957 10.125 1 92.31 144 LEU B N 1
ATOM 2710 C CA . LEU B 1 144 ? 18.016 -7.34 9.961 1 92.31 144 LEU B CA 1
ATOM 2711 C C . LEU B 1 144 ? 19.047 -8.352 9.453 1 92.31 144 LEU B C 1
ATOM 2713 O O . LEU B 1 144 ? 20.109 -7.977 8.977 1 92.31 144 LEU B O 1
ATOM 2717 N N . SER B 1 145 ? 18.766 -9.664 9.531 1 91.5 145 SER B N 1
ATOM 2718 C CA . SER B 1 145 ? 19.672 -10.703 9.062 1 91.5 145 SER B CA 1
ATOM 2719 C C . SER B 1 145 ? 19.516 -10.93 7.559 1 91.5 145 SER B C 1
ATOM 2721 O O . SER B 1 145 ? 20.328 -11.633 6.949 1 91.5 145 SER B O 1
ATOM 2723 N N . ARG B 1 146 ? 18.562 -10.227 6.922 1 89.81 146 ARG B N 1
ATOM 2724 C CA . ARG B 1 146 ? 18.281 -10.461 5.512 1 89.81 146 ARG B CA 1
ATOM 2725 C C . ARG B 1 146 ? 18.719 -9.266 4.664 1 89.81 146 ARG B C 1
ATOM 2727 O O . ARG B 1 146 ? 18.578 -8.117 5.082 1 89.81 146 ARG B O 1
ATOM 2734 N N . ALA B 1 147 ? 19.203 -9.594 3.441 1 88.19 147 ALA B N 1
ATOM 2735 C CA . ALA B 1 147 ? 19.625 -8.547 2.514 1 88.19 147 ALA B CA 1
ATOM 2736 C C . ALA B 1 147 ? 18.5 -7.566 2.229 1 88.19 147 ALA B C 1
ATOM 2738 O O . ALA B 1 147 ? 18.734 -6.375 2.016 1 88.19 147 ALA B O 1
ATOM 2739 N N . GLU B 1 148 ? 17.25 -8.016 2.248 1 89 148 GLU B N 1
ATOM 2740 C CA . GLU B 1 148 ? 16.062 -7.219 1.974 1 89 148 GLU B CA 1
ATOM 2741 C C . GLU B 1 148 ? 15.969 -6.023 2.922 1 89 148 GLU B C 1
ATOM 2743 O O . GLU B 1 148 ? 15.422 -4.98 2.562 1 89 148 GLU B O 1
ATOM 2748 N N . SER B 1 149 ? 16.516 -6.184 4.145 1 91.75 149 SER B N 1
ATOM 2749 C CA . SER B 1 149 ? 16.391 -5.141 5.156 1 91.75 149 SER B CA 1
ATOM 2750 C C . SER B 1 149 ? 17.297 -3.949 4.836 1 91.75 149 SER B C 1
ATOM 2752 O O . SER B 1 149 ? 17.125 -2.865 5.395 1 91.75 149 SER B O 1
ATOM 2754 N N . THR B 1 150 ? 18.25 -4.082 3.934 1 91.31 150 THR B N 1
ATOM 2755 C CA . THR B 1 150 ? 19.234 -3.035 3.686 1 91.31 150 THR B CA 1
ATOM 2756 C C . THR B 1 150 ? 18.828 -2.189 2.48 1 91.31 150 THR B C 1
ATOM 2758 O O . THR B 1 150 ? 19.469 -1.176 2.188 1 91.31 150 THR B O 1
ATOM 2761 N N . VAL B 1 151 ? 17.844 -2.576 1.78 1 92.44 151 VAL B N 1
ATOM 2762 C CA . VAL B 1 151 ? 17.469 -1.932 0.527 1 92.44 151 VAL B CA 1
ATOM 2763 C C . VAL B 1 151 ? 16.375 -0.903 0.784 1 92.44 151 VAL B C 1
ATOM 2765 O O . VAL B 1 151 ? 15.414 -1.174 1.519 1 92.44 151 VAL B O 1
ATOM 2768 N N . ILE B 1 152 ? 16.594 0.257 0.216 1 96.31 152 ILE B N 1
ATOM 2769 C CA . ILE B 1 152 ? 15.555 1.271 0.17 1 96.31 152 ILE B CA 1
ATOM 2770 C C . ILE B 1 152 ? 15.031 1.407 -1.258 1 96.31 152 ILE B C 1
ATOM 2772 O O . ILE B 1 152 ? 15.711 1.965 -2.123 1 96.31 152 ILE B O 1
ATOM 2776 N N . ALA B 1 153 ? 13.883 0.879 -1.497 1 97.38 153 ALA B N 1
ATOM 2777 C CA . ALA B 1 153 ? 13.25 0.872 -2.812 1 97.38 153 ALA B CA 1
ATOM 2778 C C . ALA B 1 153 ? 11.727 0.973 -2.693 1 97.38 153 ALA B C 1
ATOM 2780 O O . ALA B 1 153 ? 11.008 0.033 -3.037 1 97.38 153 ALA B O 1
ATOM 2781 N N . PRO B 1 154 ? 11.258 2.146 -2.277 1 98.44 154 PRO B N 1
ATOM 2782 C CA . PRO B 1 154 ? 9.844 2.275 -1.918 1 98.44 154 PRO B CA 1
ATOM 2783 C C . PRO B 1 154 ? 8.906 1.846 -3.045 1 98.44 154 PRO B C 1
ATOM 2785 O O . PRO B 1 154 ? 7.922 1.139 -2.801 1 98.44 154 PRO B O 1
ATOM 2788 N N . ALA B 1 155 ? 9.164 2.252 -4.289 1 98.31 155 ALA B N 1
ATOM 2789 C CA . ALA B 1 155 ? 8.273 1.917 -5.398 1 98.31 155 ALA B CA 1
ATOM 2790 C C . ALA B 1 155 ? 8.242 0.411 -5.645 1 98.31 155 ALA B C 1
ATOM 2792 O O . ALA B 1 155 ? 7.172 -0.185 -5.762 1 98.31 155 ALA B O 1
ATOM 2793 N N . TYR B 1 156 ? 9.375 -0.244 -5.629 1 98.06 156 TYR B N 1
ATOM 2794 C CA . TYR B 1 156 ? 9.484 -1.67 -5.918 1 98.06 156 TYR B CA 1
ATOM 2795 C C . TYR B 1 156 ? 8.875 -2.5 -4.793 1 98.06 156 TYR B C 1
ATOM 2797 O O . TYR B 1 156 ? 8.031 -3.367 -5.039 1 98.06 156 TYR B O 1
ATOM 2805 N N . THR B 1 157 ? 9.227 -2.223 -3.539 1 98 157 THR B N 1
ATOM 2806 C CA . THR B 1 157 ? 8.742 -2.998 -2.4 1 98 157 THR B CA 1
ATOM 2807 C C . THR B 1 157 ? 7.23 -2.855 -2.256 1 98 157 THR B C 1
ATOM 2809 O O . THR B 1 157 ? 6.531 -3.838 -1.994 1 98 157 THR B O 1
ATOM 2812 N N . SER B 1 158 ? 6.754 -1.671 -2.469 1 98.62 158 SER B N 1
ATOM 2813 C CA . SER B 1 158 ? 5.312 -1.465 -2.422 1 98.62 158 SER B CA 1
ATOM 2814 C C . SER B 1 158 ? 4.602 -2.262 -3.514 1 98.62 158 SER B C 1
ATOM 2816 O O . SER B 1 158 ? 3.566 -2.881 -3.264 1 98.62 158 SER B O 1
ATOM 2818 N N . SER B 1 159 ? 5.125 -2.225 -4.711 1 98.75 159 SER B N 1
ATOM 2819 C CA . SER B 1 159 ? 4.512 -2.945 -5.824 1 98.75 159 SER B CA 1
ATOM 2820 C C . SER B 1 159 ? 4.465 -4.445 -5.551 1 98.75 159 SER B C 1
ATOM 2822 O O . SER B 1 159 ? 3.469 -5.105 -5.859 1 98.75 159 SER B O 1
ATOM 2824 N N . LYS B 1 160 ? 5.516 -5.027 -4.992 1 98.69 160 LYS B N 1
ATOM 2825 C CA . LYS B 1 160 ? 5.57 -6.469 -4.77 1 98.69 160 LYS B CA 1
ATOM 2826 C C . LYS B 1 160 ? 4.734 -6.867 -3.559 1 98.69 160 LYS B C 1
ATOM 2828 O O . LYS B 1 160 ? 4.152 -7.953 -3.533 1 98.69 160 LYS B O 1
ATOM 2833 N N . ALA B 1 161 ? 4.605 -5.965 -2.521 1 98.25 161 ALA B N 1
ATOM 2834 C CA . ALA B 1 161 ? 3.631 -6.188 -1.458 1 98.25 161 ALA B CA 1
ATOM 2835 C C . ALA B 1 161 ? 2.213 -6.246 -2.02 1 98.25 161 ALA B C 1
ATOM 2837 O O . ALA B 1 161 ? 1.438 -7.145 -1.676 1 98.25 161 ALA B O 1
ATOM 2838 N N . ALA B 1 162 ? 1.914 -5.32 -2.857 1 98.75 162 ALA B N 1
ATOM 2839 C CA . ALA B 1 162 ? 0.601 -5.262 -3.492 1 98.75 162 ALA B CA 1
ATOM 2840 C C . ALA B 1 162 ? 0.344 -6.508 -4.336 1 98.75 162 ALA B C 1
ATOM 2842 O O . ALA B 1 162 ? -0.757 -7.062 -4.316 1 98.75 162 ALA B O 1
ATOM 2843 N N . LEU B 1 163 ? 1.331 -6.93 -5.074 1 98.81 163 LEU B N 1
ATOM 2844 C CA . LEU B 1 163 ? 1.171 -8.078 -5.961 1 98.81 163 LEU B CA 1
ATOM 2845 C C . LEU B 1 163 ? 0.895 -9.344 -5.156 1 98.81 163 LEU B C 1
ATOM 2847 O O . LEU B 1 163 ? 0.049 -10.156 -5.543 1 98.81 163 LEU B O 1
ATOM 2851 N N . THR B 1 164 ? 1.629 -9.562 -4.074 1 98.56 164 THR B N 1
ATOM 2852 C CA . THR B 1 164 ? 1.401 -10.734 -3.238 1 98.56 164 THR B CA 1
ATOM 2853 C C . THR B 1 164 ? -0.012 -10.719 -2.664 1 98.56 164 THR B C 1
ATOM 2855 O O . THR B 1 164 ? -0.703 -11.742 -2.682 1 98.56 164 THR B O 1
ATOM 2858 N N . MET B 1 165 ? -0.464 -9.586 -2.227 1 98.38 165 MET B N 1
ATOM 2859 C CA . MET B 1 165 ? -1.83 -9.477 -1.723 1 98.38 165 MET B CA 1
ATOM 2860 C C . MET B 1 165 ? -2.842 -9.734 -2.834 1 98.38 165 MET B C 1
ATOM 2862 O O . MET B 1 165 ? -3.82 -10.453 -2.633 1 98.38 165 MET B O 1
ATOM 2866 N N . LEU B 1 166 ? -2.627 -9.148 -3.977 1 98.69 166 LEU B N 1
ATOM 2867 C CA . LEU B 1 166 ? -3.498 -9.375 -5.125 1 98.69 166 LEU B CA 1
ATOM 2868 C C . LEU B 1 166 ? -3.641 -10.859 -5.418 1 98.69 166 LEU B C 1
ATOM 2870 O O . LEU B 1 166 ? -4.742 -11.344 -5.684 1 98.69 166 LEU B O 1
ATOM 2874 N N . THR B 1 167 ? -2.564 -11.562 -5.355 1 98.69 167 THR B N 1
ATOM 2875 C CA . THR B 1 167 ? -2.529 -13 -5.625 1 98.69 167 THR B CA 1
ATOM 2876 C C . THR B 1 167 ? -3.48 -13.75 -4.695 1 98.69 167 THR B C 1
ATOM 2878 O O . THR B 1 167 ? -4.281 -14.57 -5.145 1 98.69 167 THR B O 1
ATOM 2881 N N . THR B 1 168 ? -3.453 -13.453 -3.432 1 97.88 168 THR B N 1
ATOM 2882 C CA . THR B 1 168 ? -4.281 -14.172 -2.471 1 97.88 168 THR B CA 1
ATOM 2883 C C . THR B 1 168 ? -5.754 -13.812 -2.646 1 97.88 168 THR B C 1
ATOM 2885 O O . THR B 1 168 ? -6.629 -14.656 -2.457 1 97.88 168 THR B O 1
ATOM 2888 N N . GLN B 1 169 ? -6.047 -12.562 -2.988 1 98.25 169 GLN B N 1
ATOM 2889 C CA . GLN B 1 169 ? -7.422 -12.148 -3.244 1 98.25 169 GLN B CA 1
ATOM 2890 C C . GLN B 1 169 ? -7.996 -12.867 -4.461 1 98.25 169 GLN B C 1
ATOM 2892 O O . GLN B 1 169 ? -9.125 -13.359 -4.422 1 98.25 169 GLN B O 1
ATOM 2897 N N . TYR B 1 170 ? -7.258 -12.953 -5.516 1 98.69 170 TYR B N 1
ATOM 2898 C CA . TYR B 1 170 ? -7.688 -13.68 -6.703 1 98.69 170 TYR B CA 1
ATOM 2899 C C . TYR B 1 170 ? -7.875 -15.164 -6.398 1 98.69 170 TYR B C 1
ATOM 2901 O O . TYR B 1 170 ? -8.836 -15.781 -6.855 1 98.69 170 TYR B O 1
ATOM 2909 N N . ALA B 1 171 ? -6.91 -15.727 -5.66 1 98.38 171 ALA B N 1
ATOM 2910 C CA . ALA B 1 171 ? -7 -17.141 -5.309 1 98.38 171 ALA B CA 1
ATOM 2911 C C . ALA B 1 171 ? -8.281 -17.438 -4.527 1 98.38 171 ALA B C 1
ATOM 2913 O O . ALA B 1 171 ? -8.922 -18.469 -4.734 1 98.38 171 ALA B O 1
ATOM 2914 N N . LYS B 1 172 ? -8.641 -16.547 -3.639 1 97 172 LYS B N 1
ATOM 2915 C CA . LYS B 1 172 ? -9.852 -16.688 -2.844 1 97 172 LYS B CA 1
ATOM 2916 C C . LYS B 1 172 ? -11.102 -16.609 -3.723 1 97 172 LYS B C 1
ATOM 2918 O O . LYS B 1 172 ? -12.07 -17.344 -3.5 1 97 172 LYS B O 1
ATOM 2923 N N . ALA B 1 173 ? -11.102 -15.805 -4.707 1 97.81 173 ALA B N 1
ATOM 2924 C CA . ALA B 1 173 ? -12.289 -15.492 -5.5 1 97.81 173 ALA B CA 1
ATOM 2925 C C . ALA B 1 173 ? -12.453 -16.484 -6.645 1 97.81 173 ALA B C 1
ATOM 2927 O O . ALA B 1 173 ? -13.578 -16.844 -7 1 97.81 173 ALA B O 1
ATOM 2928 N N . LEU B 1 174 ? -11.352 -16.812 -7.273 1 98.12 174 LEU B N 1
ATOM 2929 C CA . LEU B 1 174 ? -11.375 -17.672 -8.453 1 98.12 174 LEU B CA 1
ATOM 2930 C C . LEU B 1 174 ? -10.969 -19.094 -8.094 1 98.12 174 LEU B C 1
ATOM 2932 O O . LEU B 1 174 ? -9.93 -19.578 -8.555 1 98.12 174 LEU B O 1
ATOM 2936 N N . THR B 1 175 ? -11.844 -19.844 -7.453 1 96.19 175 THR B N 1
ATOM 2937 C CA . THR B 1 175 ? -11.539 -21.141 -6.832 1 96.19 175 THR B CA 1
ATOM 2938 C C . THR B 1 175 ? -11.289 -22.203 -7.895 1 96.19 175 THR B C 1
ATOM 2940 O O . THR B 1 175 ? -10.742 -23.266 -7.602 1 96.19 175 THR B O 1
ATOM 2943 N N . GLY B 1 176 ? -11.578 -21.984 -9.141 1 97 176 GLY B N 1
ATOM 2944 C CA . GLY B 1 176 ? -11.328 -22.953 -10.195 1 97 176 GLY B CA 1
ATOM 2945 C C . GLY B 1 176 ? -9.953 -22.812 -10.82 1 97 176 GLY B C 1
ATOM 2946 O O . GLY B 1 176 ? -9.594 -23.547 -11.734 1 97 176 GLY B O 1
ATOM 2947 N N . ILE B 1 177 ? -9.195 -21.844 -10.414 1 98.44 177 ILE B N 1
ATOM 2948 C CA . ILE B 1 177 ? -7.852 -21.562 -10.898 1 98.44 177 ILE B CA 1
ATOM 2949 C C . ILE B 1 177 ? -6.871 -21.547 -9.734 1 98.44 177 ILE B C 1
ATOM 2951 O O . ILE B 1 177 ? -7.129 -20.906 -8.711 1 98.44 177 ILE B O 1
ATOM 2955 N N . ARG B 1 178 ? -5.762 -22.344 -9.789 1 98.69 178 ARG B N 1
ATOM 2956 C CA . ARG B 1 178 ? -4.707 -22.234 -8.781 1 98.69 178 ARG B CA 1
ATOM 2957 C C . ARG B 1 178 ? -3.832 -21.016 -9.031 1 98.69 178 ARG B C 1
ATOM 2959 O O . ARG B 1 178 ? -3.139 -20.938 -10.055 1 98.69 178 ARG B O 1
ATOM 2966 N N . ILE B 1 179 ? -3.879 -20.047 -8.172 1 98.88 179 ILE B N 1
ATOM 2967 C CA . ILE B 1 179 ? -3.176 -18.781 -8.297 1 98.88 179 ILE B CA 1
ATOM 2968 C C . ILE B 1 179 ? -2.189 -18.609 -7.145 1 98.88 179 ILE B C 1
ATOM 2970 O O . ILE B 1 179 ? -2.59 -18.578 -5.977 1 98.88 179 ILE B O 1
ATOM 2974 N N . ASN B 1 180 ? -0.857 -18.531 -7.461 1 98.81 180 ASN B N 1
ATOM 2975 C CA . ASN B 1 180 ? 0.186 -18.422 -6.445 1 98.81 180 ASN B CA 1
ATOM 2976 C C . ASN B 1 180 ? 1.228 -17.375 -6.809 1 98.81 180 ASN B C 1
ATOM 2978 O O . ASN B 1 180 ? 1.354 -17 -7.977 1 98.81 180 ASN B O 1
ATOM 2982 N N . ALA B 1 181 ? 1.924 -16.859 -5.812 1 98.81 181 ALA B N 1
ATOM 2983 C CA . ALA B 1 181 ? 3.057 -15.961 -5.973 1 98.81 181 ALA B CA 1
ATOM 2984 C C . ALA B 1 181 ? 4.379 -16.703 -5.824 1 98.81 181 ALA B C 1
ATOM 2986 O O . ALA B 1 181 ? 4.512 -17.578 -4.973 1 98.81 181 ALA B O 1
ATOM 2987 N N . ALA B 1 182 ? 5.359 -16.359 -6.637 1 98.81 182 ALA B N 1
ATOM 2988 C CA . ALA B 1 182 ? 6.707 -16.906 -6.551 1 98.81 182 ALA B CA 1
ATOM 2989 C C . ALA B 1 182 ? 7.719 -15.844 -6.156 1 98.81 182 ALA B C 1
ATOM 2991 O O . ALA B 1 182 ? 7.656 -14.711 -6.645 1 98.81 182 ALA B O 1
ATOM 2992 N N . ASP B 1 183 ? 8.641 -16.125 -5.266 1 97.88 183 ASP B N 1
ATOM 2993 C CA . ASP B 1 183 ? 9.812 -15.32 -4.941 1 97.88 183 ASP B CA 1
ATOM 2994 C C . ASP B 1 183 ? 11.07 -15.906 -5.566 1 97.88 183 ASP B C 1
ATOM 2996 O O . ASP B 1 183 ? 11.586 -16.938 -5.098 1 97.88 183 ASP B O 1
ATOM 3000 N N . PRO B 1 184 ? 11.555 -15.203 -6.59 1 97.19 184 PRO B N 1
ATOM 3001 C CA . PRO B 1 184 ? 12.773 -15.711 -7.223 1 97.19 184 PRO B CA 1
ATOM 3002 C C . PRO B 1 184 ? 14 -15.602 -6.324 1 97.19 184 PRO B C 1
ATOM 3004 O O . PRO B 1 184 ? 15.047 -16.188 -6.617 1 97.19 184 PRO B O 1
ATOM 3007 N N . GLY B 1 185 ? 13.844 -14.812 -5.203 1 94.69 185 GLY B N 1
ATOM 3008 C CA . GLY B 1 185 ? 15.031 -14.539 -4.406 1 94.69 185 GLY B CA 1
ATOM 3009 C C . GLY B 1 185 ? 15.961 -13.531 -5.051 1 94.69 185 GLY B C 1
ATOM 3010 O O . GLY B 1 185 ? 15.688 -13.031 -6.141 1 94.69 185 GLY B O 1
ATOM 3011 N N . TYR B 1 186 ? 17.047 -13.164 -4.285 1 92 186 TYR B N 1
ATOM 3012 C CA . TYR B 1 186 ? 18.047 -12.242 -4.805 1 92 186 TYR B CA 1
ATOM 3013 C C . TYR B 1 186 ? 18.891 -12.914 -5.883 1 92 186 TYR B C 1
ATOM 3015 O O . TYR B 1 186 ? 19.891 -13.57 -5.578 1 92 186 TYR B O 1
ATOM 3023 N N . THR B 1 187 ? 18.531 -12.734 -7.129 1 90.31 187 THR B N 1
ATOM 3024 C CA . THR B 1 187 ? 19.078 -13.461 -8.273 1 90.31 187 THR B CA 1
ATOM 3025 C C . THR B 1 187 ? 19.859 -12.523 -9.188 1 90.31 187 THR B C 1
ATOM 3027 O O . THR B 1 187 ? 19.438 -11.391 -9.422 1 90.31 187 THR B O 1
ATOM 3030 N N . ALA B 1 188 ? 20.922 -12.992 -9.672 1 85.81 188 ALA B N 1
ATOM 3031 C CA . ALA B 1 188 ? 21.766 -12.203 -10.57 1 85.81 188 ALA B CA 1
ATOM 3032 C C . ALA B 1 188 ? 21.078 -11.992 -11.922 1 85.81 188 ALA B C 1
ATOM 3034 O O . ALA B 1 188 ? 21.078 -12.898 -12.766 1 85.81 188 ALA B O 1
ATOM 3035 N N . THR B 1 189 ? 20.469 -10.828 -12.117 1 83.88 189 THR B N 1
ATOM 3036 C CA . THR B 1 189 ? 19.875 -10.422 -13.383 1 83.88 189 THR B CA 1
ATOM 3037 C C . THR B 1 189 ? 20.203 -8.969 -13.703 1 83.88 189 THR B C 1
ATOM 3039 O O . THR B 1 189 ? 20.781 -8.258 -12.875 1 83.88 189 THR B O 1
ATOM 3042 N N . ASP B 1 190 ? 19.875 -8.539 -14.938 1 80 190 ASP B N 1
ATOM 3043 C CA . ASP B 1 190 ? 20.047 -7.141 -15.328 1 80 190 ASP B CA 1
ATOM 3044 C C . ASP B 1 190 ? 19.281 -6.211 -14.383 1 80 190 ASP B C 1
ATOM 3046 O O . ASP B 1 190 ? 19.703 -5.074 -14.156 1 80 190 ASP B O 1
ATOM 3050 N N . LEU B 1 191 ? 18.266 -6.668 -13.711 1 77.94 191 LEU B N 1
ATOM 3051 C CA . LEU B 1 191 ? 17.406 -5.859 -12.859 1 77.94 191 LEU B CA 1
ATOM 3052 C C . LEU B 1 191 ? 18.172 -5.305 -11.672 1 77.94 191 LEU B C 1
ATOM 3054 O O . LEU B 1 191 ? 17.891 -4.199 -11.203 1 77.94 191 LEU B O 1
ATOM 3058 N N . ASN B 1 192 ? 19.25 -6.109 -11.25 1 74.94 192 ASN B N 1
ATOM 3059 C CA . ASN B 1 192 ? 20.016 -5.668 -10.102 1 74.94 192 ASN B CA 1
ATOM 3060 C C . ASN B 1 192 ? 21.5 -5.551 -10.43 1 74.94 192 ASN B C 1
ATOM 3062 O O . ASN B 1 192 ? 22.344 -5.656 -9.539 1 74.94 192 ASN B O 1
ATOM 3066 N N . GLY B 1 193 ? 21.828 -5.449 -11.711 1 79 193 GLY B N 1
ATOM 3067 C CA . GLY B 1 193 ? 23.203 -5.359 -12.148 1 79 193 GLY B CA 1
ATOM 3068 C C . GLY B 1 193 ? 24.016 -6.617 -11.875 1 79 193 GLY B C 1
ATOM 3069 O O . GLY B 1 193 ? 25.219 -6.551 -11.617 1 79 193 GLY B O 1
ATOM 3070 N N . ASN B 1 194 ? 23.281 -7.742 -11.789 1 83.75 194 ASN B N 1
ATOM 3071 C CA . ASN B 1 194 ? 23.859 -9.07 -11.609 1 83.75 194 ASN B CA 1
ATOM 3072 C C . ASN B 1 194 ? 24.594 -9.188 -10.266 1 83.75 194 ASN B C 1
ATOM 3074 O O . ASN B 1 194 ? 25.625 -9.836 -10.18 1 83.75 194 ASN B O 1
ATOM 3078 N N . THR B 1 195 ? 24.016 -8.562 -9.195 1 81.12 195 THR B N 1
ATOM 3079 C CA . THR B 1 195 ? 24.672 -8.547 -7.898 1 81.12 195 THR B CA 1
ATOM 3080 C C . THR B 1 195 ? 24.109 -9.641 -6.992 1 81.12 195 THR B C 1
ATOM 3082 O O . THR B 1 195 ? 24.656 -9.922 -5.93 1 81.12 195 THR B O 1
ATOM 3085 N N . GLY B 1 196 ? 23.062 -10.305 -7.395 1 85.88 196 GLY B N 1
ATOM 3086 C CA . GLY B 1 196 ? 22.484 -11.352 -6.578 1 85.88 196 GLY B CA 1
ATOM 3087 C C . GLY B 1 196 ? 23.359 -12.586 -6.469 1 85.88 196 GLY B C 1
ATOM 3088 O O . GLY B 1 196 ? 24.047 -12.953 -7.43 1 85.88 196 GLY B O 1
ATOM 3089 N N . PRO B 1 197 ? 23.297 -13.273 -5.359 1 87.38 197 PRO B N 1
ATOM 3090 C CA . PRO B 1 197 ? 24.125 -14.461 -5.16 1 87.38 197 PRO B CA 1
ATOM 3091 C C . PRO B 1 197 ? 23.562 -15.695 -5.859 1 87.38 197 PRO B C 1
ATOM 3093 O O . PRO B 1 197 ? 24.297 -16.672 -6.066 1 87.38 197 PRO B O 1
ATOM 3096 N N . GLN B 1 198 ? 22.312 -15.719 -6.18 1 92.38 198 GLN B N 1
ATOM 3097 C CA . GLN B 1 198 ? 21.703 -16.859 -6.855 1 92.38 198 GLN B CA 1
ATOM 3098 C C . GLN B 1 198 ? 21.938 -16.797 -8.359 1 92.38 198 GLN B C 1
ATOM 3100 O O . GLN B 1 198 ? 21.953 -15.711 -8.953 1 92.38 198 GLN B O 1
ATOM 3105 N N . THR B 1 199 ? 22.141 -18.031 -8.922 1 94.25 199 THR B N 1
ATOM 3106 C CA . THR B 1 199 ? 22.109 -18.109 -10.383 1 94.25 199 THR B CA 1
ATOM 3107 C C . THR B 1 199 ? 20.688 -17.875 -10.891 1 94.25 199 THR B C 1
ATOM 3109 O O . THR B 1 199 ? 19.719 -18 -10.148 1 94.25 199 THR B O 1
ATOM 3112 N N . VAL B 1 200 ? 20.609 -17.5 -12.109 1 95.69 200 VAL B N 1
ATOM 3113 C CA . VAL B 1 200 ? 19.297 -17.281 -12.719 1 95.69 200 VAL B CA 1
ATOM 3114 C C . VAL B 1 200 ? 18.484 -18.562 -12.664 1 95.69 200 VAL B C 1
ATOM 3116 O O . VAL B 1 200 ? 17.266 -18.531 -12.469 1 95.69 200 VAL B O 1
ATOM 3119 N N . THR B 1 201 ? 19.172 -19.766 -12.805 1 96.56 201 THR B N 1
ATOM 3120 C CA . THR B 1 201 ? 18.5 -21.047 -12.711 1 96.56 201 THR B CA 1
ATOM 3121 C C . THR B 1 201 ? 17.906 -21.25 -11.32 1 96.56 201 THR B C 1
ATOM 3123 O O . THR B 1 201 ? 16.719 -21.594 -11.188 1 96.56 201 THR B O 1
ATOM 3126 N N . GLU B 1 202 ? 18.688 -20.953 -10.312 1 96.88 202 GLU B N 1
ATOM 3127 C CA . GLU B 1 202 ? 18.188 -21.047 -8.945 1 96.88 202 GLU B CA 1
ATOM 3128 C C . GLU B 1 202 ? 17.031 -20.078 -8.703 1 96.88 202 GLU B C 1
ATOM 3130 O O . GLU B 1 202 ? 16.062 -20.422 -8.023 1 96.88 202 GLU B O 1
ATOM 3135 N N . GLY B 1 203 ? 17.094 -18.922 -9.32 1 97 203 GLY B N 1
ATOM 3136 C CA . GLY B 1 203 ? 16.078 -17.891 -9.156 1 97 203 GLY B CA 1
ATOM 3137 C C . GLY B 1 203 ? 14.742 -18.281 -9.766 1 97 203 GLY B C 1
ATOM 3138 O O . GLY B 1 203 ? 13.719 -17.672 -9.453 1 97 203 GLY B O 1
ATOM 3139 N N . THR B 1 204 ? 14.758 -19.328 -10.656 1 98.44 204 THR B N 1
ATOM 3140 C CA . THR B 1 204 ? 13.516 -19.688 -11.32 1 98.44 204 THR B CA 1
ATOM 3141 C C . THR B 1 204 ? 12.945 -20.984 -10.742 1 98.44 204 THR B C 1
ATOM 3143 O O . THR B 1 204 ? 11.93 -21.5 -11.219 1 98.44 204 THR B O 1
ATOM 3146 N N . ASP B 1 205 ? 13.562 -21.547 -9.633 1 98.56 205 ASP B N 1
ATOM 3147 C CA . ASP B 1 205 ? 13.133 -22.812 -9.047 1 98.56 205 ASP B CA 1
ATOM 3148 C C . ASP B 1 205 ? 11.68 -22.75 -8.602 1 98.56 205 ASP B C 1
ATOM 3150 O O . ASP B 1 205 ? 10.891 -23.656 -8.906 1 98.56 205 ASP B O 1
ATOM 3154 N N . ALA B 1 206 ? 11.312 -21.719 -7.898 1 98.69 206 ALA B N 1
ATOM 3155 C CA . ALA B 1 206 ? 9.953 -21.609 -7.379 1 98.69 206 ALA B CA 1
ATOM 3156 C C . ALA B 1 206 ? 8.938 -21.484 -8.516 1 98.69 206 ALA B C 1
ATOM 3158 O O . ALA B 1 206 ? 7.863 -22.078 -8.469 1 98.69 206 ALA B O 1
ATOM 3159 N N . ILE B 1 207 ? 9.242 -20.656 -9.57 1 98.88 207 ILE B N 1
ATOM 3160 C CA . ILE B 1 207 ? 8.352 -20.438 -10.703 1 98.88 207 ILE B CA 1
ATOM 3161 C C . ILE B 1 207 ? 8.117 -21.75 -11.438 1 98.88 207 ILE B C 1
ATOM 3163 O O . ILE B 1 207 ? 6.973 -22.141 -11.68 1 98.88 207 ILE B O 1
ATOM 3167 N N . VAL B 1 208 ? 9.188 -22.484 -11.734 1 98.88 208 VAL B N 1
ATOM 3168 C CA . VAL B 1 208 ? 9.102 -23.75 -12.461 1 98.88 208 VAL B CA 1
ATOM 3169 C C . VAL B 1 208 ? 8.391 -24.797 -11.609 1 98.88 208 VAL B C 1
ATOM 3171 O O . VAL B 1 208 ? 7.559 -25.547 -12.117 1 98.88 208 VAL B O 1
ATOM 3174 N N . GLY B 1 209 ? 8.711 -24.828 -10.32 1 98.75 209 GLY B N 1
ATOM 3175 C CA . GLY B 1 209 ? 8.031 -25.75 -9.422 1 98.75 209 GLY B CA 1
ATOM 3176 C C . GLY B 1 209 ? 6.523 -25.562 -9.414 1 98.75 209 GLY B C 1
ATOM 3177 O O . GLY B 1 209 ? 5.77 -26.531 -9.531 1 98.75 209 GLY B O 1
ATOM 3178 N N . LEU B 1 210 ? 6.051 -24.344 -9.32 1 98.81 210 LEU B N 1
ATOM 3179 C CA . LEU B 1 210 ? 4.625 -24.031 -9.312 1 98.81 210 LEU B CA 1
ATOM 3180 C C . LEU B 1 210 ? 3.988 -24.391 -10.656 1 98.81 210 LEU B C 1
ATOM 3182 O O . LEU B 1 210 ? 2.842 -24.844 -10.703 1 98.81 210 LEU B O 1
ATOM 3186 N N . ALA B 1 211 ? 4.727 -24.156 -11.75 1 98.81 211 ALA B N 1
ATOM 3187 C CA . ALA B 1 211 ? 4.195 -24.391 -13.094 1 98.81 211 ALA B CA 1
ATOM 3188 C C . ALA B 1 211 ? 4.062 -25.875 -13.391 1 98.81 211 ALA B C 1
ATOM 3190 O O . ALA B 1 211 ? 3.297 -26.281 -14.266 1 98.81 211 ALA B O 1
ATOM 3191 N N . THR B 1 212 ? 4.773 -26.75 -12.609 1 98.62 212 THR B N 1
ATOM 3192 C CA . THR B 1 212 ? 4.848 -28.156 -13 1 98.62 212 THR B CA 1
ATOM 3193 C C . THR B 1 212 ? 4.32 -29.047 -11.891 1 98.62 212 THR B C 1
ATOM 3195 O O . THR B 1 212 ? 4.258 -30.266 -12.047 1 98.62 212 THR B O 1
ATOM 3198 N N . GLU B 1 213 ? 3.855 -28.531 -10.773 1 97.5 213 GLU B N 1
ATOM 3199 C CA . GLU B 1 213 ? 3.514 -29.328 -9.602 1 97.5 213 GLU B CA 1
ATOM 3200 C C . GLU B 1 213 ? 2.236 -30.125 -9.828 1 97.5 213 GLU B C 1
ATOM 3202 O O . GLU B 1 213 ? 1.996 -31.125 -9.148 1 97.5 213 GLU B O 1
ATOM 3207 N N . GLY B 1 214 ? 1.454 -29.844 -10.758 1 95.75 214 GLY B N 1
ATOM 3208 C CA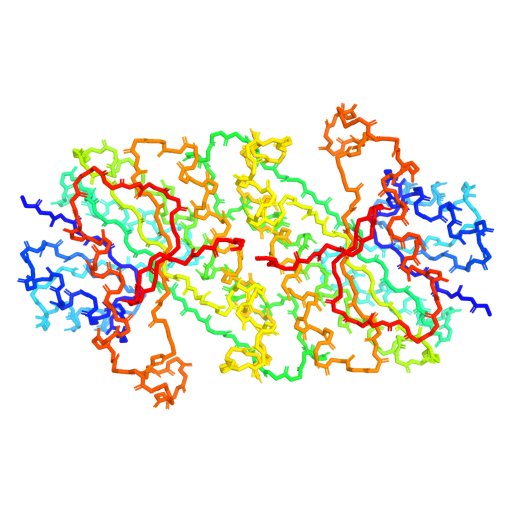 . GLY B 1 214 ? 0.261 -30.609 -11.102 1 95.75 214 GLY B CA 1
ATOM 3209 C C . GLY B 1 214 ? -0.914 -30.312 -10.188 1 95.75 214 GLY B C 1
ATOM 3210 O O . GLY B 1 214 ? -0.819 -29.469 -9.297 1 95.75 214 GLY B O 1
ATOM 3211 N N . PRO B 1 215 ? -2.076 -31.031 -10.508 1 95.38 215 PRO B N 1
ATOM 3212 C CA . PRO B 1 215 ? -3.309 -30.766 -9.758 1 95.38 215 PRO B CA 1
ATOM 3213 C C . PRO B 1 215 ? -3.234 -31.234 -8.312 1 95.38 215 PRO B C 1
ATOM 3215 O O . PRO B 1 215 ? -2.439 -32.125 -7.984 1 95.38 215 PRO B O 1
ATOM 3218 N N . GLY B 1 216 ? -4.027 -30.688 -7.395 1 95.31 216 GLY B N 1
ATOM 3219 C CA . GLY B 1 216 ? -4.137 -31.125 -6.012 1 95.31 216 GLY B CA 1
ATOM 3220 C C . GLY B 1 216 ? -3.438 -30.203 -5.035 1 95.31 216 GLY B C 1
ATOM 3221 O O . GLY B 1 216 ? -3.627 -30.312 -3.822 1 95.31 216 GLY B O 1
ATOM 3222 N N . HIS B 1 217 ? -2.639 -29.25 -5.559 1 96.69 217 HIS B N 1
ATOM 3223 C CA . HIS B 1 217 ? -1.95 -28.297 -4.699 1 96.69 217 HIS B CA 1
ATOM 3224 C C . HIS B 1 217 ? -2.828 -27.094 -4.41 1 96.69 217 HIS B C 1
ATOM 3226 O O . HIS B 1 217 ? -3.744 -26.781 -5.18 1 96.69 217 HIS B O 1
ATOM 3232 N N . SER B 1 218 ? -2.549 -26.469 -3.361 1 96.44 218 SER B N 1
ATOM 3233 C CA . SER B 1 218 ? -3.369 -25.359 -2.891 1 96.44 218 SER B CA 1
ATOM 3234 C C . SER B 1 218 ? -3.107 -24.094 -3.703 1 96.44 218 SER B C 1
ATOM 3236 O O . SER B 1 218 ? -2.074 -23.969 -4.363 1 96.44 218 SER B O 1
ATOM 3238 N N . SER B 1 219 ? -4.074 -23.172 -3.709 1 97.94 219 SER B N 1
ATOM 3239 C CA . SER B 1 219 ? -3.996 -21.828 -4.258 1 97.94 219 SER B CA 1
ATOM 3240 C C . SER B 1 219 ? -3.727 -20.797 -3.168 1 97.94 219 SER B C 1
ATOM 3242 O O . SER B 1 219 ? -3.867 -21.094 -1.979 1 97.94 219 SER B O 1
ATOM 3244 N N . GLY B 1 220 ? -3.219 -19.625 -3.543 1 97.25 220 GLY B N 1
ATOM 3245 C CA . GLY B 1 220 ? -3.025 -18.516 -2.611 1 97.25 220 GLY B CA 1
ATOM 3246 C C . GLY B 1 220 ? -1.743 -18.641 -1.811 1 97.25 220 GLY B C 1
ATOM 3247 O O . GLY B 1 220 ? -1.665 -18.141 -0.681 1 97.25 220 GLY B O 1
ATOM 3248 N N . ARG B 1 221 ? -0.727 -19.328 -2.359 1 97.62 221 ARG B N 1
ATOM 3249 C CA . ARG B 1 221 ? 0.544 -19.516 -1.664 1 97.62 221 ARG B CA 1
ATOM 3250 C C . ARG B 1 221 ? 1.575 -18.5 -2.133 1 97.62 221 ARG B C 1
ATOM 3252 O O . ARG B 1 221 ? 1.438 -17.922 -3.215 1 97.62 221 ARG B O 1
ATOM 3259 N N . PHE B 1 222 ? 2.486 -18.188 -1.312 1 97.88 222 PHE B N 1
ATOM 3260 C CA . PHE B 1 222 ? 3.742 -17.5 -1.608 1 97.88 222 PHE B CA 1
ATOM 3261 C C . PHE B 1 222 ? 4.922 -18.453 -1.44 1 97.88 222 PHE B C 1
ATOM 3263 O O . PHE B 1 222 ? 5.156 -18.969 -0.348 1 97.88 222 PHE B O 1
ATOM 3270 N N . VAL B 1 223 ? 5.691 -18.766 -2.592 1 98.25 223 VAL B N 1
ATOM 3271 C CA . VAL B 1 223 ? 6.637 -19.875 -2.631 1 98.25 223 VAL B CA 1
ATOM 3272 C C . VAL B 1 223 ? 8 -19.375 -3.098 1 98.25 223 VAL B C 1
ATOM 3274 O O . VAL B 1 223 ? 8.102 -18.625 -4.066 1 98.25 223 VAL B O 1
ATOM 3277 N N . ASP B 1 224 ? 9.07 -19.641 -2.385 1 97.38 224 ASP B N 1
ATOM 3278 C CA . ASP B 1 224 ? 10.438 -19.438 -2.854 1 97.38 224 ASP B CA 1
ATOM 3279 C C . ASP B 1 224 ? 11.133 -20.766 -3.104 1 97.38 224 ASP B C 1
ATOM 3281 O O . ASP B 1 224 ? 10.484 -21.812 -3.145 1 97.38 224 ASP B O 1
ATOM 3285 N N . ARG B 1 225 ? 12.445 -20.703 -3.398 1 96.19 225 ARG B N 1
ATOM 3286 C CA . ARG B 1 225 ? 13.188 -21.906 -3.76 1 96.19 225 ARG B CA 1
ATOM 3287 C C . ARG B 1 225 ? 13.141 -22.938 -2.637 1 96.19 225 ARG B C 1
ATOM 3289 O O . ARG B 1 225 ? 13.195 -24.141 -2.891 1 96.19 225 ARG B O 1
ATOM 3296 N N . ALA B 1 226 ? 12.961 -22.484 -1.402 1 95.69 226 ALA B N 1
ATOM 3297 C CA . ALA B 1 226 ? 12.977 -23.375 -0.244 1 95.69 226 ALA B CA 1
ATOM 3298 C C . ALA B 1 226 ? 11.57 -23.859 0.085 1 95.69 226 ALA B C 1
ATOM 3300 O O . ALA B 1 226 ? 11.398 -24.766 0.911 1 95.69 226 ALA B O 1
ATOM 3301 N N . GLY B 1 227 ? 10.547 -23.359 -0.52 1 95.94 227 GLY B N 1
ATOM 3302 C CA . GLY B 1 227 ? 9.172 -23.766 -0.28 1 95.94 227 GLY B CA 1
ATOM 3303 C C . GLY B 1 227 ? 8.258 -22.594 0.057 1 95.94 227 GLY B C 1
ATOM 3304 O O . GLY B 1 227 ? 8.547 -21.453 -0.281 1 95.94 2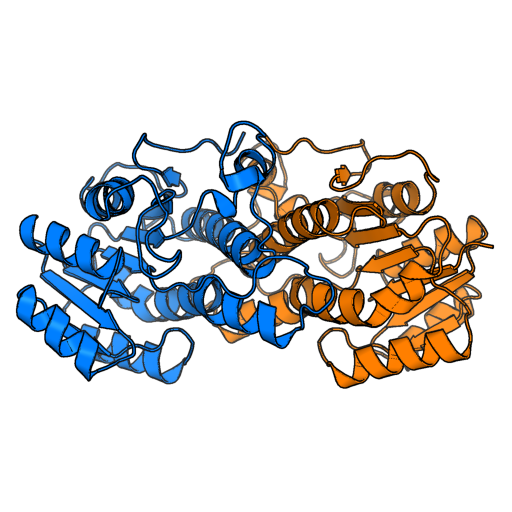27 GLY B O 1
ATOM 3305 N N . GLU B 1 228 ? 7.148 -22.969 0.625 1 95.31 228 GLU B N 1
ATOM 3306 C CA . GLU B 1 228 ? 6.113 -21.984 0.915 1 95.31 228 GLU B CA 1
ATOM 3307 C C . GLU B 1 228 ? 6.551 -21.031 2.021 1 95.31 228 GLU B C 1
ATOM 3309 O O . GLU B 1 228 ? 7.102 -21.469 3.037 1 95.31 228 GLU B O 1
ATOM 3314 N N . ILE B 1 229 ? 6.41 -19.781 1.751 1 91.38 229 ILE B N 1
ATOM 3315 C CA . ILE B 1 229 ? 6.688 -18.719 2.713 1 91.38 229 ILE B CA 1
ATOM 3316 C C . ILE B 1 229 ? 5.43 -18.422 3.529 1 91.38 229 ILE B C 1
ATOM 3318 O O . ILE B 1 229 ? 4.371 -18.141 2.969 1 91.38 229 ILE B O 1
ATOM 3322 N N . LYS B 1 230 ? 5.414 -18.484 4.859 1 83.06 230 LYS B N 1
ATOM 3323 C CA . LYS B 1 230 ? 4.273 -18.203 5.723 1 83.06 230 LYS B CA 1
ATOM 3324 C C . LYS B 1 230 ? 4.035 -16.703 5.84 1 83.06 230 LYS B C 1
ATOM 3326 O O . LYS B 1 230 ? 4.977 -15.914 5.777 1 83.06 230 LYS B O 1
ATOM 3331 N N . TRP B 1 231 ? 2.75 -16.297 5.816 1 74.56 231 TRP B N 1
ATOM 3332 C CA . TRP B 1 231 ? 2.365 -14.906 5.977 1 74.56 231 TRP B CA 1
ATOM 3333 C C . TRP B 1 231 ? 2.721 -14.398 7.371 1 74.56 231 TRP B C 1
ATOM 3335 O O . TRP B 1 231 ? 2.555 -13.211 7.672 1 74.56 231 TRP B O 1
ATOM 3345 N N . SER B 1 232 ? 3.594 -14.508 8.227 1 53.97 232 SER B N 1
ATOM 3346 C CA . SER B 1 232 ? 3.74 -14.086 9.617 1 53.97 232 SER B CA 1
ATOM 3347 C C . SER B 1 232 ? 3.312 -12.633 9.797 1 53.97 232 SER B C 1
ATOM 3349 O O . SER B 1 232 ? 3.314 -11.859 8.844 1 53.97 232 SER B O 1
#

Solvent-accessible surface area (backbone atoms only — not comparable to full-atom values): 22419 Å² total; per-residue (Å²): 133,49,30,33,40,29,34,42,19,49,47,58,55,28,26,48,39,47,48,54,40,37,72,72,60,33,49,40,38,32,17,14,65,51,62,68,58,17,45,53,40,14,59,74,57,75,35,42,58,41,58,31,37,55,75,35,71,67,38,34,49,52,33,37,50,52,46,56,74,75,35,90,43,31,28,31,41,34,44,45,41,66,61,58,64,71,66,54,82,61,73,76,47,42,39,67,56,37,46,58,23,30,34,39,40,34,36,10,46,42,38,44,49,40,56,39,41,71,34,26,70,63,29,96,67,17,35,38,38,38,56,39,37,55,56,24,30,64,48,44,36,67,32,80,91,37,77,49,39,75,62,42,31,44,41,29,24,13,27,23,17,16,33,46,44,32,31,40,36,47,20,69,65,40,73,83,35,38,19,30,26,20,20,41,62,64,32,32,25,79,90,60,71,50,68,31,87,34,50,45,69,57,20,23,42,21,53,50,47,66,74,64,63,63,85,91,64,82,52,43,46,39,25,29,72,91,39,77,56,73,54,94,134,50,30,32,41,30,33,40,21,49,47,59,56,28,26,51,40,49,48,52,40,39,73,72,60,34,49,40,37,33,17,14,66,50,61,68,56,17,46,53,41,15,59,75,60,75,36,42,58,40,59,30,38,57,74,35,71,67,38,35,49,50,32,39,51,54,46,56,74,75,34,89,43,32,28,32,42,33,45,44,42,66,60,55,64,69,67,53,80,61,74,77,49,42,39,65,56,38,47,58,25,32,34,39,40,35,37,12,45,42,36,45,50,39,56,38,41,70,34,25,68,64,29,97,67,18,34,38,40,39,59,39,36,56,56,25,31,64,48,45,35,67,34,81,91,36,77,48,38,75,60,42,31,45,39,31,25,13,26,23,18,16,34,46,44,31,32,37,37,47,20,69,65,40,74,84,36,37,20,30,25,19,21,39,62,65,32,32,26,81,89,61,73,50,68,30,85,34,51,47,70,58,21,24,42,22,53,51,47,68,75,64,64,60,88,91,65,82,52,44,45,39,25,28,70,92,39,77,55,78,61,71

pLDDT: mean 96.4, std 5.0, range [53.97, 99.0]